Protein 6F9I (pdb70)

InterPro domains:
  IPR002151 Kinesin light chain [PTHR45783] (1-595)
  IPR011990 Tetratricopeptide-like helical domain superfamily [G3DSA:1.25.40.10] (179-482)
  IPR011990 Tetratricopeptide-like helical domain superfamily [SSF48452] (198-313)
  IPR011990 Tetratricopeptide-like helical domain superfamily [SSF48452] (277-468)
  IPR015792 Kinesin light chain repeat [PS01160] (265-306)
  IPR019734 Tetratricopeptide repeat [PS50005] (282-315)
  IPR019734 Tetratricopeptide repeat [SM00028] (240-273)
  IPR019734 Tetratricopeptide repeat [SM00028] (282-315)
  IPR019734 Tetratricopeptide repeat [SM00028] (324-357)
  IPR019734 Tetratricopeptide repeat [SM00028] (366-399)

Foldseek 3Di:
DLCVVLVVVLVVCVVVVNLVVNLVSLVVSLVVVCVPPNCQDLVNLVSLLSNLVSVVVVVVLVVSLVSLVSSLVNCCVRVNALDLVNLVSLLVSLVSCVVVVVLVVSQVSLVSSLVSVCVVPHQLALVNLVSLQSNLVSCVVVVVLVSNLVSLVSSLVSDCVVHPVLDPVNLVSLQSNLVSCVVVVVLVVSLVSLVSSQQSVLCVVDPHDDDVSDTQLVVQLVVLVVPDPSNLVSLQVNLVSCVVVVSNSSNVSSPVVSVVD/DDDDPPVPD/DVVLVVLLVVLVVCLVVVVNVVNVVSLVVSLVVVCVPPRLADLSNLVSLLSVLVVVVVVVVLVVSLVSLVSSLVNCCVVVNQLHLVNLVSLLVSLVSCVVVVVLVVSLVSLVSSLVSVCVVPHQQALVNLVSLQSNLVSVVVVVVLVSNLVSLVSSLVSDVVVHPVLDPVNLVSLLSNLVSCVVVVVLVVSLVSLVSNQVSQLCVVPHDDDPVSDTQQVVQLVVQVCDLDPSNLVSLQVNLVSVVVVVSNSSSVSSPVVSVVND/DDDDDPPVPD

Organism: Mus musculus (NCBI:txid10090)

Structure (mmCIF, N/CA/C/O backbone):
data_6F9I
#
_entry.id   6F9I
#
_cell.length_a   75.442
_cell.length_b   75.442
_cell.length_c   303.356
_cell.angle_alpha   90.00
_cell.angle_beta   90.00
_cell.angle_gamma   120.00
#
_symmetry.space_group_name_H-M   'P 31 2 1'
#
loop_
_entity.id
_entity.type
_entity.pdbx_description
1 polymer 'Kinesin light chain 2'
2 polymer Calsyntenin-1
#
loop_
_atom_site.group_PDB
_atom_site.id
_atom_site.type_symbol
_atom_site.label_atom_id
_atom_site.label_alt_id
_atom_site.label_comp_id
_atom_site.label_asym_id
_atom_site.label_entity_id
_atom_site.label_seq_id
_atom_site.pdbx_PDB_ins_code
_atom_site.Cartn_x
_atom_site.Cartn_y
_atom_site.Cartn_z
_atom_site.occupancy
_atom_site.B_iso_or_equiv
_atom_site.auth_seq_id
_atom_site.auth_comp_id
_atom_site.auth_asym_id
_atom_site.auth_atom_id
_atom_site.pdbx_PDB_model_num
ATOM 1 N N . ALA A 1 8 ? 39.063 -15.033 22.478 1.00 226.99 196 ALA A N 1
ATOM 2 C CA . ALA A 1 8 ? 37.808 -15.666 22.099 1.00 226.96 196 ALA A CA 1
ATOM 3 C C . ALA A 1 8 ? 38.036 -17.108 21.657 1.00 214.62 196 ALA A C 1
ATOM 4 O O . ALA A 1 8 ? 37.330 -18.020 22.087 1.00 198.29 196 ALA A O 1
ATOM 10 N N . ARG A 1 9 ? 39.014 -17.298 20.776 1.00 177.03 197 ARG A N 1
ATOM 11 C CA . ARG A 1 9 ? 39.323 -18.620 20.243 1.00 205.93 197 ARG A CA 1
ATOM 12 C C . ARG A 1 9 ? 39.751 -19.646 21.282 1.00 233.65 197 ARG A C 1
ATOM 13 O O . ARG A 1 9 ? 39.186 -20.736 21.374 1.00 244.68 197 ARG A O 1
ATOM 34 N N . LEU A 1 10 ? 40.758 -19.278 22.058 1.00 228.62 198 LEU A N 1
ATOM 35 C CA . LEU A 1 10 ? 41.349 -20.162 23.046 1.00 222.26 198 LEU A CA 1
ATOM 36 C C . LEU A 1 10 ? 40.387 -20.449 24.177 1.00 211.70 198 LEU A C 1
ATOM 37 O O . LEU A 1 10 ? 40.314 -21.577 24.685 1.00 209.98 198 LEU A O 1
ATOM 53 N N . ARG A 1 11 ? 39.644 -19.408 24.534 1.00 241.62 199 ARG A N 1
ATOM 54 C CA . ARG A 1 11 ? 38.775 -19.402 25.697 1.00 233.34 199 ARG A CA 1
ATOM 55 C C . ARG A 1 11 ? 37.953 -20.684 25.847 1.00 212.56 199 ARG A C 1
ATOM 56 O O . ARG A 1 11 ? 37.834 -21.196 26.955 1.00 219.70 199 ARG A O 1
ATOM 77 N N . THR A 1 12 ? 37.401 -21.210 24.754 1.00 199.50 200 THR A N 1
ATOM 78 C CA . THR A 1 12 ? 36.558 -22.408 24.843 1.00 183.44 200 THR A CA 1
ATOM 79 C C . THR A 1 12 ? 37.303 -23.749 24.695 1.00 175.40 200 THR A C 1
ATOM 80 O O . THR A 1 12 ? 37.025 -24.716 25.425 1.00 185.49 200 THR A O 1
ATOM 91 N N . LEU A 1 13 ? 38.254 -23.805 23.765 1.00 172.21 201 LEU A N 1
ATOM 92 C CA . LEU A 1 13 ? 39.036 -25.022 23.537 1.00 188.93 201 LEU A CA 1
ATOM 93 C C . LEU A 1 13 ? 39.771 -25.405 24.804 1.00 173.70 201 LEU A C 1
ATOM 94 O O . LEU A 1 13 ? 39.769 -26.574 25.226 1.00 172.49 201 LEU A O 1
ATOM 110 N N . HIS A 1 14 ? 40.396 -24.397 25.403 1.00 189.18 202 HIS A N 1
ATOM 111 C CA . HIS A 1 14 ? 41.100 -24.568 26.658 1.00 197.44 202 HIS A CA 1
ATOM 112 C C . HIS A 1 14 ? 40.209 -25.284 27.661 1.00 199.05 202 HIS A C 1
ATOM 113 O O . HIS A 1 14 ? 40.652 -26.198 28.346 1.00 205.27 202 HIS A O 1
ATOM 127 N N . ASN A 1 15 ? 38.942 -24.892 27.715 1.00 174.85 203 ASN A N 1
ATOM 128 C CA . ASN A 1 15 ? 37.995 -25.551 28.602 1.00 169.19 203 ASN A CA 1
ATOM 129 C C . ASN A 1 15 ? 37.691 -26.977 28.159 1.00 167.43 203 ASN A C 1
ATOM 130 O O . ASN A 1 15 ? 37.633 -27.892 28.985 1.00 164.65 203 ASN A O 1
ATOM 141 N N . LEU A 1 16 ? 37.501 -27.162 26.854 1.00 181.88 204 LEU A N 1
ATOM 142 C CA . LEU A 1 16 ? 37.198 -28.487 26.308 1.00 175.72 204 LEU A CA 1
ATOM 143 C C . LEU A 1 16 ? 38.257 -29.564 26.528 1.00 171.64 204 LEU A C 1
ATOM 144 O O . LEU A 1 16 ? 37.918 -30.682 26.938 1.00 196.39 204 LEU A O 1
ATOM 160 N N . VAL A 1 17 ? 39.525 -29.242 26.274 1.00 163.02 205 VAL A N 1
ATOM 161 C CA . VAL A 1 17 ? 40.588 -30.227 26.483 1.00 160.36 205 VAL A CA 1
ATOM 162 C C . VAL A 1 17 ? 40.474 -30.782 27.900 1.00 164.46 205 VAL A C 1
ATOM 163 O O . VAL A 1 17 ? 40.494 -31.996 28.117 1.00 174.15 205 VAL A O 1
ATOM 176 N N . ILE A 1 18 ? 40.354 -29.869 28.858 1.00 155.98 206 ILE A N 1
ATOM 177 C CA . ILE A 1 18 ? 40.213 -30.217 30.265 1.00 155.54 206 ILE A CA 1
ATOM 178 C C . ILE A 1 18 ? 38.922 -31.009 30.526 1.00 156.75 206 ILE A C 1
ATOM 179 O O . ILE A 1 18 ? 38.955 -32.067 31.170 1.00 156.07 206 ILE A O 1
ATOM 195 N N . GLN A 1 19 ? 37.800 -30.506 30.011 1.00 177.48 207 GLN A N 1
ATOM 196 C CA . GLN A 1 19 ? 36.515 -31.194 30.135 1.00 177.83 207 GLN A CA 1
ATOM 197 C C . GLN A 1 19 ? 36.580 -32.640 29.691 1.00 186.17 207 GLN A C 1
ATOM 198 O O . GLN A 1 19 ? 35.962 -33.517 30.294 1.00 185.08 207 GLN A O 1
ATOM 212 N N . TYR A 1 20 ? 37.344 -32.876 28.634 1.00 208.45 208 TYR A N 1
ATOM 213 C CA . TYR A 1 20 ? 37.428 -34.201 28.041 1.00 210.15 208 TYR A CA 1
ATOM 214 C C . TYR A 1 20 ? 38.480 -35.073 28.726 1.00 221.94 208 TYR A C 1
ATOM 215 O O . TYR A 1 20 ? 38.258 -36.264 28.941 1.00 227.58 208 TYR A O 1
ATOM 233 N N . ALA A 1 21 ? 39.609 -34.477 29.090 1.00 157.71 209 ALA A N 1
ATOM 234 C CA . ALA A 1 21 ? 40.660 -35.197 29.797 1.00 160.39 209 ALA A CA 1
ATOM 235 C C . ALA A 1 21 ? 40.145 -35.696 31.140 1.00 158.07 209 ALA A C 1
ATOM 236 O O . ALA A 1 21 ? 40.443 -36.822 31.548 1.00 157.68 209 ALA A O 1
ATOM 243 N N . SER A 1 22 ? 39.379 -34.852 31.828 1.00 157.59 210 SER A N 1
ATOM 244 C CA . SER A 1 22 ? 38.770 -35.244 33.096 1.00 157.46 210 SER A CA 1
ATOM 245 C C . SER A 1 22 ? 37.857 -36.450 32.919 1.00 158.43 210 SER A C 1
ATOM 246 O O . SER A 1 22 ? 37.887 -37.393 33.708 1.00 158.64 210 SER A O 1
ATOM 254 N N . GLN A 1 23 ? 37.041 -36.401 31.874 1.00 268.76 211 GLN A N 1
ATOM 255 C CA . GLN A 1 23 ? 36.091 -37.462 31.565 1.00 277.28 211 GLN A CA 1
ATOM 256 C C . GLN A 1 23 ? 36.754 -38.819 31.370 1.00 308.73 211 GLN A C 1
ATOM 257 O O . GLN A 1 23 ? 36.126 -39.862 31.566 1.00 313.81 211 GLN A O 1
ATOM 271 N N . GLY A 1 24 ? 38.025 -38.791 30.987 1.00 161.99 212 GLY A N 1
ATOM 272 C CA . GLY A 1 24 ? 38.760 -39.997 30.655 1.00 176.74 212 GLY A CA 1
ATOM 273 C C . GLY A 1 24 ? 38.960 -40.087 29.153 1.00 182.06 212 GLY A C 1
ATOM 274 O O . GLY A 1 24 ? 39.595 -41.008 28.639 1.00 188.65 212 GLY A O 1
ATOM 278 N N . ARG A 1 25 ? 38.399 -39.115 28.445 1.00 232.53 213 ARG A N 1
ATOM 279 C CA . ARG A 1 25 ? 38.485 -39.042 26.999 1.00 224.82 213 ARG A CA 1
ATOM 280 C C . ARG A 1 25 ? 39.836 -38.427 26.603 1.00 237.75 213 ARG A C 1
ATOM 281 O O . ARG A 1 25 ? 39.897 -37.336 26.037 1.00 246.28 213 ARG A O 1
ATOM 302 N N . TYR A 1 26 ? 40.914 -39.144 26.921 1.00 244.32 214 TYR A N 1
ATOM 303 C CA . TYR A 1 26 ? 42.280 -38.670 26.699 1.00 236.76 214 TYR A CA 1
ATOM 304 C C . TYR A 1 26 ? 42.570 -38.525 25.203 1.00 234.95 214 TYR A C 1
ATOM 305 O O . TYR A 1 26 ? 43.046 -37.480 24.728 1.00 230.57 214 TYR A O 1
ATOM 323 N N . GLU A 1 27 ? 42.256 -39.587 24.466 1.00 219.66 215 GLU A N 1
ATOM 324 C CA . GLU A 1 27 ? 42.438 -39.621 23.020 1.00 212.24 215 GLU A CA 1
ATOM 325 C C . GLU A 1 27 ? 41.644 -38.527 22.330 1.00 174.15 215 GLU A C 1
ATOM 326 O O . GLU A 1 27 ? 42.058 -38.012 21.300 1.00 163.95 215 GLU A O 1
ATOM 338 N N . VAL A 1 28 ? 40.443 -38.274 22.831 1.00 173.45 216 VAL A N 1
ATOM 339 C CA . VAL A 1 28 ? 39.601 -37.199 22.323 1.00 168.91 216 VAL A CA 1
ATOM 340 C C . VAL A 1 28 ? 40.192 -35.824 22.632 1.00 169.53 216 VAL A C 1
ATOM 341 O O . VAL A 1 28 ? 40.088 -34.898 21.827 1.00 174.63 216 VAL A O 1
ATOM 354 N N . ALA A 1 29 ? 40.757 -35.684 23.827 1.00 160.84 217 ALA A N 1
ATOM 355 C CA . ALA A 1 29 ? 41.304 -34.408 24.270 1.00 159.79 217 ALA A CA 1
ATOM 356 C C . ALA A 1 29 ? 42.589 -34.022 23.543 1.00 159.90 217 ALA A C 1
ATOM 357 O O . ALA A 1 29 ? 42.746 -32.866 23.142 1.00 159.53 217 ALA A O 1
ATOM 364 N N . VAL A 1 30 ? 43.500 -34.976 23.363 1.00 173.75 218 VAL A N 1
ATOM 365 C CA . VAL A 1 30 ? 44.835 -34.628 22.865 1.00 171.09 218 VAL A CA 1
ATOM 366 C C . VAL A 1 30 ? 44.844 -33.933 21.479 1.00 161.17 218 VAL A C 1
ATOM 367 O O . VAL A 1 30 ? 45.634 -33.007 21.274 1.00 160.87 218 VAL A O 1
ATOM 380 N N . PRO A 1 31 ? 43.967 -34.340 20.538 1.00 177.39 219 PRO A N 1
ATOM 381 C CA . PRO A 1 31 ? 43.978 -33.673 19.233 1.00 178.42 219 PRO A CA 1
ATOM 382 C C . PRO A 1 31 ? 43.405 -32.264 19.297 1.00 175.07 219 PRO A C 1
ATOM 383 O O . PRO A 1 31 ? 43.884 -31.386 18.585 1.00 177.73 219 PRO A O 1
ATOM 394 N N . LEU A 1 32 ? 42.380 -32.064 20.122 1.00 160.92 220 LEU A N 1
ATOM 395 C CA . LEU A 1 32 ? 41.808 -30.736 20.321 1.00 161.22 220 LEU A CA 1
ATOM 396 C C . LEU A 1 32 ? 42.904 -29.771 20.754 1.00 159.59 220 LEU A C 1
ATOM 397 O O . LEU A 1 32 ? 43.097 -28.702 20.158 1.00 159.59 220 LEU A O 1
ATOM 413 N N . CYS A 1 33 ? 43.639 -30.178 21.783 1.00 159.14 221 CYS A N 1
ATOM 414 C CA . CYS A 1 33 ? 44.789 -29.423 22.253 1.00 158.65 221 CYS A CA 1
ATOM 415 C C . CYS A 1 33 ? 45.800 -29.231 21.133 1.00 159.31 221 CYS A C 1
ATOM 416 O O . CYS A 1 33 ? 46.267 -28.116 20.881 1.00 159.17 221 CYS A O 1
ATOM 424 N N . LYS A 1 34 ? 46.135 -30.334 20.470 1.00 160.17 222 LYS A N 1
ATOM 425 C CA . LYS A 1 34 ? 47.151 -30.327 19.425 1.00 161.01 222 LYS A CA 1
ATOM 426 C C . LYS A 1 34 ? 46.822 -29.330 18.310 1.00 161.27 222 LYS A C 1
ATOM 427 O O . LYS A 1 34 ? 47.690 -28.578 17.883 1.00 161.46 222 LYS A O 1
ATOM 446 N N . GLN A 1 35 ? 45.578 -29.320 17.839 1.00 211.22 223 GLN A N 1
ATOM 447 C CA . GLN A 1 35 ? 45.175 -28.386 16.787 1.00 217.27 223 GLN A CA 1
ATOM 448 C C . GLN A 1 35 ? 45.115 -26.965 17.334 1.00 194.79 223 GLN A C 1
ATOM 449 O O . GLN A 1 35 ? 45.544 -26.015 16.663 1.00 198.65 223 GLN A O 1
ATOM 463 N N . ALA A 1 36 ? 44.586 -26.817 18.547 1.00 162.05 224 ALA A N 1
ATOM 464 C CA . ALA A 1 36 ? 44.529 -25.503 19.180 1.00 161.44 224 ALA A CA 1
ATOM 465 C C . ALA A 1 36 ? 45.930 -24.890 19.260 1.00 161.41 224 ALA A C 1
ATOM 466 O O . ALA A 1 36 ? 46.111 -23.683 19.049 1.00 161.44 224 ALA A O 1
ATOM 473 N N . LEU A 1 37 ? 46.919 -25.732 19.547 1.00 178.17 225 LEU A N 1
ATOM 474 C CA . LEU A 1 37 ? 48.310 -25.299 19.555 1.00 177.24 225 LEU A CA 1
ATOM 475 C C . LEU A 1 37 ? 48.708 -24.711 18.197 1.00 179.60 225 LEU A C 1
ATOM 476 O O . LEU A 1 37 ? 49.214 -23.589 18.122 1.00 176.78 225 LEU A O 1
ATOM 492 N N . GLU A 1 38 ? 48.459 -25.462 17.127 1.00 224.46 226 GLU A N 1
ATOM 493 C CA . GLU A 1 38 ? 48.833 -25.025 15.784 1.00 229.22 226 GLU A CA 1
ATOM 494 C C . GLU A 1 38 ? 48.046 -23.788 15.369 1.00 232.84 226 GLU A C 1
ATOM 495 O O . GLU A 1 38 ? 48.541 -22.974 14.586 1.00 233.13 226 GLU A O 1
ATOM 507 N N . ASP A 1 39 ? 46.836 -23.631 15.902 1.00 181.96 227 ASP A N 1
ATOM 508 C CA . ASP A 1 39 ? 46.052 -22.439 15.597 1.00 185.20 227 ASP A CA 1
ATOM 509 C C . ASP A 1 39 ? 46.598 -21.251 16.388 1.00 183.74 227 ASP A C 1
ATOM 510 O O . ASP A 1 39 ? 46.534 -20.115 15.915 1.00 184.25 227 ASP A O 1
ATOM 519 N N . LEU A 1 40 ? 47.148 -21.502 17.576 1.00 206.25 228 LEU A N 1
ATOM 520 C CA . LEU A 1 40 ? 47.812 -20.426 18.307 1.00 202.66 228 LEU A CA 1
ATOM 521 C C . LEU A 1 40 ? 49.152 -20.034 17.705 1.00 201.68 228 LEU A C 1
ATOM 522 O O . LEU A 1 40 ? 49.494 -18.851 17.648 1.00 203.31 228 LEU A O 1
ATOM 538 N N . GLU A 1 41 ? 49.914 -21.022 17.257 1.00 206.83 229 GLU A N 1
ATOM 539 C CA . GLU A 1 41 ? 51.246 -20.752 16.744 1.00 204.19 229 GLU A CA 1
ATOM 540 C C . GLU A 1 41 ? 51.185 -19.997 15.429 1.00 199.11 229 GLU A C 1
ATOM 541 O O . GLU A 1 41 ? 52.144 -19.330 15.045 1.00 181.68 229 GLU A O 1
ATOM 553 N N . LYS A 1 42 ? 50.056 -20.106 14.740 1.00 188.95 230 LYS A N 1
ATOM 554 C CA . LYS A 1 42 ? 49.862 -19.374 13.500 1.00 182.45 230 LYS A CA 1
ATOM 555 C C . LYS A 1 42 ? 49.910 -17.878 13.775 1.00 179.18 230 LYS A C 1
ATOM 556 O O . LYS A 1 42 ? 50.575 -17.122 13.066 1.00 180.26 230 LYS A O 1
ATOM 575 N N . THR A 1 43 ? 49.199 -17.465 14.819 1.00 173.35 231 THR A N 1
ATOM 576 C CA . THR A 1 43 ? 49.091 -16.056 15.172 1.00 173.47 231 THR A CA 1
ATOM 577 C C . THR A 1 43 ? 50.263 -15.575 16.028 1.00 173.42 231 THR A C 1
ATOM 578 O O . THR A 1 43 ? 50.932 -14.604 15.670 1.00 174.14 231 THR A O 1
ATOM 589 N N . SER A 1 44 ? 50.508 -16.246 17.154 1.00 188.93 232 SER A N 1
ATOM 590 C CA . SER A 1 44 ? 51.490 -15.761 18.125 1.00 192.27 232 SER A CA 1
ATOM 591 C C . SER A 1 44 ? 52.823 -16.509 18.088 1.00 196.93 232 SER A C 1
ATOM 592 O O . SER A 1 44 ? 53.838 -15.989 18.555 1.00 197.31 232 SER A O 1
ATOM 600 N N . GLY A 1 45 ? 52.825 -17.724 17.551 1.00 217.16 233 GLY A N 1
ATOM 601 C CA . GLY A 1 45 ? 54.037 -18.524 17.510 1.00 221.82 233 GLY A CA 1
ATOM 602 C C . GLY A 1 45 ? 54.228 -19.201 18.853 1.00 224.67 233 GLY A C 1
ATOM 603 O O . GLY A 1 45 ? 53.292 -19.268 19.647 1.00 224.38 233 GLY A O 1
ATOM 607 N N . HIS A 1 46 ? 55.433 -19.698 19.116 1.00 200.22 234 HIS A N 1
ATOM 608 C CA . HIS A 1 46 ? 55.725 -20.327 20.403 1.00 200.63 234 HIS A CA 1
ATOM 609 C C . HIS A 1 46 ? 55.641 -19.347 21.573 1.00 195.78 234 HIS A C 1
ATOM 610 O O . HIS A 1 46 ? 55.090 -19.690 22.617 1.00 195.51 234 HIS A O 1
ATOM 624 N N . ASP A 1 47 ? 56.168 -18.136 21.414 1.00 189.36 235 ASP A N 1
ATOM 625 C CA . ASP A 1 47 ? 56.191 -17.187 22.527 1.00 183.93 235 ASP A CA 1
ATOM 626 C C . ASP A 1 47 ? 54.796 -16.645 22.870 1.00 180.56 235 ASP A C 1
ATOM 627 O O . ASP A 1 47 ? 54.288 -15.745 22.201 1.00 173.47 235 ASP A O 1
ATOM 636 N N . HIS A 1 48 ? 54.214 -17.175 23.946 1.00 159.57 236 HIS A N 1
ATOM 637 C CA . HIS A 1 48 ? 52.935 -16.701 24.481 1.00 159.02 236 HIS A CA 1
ATOM 638 C C . HIS A 1 48 ? 52.540 -17.436 25.764 1.00 158.07 236 HIS A C 1
ATOM 639 O O . HIS A 1 48 ? 52.790 -18.634 25.898 1.00 157.74 236 HIS A O 1
ATOM 653 N N . PRO A 1 49 ? 51.919 -16.722 26.719 1.00 170.36 237 PRO A N 1
ATOM 654 C CA . PRO A 1 49 ? 51.498 -17.383 27.960 1.00 169.52 237 PRO A CA 1
ATOM 655 C C . PRO A 1 49 ? 50.446 -18.476 27.776 1.00 169.05 237 PRO A C 1
ATOM 656 O O . PRO A 1 49 ? 50.501 -19.488 28.479 1.00 168.49 237 PRO A O 1
ATOM 667 N N . ASP A 1 50 ? 49.519 -18.306 26.837 1.00 178.83 238 ASP A N 1
ATOM 668 C CA . ASP A 1 50 ? 48.527 -19.351 26.621 1.00 178.52 238 ASP A CA 1
ATOM 669 C C . ASP A 1 50 ? 49.139 -20.563 25.968 1.00 178.61 238 ASP A C 1
ATOM 670 O O . ASP A 1 50 ? 48.751 -21.677 26.280 1.00 178.26 238 ASP A O 1
ATOM 679 N N . VAL A 1 51 ? 50.104 -20.364 25.085 1.00 160.83 239 VAL A N 1
ATOM 680 C CA . VAL A 1 51 ? 50.789 -21.496 24.489 1.00 161.13 239 VAL A CA 1
ATOM 681 C C . VAL A 1 51 ? 51.428 -22.317 25.608 1.00 160.67 239 VAL A C 1
ATOM 682 O O . VAL A 1 51 ? 51.377 -23.552 25.603 1.00 160.64 239 VAL A O 1
ATOM 695 N N . ALA A 1 52 ? 52.002 -21.611 26.578 1.00 156.67 240 ALA A N 1
ATOM 696 C CA . ALA A 1 52 ? 52.611 -22.245 27.734 1.00 156.24 240 ALA A CA 1
ATOM 697 C C . ALA A 1 52 ? 51.548 -23.024 28.500 1.00 155.54 240 ALA A C 1
ATOM 698 O O . ALA A 1 52 ? 51.740 -24.200 28.830 1.00 155.42 240 ALA A O 1
ATOM 705 N N . THR A 1 53 ? 50.423 -22.362 28.764 1.00 156.90 241 THR A N 1
ATOM 706 C CA . THR A 1 53 ? 49.288 -22.985 29.449 1.00 156.37 241 THR A CA 1
ATOM 707 C C . THR A 1 53 ? 48.827 -24.281 28.750 1.00 156.56 241 THR A C 1
ATOM 708 O O . THR A 1 53 ? 48.711 -25.340 29.375 1.00 156.30 241 THR A O 1
ATOM 719 N N . MET A 1 54 ? 48.567 -24.179 27.449 1.00 155.45 242 MET A N 1
ATOM 720 C CA . MET A 1 54 ? 48.139 -25.307 26.622 1.00 155.83 242 MET A CA 1
ATOM 721 C C . MET A 1 54 ? 49.173 -26.430 26.657 1.00 156.09 242 MET A C 1
ATOM 722 O O . MET A 1 54 ? 48.826 -27.614 26.761 1.00 156.18 242 MET A O 1
ATOM 736 N N . LEU A 1 55 ? 50.446 -26.055 26.591 1.00 156.34 243 LEU A N 1
ATOM 737 C CA . LEU A 1 55 ? 51.518 -27.037 26.670 1.00 156.75 243 LEU A CA 1
ATOM 738 C C . LEU A 1 55 ? 51.504 -27.758 28.005 1.00 156.18 243 LEU A C 1
ATOM 739 O O . LEU A 1 55 ? 51.631 -28.984 28.063 1.00 156.50 243 LEU A O 1
ATOM 755 N N . ASN A 1 56 ? 51.322 -26.992 29.075 1.00 158.12 244 ASN A N 1
ATOM 756 C CA . ASN A 1 56 ? 51.237 -27.567 30.410 1.00 157.55 244 ASN A CA 1
ATOM 757 C C . ASN A 1 56 ? 50.089 -28.571 30.451 1.00 157.48 244 ASN A C 1
ATOM 758 O O . ASN A 1 56 ? 50.248 -29.710 30.930 1.00 157.57 244 ASN A O 1
ATOM 769 N N . ILE A 1 57 ? 48.948 -28.162 29.896 1.00 160.89 245 ILE A N 1
ATOM 770 C CA . ILE A 1 57 ? 47.802 -29.058 29.796 1.00 160.99 245 ILE A CA 1
ATOM 771 C C . ILE A 1 57 ? 48.196 -30.343 29.067 1.00 161.75 245 ILE A C 1
ATOM 772 O O . ILE A 1 57 ? 47.907 -31.433 29.555 1.00 161.85 245 ILE A O 1
ATOM 788 N N . LEU A 1 58 ? 48.856 -30.224 27.919 1.00 156.29 246 LEU A N 1
ATOM 789 C CA . LEU A 1 58 ? 49.320 -31.409 27.188 1.00 157.22 246 LEU A CA 1
ATOM 790 C C . LEU A 1 58 ? 50.205 -32.332 28.047 1.00 157.36 246 LEU A C 1
ATOM 791 O O . LEU A 1 58 ? 49.959 -33.551 28.163 1.00 157.83 246 LEU A O 1
ATOM 807 N N . ALA A 1 59 ? 51.236 -31.754 28.657 1.00 164.69 247 ALA A N 1
ATOM 808 C CA . ALA A 1 59 ? 52.157 -32.555 29.452 1.00 164.90 247 ALA A CA 1
ATOM 809 C C . ALA A 1 59 ? 51.465 -33.235 30.634 1.00 166.67 247 ALA A C 1
ATOM 810 O O . ALA A 1 59 ? 51.856 -34.346 31.019 1.00 164.99 247 ALA A O 1
ATOM 817 N N . LEU A 1 60 ? 50.427 -32.610 31.196 1.00 173.12 248 LEU A N 1
ATOM 818 C CA . LEU A 1 60 ? 49.681 -33.287 32.265 1.00 174.61 248 LEU A CA 1
ATOM 819 C C . LEU A 1 60 ? 48.971 -34.535 31.734 1.00 179.95 248 LEU A C 1
ATOM 820 O O . LEU A 1 60 ? 48.803 -35.510 32.465 1.00 183.32 248 LEU A O 1
ATOM 836 N N . VAL A 1 61 ? 48.595 -34.524 30.457 1.00 192.63 249 VAL A N 1
ATOM 837 C CA . VAL A 1 61 ? 48.045 -35.720 29.829 1.00 191.59 249 VAL A CA 1
ATOM 838 C C . VAL A 1 61 ? 49.159 -36.736 29.716 1.00 185.85 249 VAL A C 1
ATOM 839 O O . VAL A 1 61 ? 48.970 -37.919 30.017 1.00 219.48 249 VAL A O 1
ATOM 852 N N . TYR A 1 62 ? 50.320 -36.272 29.270 1.00 195.03 250 TYR A N 1
ATOM 853 C CA . TYR A 1 62 ? 51.471 -37.165 29.175 1.00 197.91 250 TYR A CA 1
ATOM 854 C C . TYR A 1 62 ? 51.935 -37.733 30.523 1.00 203.20 250 TYR A C 1
ATOM 855 O O . TYR A 1 62 ? 52.511 -38.817 30.554 1.00 203.89 250 TYR A O 1
ATOM 873 N N . ARG A 1 63 ? 51.692 -37.024 31.626 1.00 263.63 251 ARG A N 1
ATOM 874 C CA . ARG A 1 63 ? 52.004 -37.576 32.950 1.00 265.59 251 ARG A CA 1
ATOM 875 C C . ARG A 1 63 ? 51.142 -38.805 33.249 1.00 261.91 251 ARG A C 1
ATOM 876 O O . ARG A 1 63 ? 51.669 -39.878 33.548 1.00 260.08 251 ARG A O 1
ATOM 897 N N . ASP A 1 64 ? 49.822 -38.639 33.179 1.00 187.51 252 ASP A N 1
ATOM 898 C CA . ASP A 1 64 ? 48.882 -39.739 33.406 1.00 193.62 252 ASP A CA 1
ATOM 899 C C . ASP A 1 64 ? 49.183 -40.947 32.531 1.00 199.77 252 ASP A C 1
ATOM 900 O O . ASP A 1 64 ? 48.955 -42.090 32.929 1.00 204.62 252 ASP A O 1
ATOM 909 N N . GLN A 1 65 ? 49.695 -40.684 31.336 1.00 254.67 253 GLN A N 1
ATOM 910 C CA . GLN A 1 65 ? 49.995 -41.738 30.382 1.00 256.90 253 GLN A CA 1
ATOM 911 C C . GLN A 1 65 ? 51.307 -42.441 30.727 1.00 261.09 253 GLN A C 1
ATOM 912 O O . GLN A 1 65 ? 51.646 -43.461 30.128 1.00 263.74 253 GLN A O 1
ATOM 926 N N . ASN A 1 66 ? 52.040 -41.880 31.686 1.00 269.44 254 ASN A N 1
ATOM 927 C CA . ASN A 1 66 ? 53.365 -42.370 32.058 1.00 270.53 254 ASN A CA 1
ATOM 928 C C . ASN A 1 66 ? 54.314 -42.290 30.862 1.00 269.53 254 ASN A C 1
ATOM 929 O O . ASN A 1 66 ? 55.030 -43.241 30.543 1.00 268.19 254 ASN A O 1
ATOM 940 N N . LYS A 1 67 ? 54.295 -41.129 30.211 1.00 211.00 255 LYS A N 1
ATOM 941 C CA . LYS A 1 67 ? 55.276 -40.759 29.196 1.00 213.68 255 LYS A CA 1
ATOM 942 C C . LYS A 1 67 ? 56.134 -39.672 29.821 1.00 210.15 255 LYS A C 1
ATOM 943 O O . LYS A 1 67 ? 56.224 -38.554 29.312 1.00 209.91 255 LYS A O 1
ATOM 962 N N . TYR A 1 68 ? 56.776 -40.035 30.926 1.00 265.87 256 TYR A N 1
ATOM 963 C CA . TYR A 1 68 ? 57.370 -39.074 31.851 1.00 261.23 256 TYR A CA 1
ATOM 964 C C . TYR A 1 68 ? 58.431 -38.145 31.254 1.00 257.96 256 TYR A C 1
ATOM 965 O O . TYR A 1 68 ? 58.379 -36.932 31.481 1.00 254.41 256 TYR A O 1
ATOM 983 N N . LYS A 1 69 ? 59.379 -38.681 30.490 1.00 239.00 257 LYS A N 1
ATOM 984 C CA . LYS A 1 69 ? 60.446 -37.836 29.954 1.00 240.30 257 LYS A CA 1
ATOM 985 C C . LYS A 1 69 ? 59.882 -36.840 28.938 1.00 239.92 257 LYS A C 1
ATOM 986 O O . LYS A 1 69 ? 60.323 -35.685 28.870 1.00 239.44 257 LYS A O 1
ATOM 1005 N N . ASP A 1 70 ? 58.890 -37.278 28.172 1.00 215.10 258 ASP A N 1
ATOM 1006 C CA . ASP A 1 70 ? 58.222 -36.397 27.225 1.00 213.09 258 ASP A CA 1
ATOM 1007 C C . ASP A 1 70 ? 57.534 -35.256 27.962 1.00 221.73 258 ASP A C 1
ATOM 1008 O O . ASP A 1 70 ? 57.687 -34.087 27.601 1.00 224.41 258 ASP A O 1
ATOM 1017 N N . ALA A 1 71 ? 56.780 -35.606 29.000 1.00 190.88 259 ALA A N 1
ATOM 1018 C CA . ALA A 1 71 ? 56.092 -34.621 29.824 1.00 190.11 259 ALA A CA 1
ATOM 1019 C C . ALA A 1 71 ? 57.087 -33.609 30.386 1.00 188.42 259 ALA A C 1
ATOM 1020 O O . ALA A 1 71 ? 56.894 -32.389 30.270 1.00 187.15 259 ALA A O 1
ATOM 1027 N N . ALA A 1 72 ? 58.169 -34.126 30.964 1.00 277.90 260 ALA A N 1
ATOM 1028 C CA . ALA A 1 72 ? 59.203 -33.280 31.552 1.00 277.59 260 ALA A CA 1
ATOM 1029 C C . ALA A 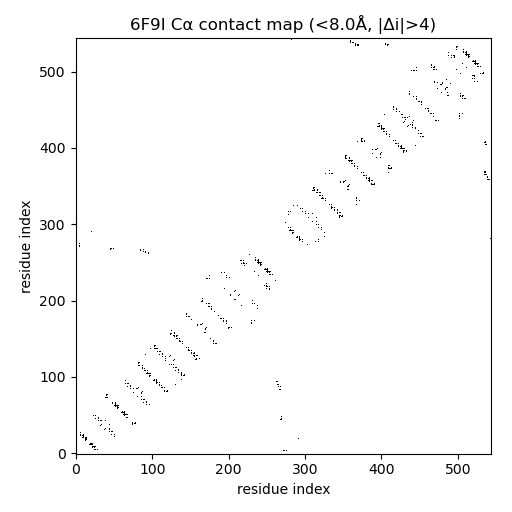1 72 ? 59.764 -32.313 30.513 1.00 282.48 260 ALA A C 1
ATOM 1030 O O . ALA A 1 72 ? 59.832 -31.099 30.746 1.00 283.71 260 ALA A O 1
ATOM 1037 N N . HIS A 1 73 ? 60.145 -32.852 29.359 1.00 215.93 261 HIS A N 1
ATOM 1038 C CA . HIS A 1 73 ? 60.690 -32.031 28.285 1.00 216.68 261 HIS A CA 1
ATOM 1039 C C . HIS A 1 73 ? 59.692 -30.950 27.876 1.00 218.61 261 HIS A C 1
ATOM 1040 O O . HIS A 1 73 ? 60.047 -29.772 27.705 1.00 165.70 261 HIS A O 1
ATOM 1054 N N . LEU A 1 74 ? 58.436 -31.359 27.735 1.00 160.85 262 LEU A N 1
ATOM 1055 C CA . LEU A 1 74 ? 57.370 -30.442 27.361 1.00 160.02 262 LEU A CA 1
ATOM 1056 C C . LEU A 1 74 ? 57.252 -29.289 28.352 1.00 160.07 262 LEU A C 1
ATOM 1057 O O . LEU A 1 74 ? 57.135 -28.122 27.956 1.00 158.69 262 LEU A O 1
ATOM 1073 N N . LEU A 1 75 ? 57.295 -29.610 29.642 1.00 183.92 263 LEU A N 1
ATOM 1074 C CA . LEU A 1 75 ? 57.232 -28.560 30.652 1.00 180.14 263 LEU A CA 1
ATOM 1075 C C . LEU A 1 75 ? 58.498 -27.709 30.690 1.00 183.04 263 LEU A C 1
ATOM 1076 O O . LEU A 1 75 ? 58.424 -26.527 31.021 1.00 182.84 263 LEU A O 1
ATOM 1092 N N . ASN A 1 76 ? 59.651 -28.283 30.344 1.00 170.66 264 ASN A N 1
ATOM 1093 C CA . ASN A 1 76 ? 60.857 -27.464 30.206 1.00 173.54 264 ASN A CA 1
ATOM 1094 C C . ASN A 1 76 ? 60.643 -26.416 29.124 1.00 175.03 264 ASN A C 1
ATOM 1095 O O . ASN A 1 76 ? 60.914 -25.225 29.336 1.00 175.40 264 ASN A O 1
ATOM 1106 N N . ASP A 1 77 ? 60.138 -26.857 27.972 1.00 210.42 265 ASP A N 1
ATOM 1107 C CA . ASP A 1 77 ? 59.802 -25.924 26.895 1.00 210.63 265 ASP A CA 1
ATOM 1108 C C . ASP A 1 77 ? 58.800 -24.874 27.386 1.00 209.16 265 ASP A C 1
ATOM 1109 O O . ASP A 1 77 ? 58.975 -23.662 27.167 1.00 210.38 265 ASP A O 1
ATOM 1118 N N . ALA A 1 78 ? 57.766 -25.340 28.081 1.00 191.78 266 ALA A N 1
ATOM 1119 C CA . ALA A 1 78 ? 56.750 -24.444 28.618 1.00 189.17 266 ALA A CA 1
ATOM 1120 C C . ALA A 1 78 ? 57.359 -23.412 29.567 1.00 187.88 266 ALA A C 1
ATOM 1121 O O . ALA A 1 78 ? 56.976 -22.244 29.547 1.00 188.05 266 ALA A O 1
ATOM 1128 N N . LEU A 1 79 ? 58.309 -23.842 30.392 1.00 173.65 267 LEU A N 1
ATOM 1129 C CA . LEU A 1 79 ? 58.979 -22.932 31.316 1.00 171.08 267 LEU A CA 1
ATOM 1130 C C . LEU A 1 79 ? 59.869 -21.948 30.573 1.00 168.37 267 LEU A C 1
ATOM 1131 O O . LEU A 1 79 ? 59.977 -20.776 30.960 1.00 169.30 267 LEU A O 1
ATOM 1147 N N . ALA A 1 80 ? 60.468 -22.412 29.482 1.00 194.03 268 ALA A N 1
ATOM 1148 C CA . ALA A 1 80 ? 61.266 -21.531 28.644 1.00 190.72 268 ALA A CA 1
ATOM 1149 C C . ALA A 1 80 ? 60.392 -20.440 28.036 1.00 186.53 268 ALA A C 1
ATOM 1150 O O . ALA A 1 80 ? 60.812 -19.285 27.949 1.00 183.57 268 ALA A O 1
ATOM 1157 N N . ILE A 1 81 ? 59.176 -20.800 27.631 1.00 183.52 269 ILE A N 1
ATOM 1158 C CA . ILE A 1 81 ? 58.228 -19.799 27.128 1.00 181.90 269 ILE A CA 1
ATOM 1159 C C . ILE A 1 81 ? 57.708 -18.886 28.250 1.00 179.09 269 ILE A C 1
ATOM 1160 O O . ILE A 1 81 ? 57.626 -17.656 28.090 1.00 177.48 269 ILE A O 1
ATOM 1176 N N . ARG A 1 82 ? 57.408 -19.488 29.397 1.00 163.43 270 ARG A N 1
ATOM 1177 C CA . ARG A 1 82 ? 56.853 -18.757 30.533 1.00 162.82 270 ARG A CA 1
ATOM 1178 C C . ARG A 1 82 ? 57.822 -17.716 31.083 1.00 163.33 270 ARG A C 1
ATOM 1179 O O . ARG A 1 82 ? 57.412 -16.617 31.469 1.00 163.37 270 ARG A O 1
ATOM 1200 N N . GLU A 1 83 ? 59.104 -18.061 31.131 1.00 186.59 271 GLU A N 1
ATOM 1201 C CA . GLU A 1 83 ? 60.103 -17.129 31.638 1.00 184.56 271 GLU A CA 1
ATOM 1202 C C . GLU A 1 83 ? 60.285 -15.907 30.745 1.00 176.26 271 GLU A C 1
ATOM 1203 O O . GLU A 1 83 ? 60.369 -14.792 31.246 1.00 176.57 271 GLU A O 1
ATOM 1215 N N . LYS A 1 84 ? 60.362 -16.103 29.431 1.00 170.88 272 LYS A N 1
ATOM 1216 C CA . LYS A 1 84 ? 60.472 -14.962 28.526 1.00 171.82 272 LYS A CA 1
ATOM 1217 C C . LYS A 1 84 ? 59.212 -14.120 28.598 1.00 171.44 272 LYS A C 1
ATOM 1218 O O . LYS A 1 84 ? 59.287 -12.901 28.772 1.00 175.83 272 LYS A O 1
ATOM 1237 N N . THR A 1 85 ? 58.054 -14.765 28.488 1.00 166.36 273 THR A N 1
ATOM 1238 C CA . THR A 1 85 ? 56.805 -14.010 28.461 1.00 166.16 273 THR A CA 1
ATOM 1239 C C . THR A 1 85 ? 56.501 -13.348 29.802 1.00 165.85 273 THR A C 1
ATOM 1240 O O . THR A 1 85 ? 56.462 -12.122 29.902 1.00 166.52 273 THR A O 1
ATOM 1251 N N . LEU A 1 86 ? 56.292 -14.161 30.830 1.00 176.19 274 LEU A N 1
ATOM 1252 C CA . LEU A 1 86 ? 55.862 -13.652 32.126 1.00 175.86 274 LEU A CA 1
ATOM 1253 C C . LEU A 1 86 ? 57.015 -13.021 32.902 1.00 176.38 274 LEU A C 1
ATOM 1254 O O . LEU A 1 86 ? 56.811 -12.108 33.702 1.00 176.64 274 LEU A O 1
ATOM 1270 N N . GLY A 1 87 ? 58.224 -13.516 32.659 1.00 159.06 275 GLY A N 1
ATOM 1271 C CA . GLY A 1 87 ? 59.404 -13.019 33.337 1.00 159.65 275 GLY A CA 1
ATOM 1272 C C . GLY A 1 87 ? 59.815 -13.973 34.433 1.00 158.93 275 GLY A C 1
ATOM 1273 O O . GLY A 1 87 ? 58.991 -14.739 34.930 1.00 157.95 275 GLY A O 1
ATOM 1277 N N . LYS A 1 88 ? 61.088 -13.931 34.813 1.00 203.30 276 LYS A N 1
ATOM 1278 C CA . LYS A 1 88 ? 61.577 -14.743 35.918 1.00 206.07 276 LYS A CA 1
ATOM 1279 C C . LYS A 1 88 ? 60.997 -14.201 37.210 1.00 202.15 276 LYS A C 1
ATOM 1280 O O . LYS A 1 88 ? 60.592 -13.041 37.274 1.00 204.29 276 LYS A O 1
ATOM 1299 N N . ASP A 1 89 ? 60.932 -15.050 38.227 1.00 190.18 277 ASP A N 1
ATOM 1300 C CA . ASP A 1 89 ? 60.372 -14.656 39.511 1.00 188.17 277 ASP A CA 1
ATOM 1301 C C . ASP A 1 89 ? 58.906 -14.281 39.332 1.00 187.80 277 ASP A C 1
ATOM 1302 O O . ASP A 1 89 ? 58.452 -13.230 39.785 1.00 188.18 277 ASP A O 1
ATOM 1311 N N . HIS A 1 90 ? 58.185 -15.157 38.640 1.00 156.27 278 HIS A N 1
ATOM 1312 C CA . HIS A 1 90 ? 56.748 -15.030 38.448 1.00 155.89 278 HIS A CA 1
ATOM 1313 C C . HIS A 1 90 ? 56.039 -16.194 39.131 1.00 154.88 278 HIS A C 1
ATOM 1314 O O . HIS A 1 90 ? 56.615 -17.274 39.251 1.00 154.50 278 HIS A O 1
ATOM 1328 N N . PRO A 1 91 ? 54.791 -15.989 39.586 1.00 166.78 279 PRO A N 1
ATOM 1329 C CA . PRO A 1 91 ? 54.113 -17.122 40.232 1.00 165.92 279 PRO A CA 1
ATOM 1330 C C . PRO A 1 91 ? 53.848 -18.294 39.284 1.00 165.55 279 PRO A C 1
ATOM 1331 O O . PRO A 1 91 ? 53.903 -19.450 39.711 1.00 165.01 279 PRO A O 1
ATOM 1342 N N . ALA A 1 92 ? 53.566 -17.996 38.020 1.00 153.74 280 ALA A N 1
ATOM 1343 C CA . ALA A 1 92 ? 53.373 -19.031 37.010 1.00 153.57 280 ALA A CA 1
ATOM 1344 C C . ALA A 1 92 ? 54.653 -19.845 36.837 1.00 153.66 280 ALA A C 1
ATOM 1345 O O . ALA A 1 92 ? 54.628 -21.080 36.774 1.00 153.35 280 ALA A O 1
ATOM 1352 N N . VAL A 1 93 ? 55.771 -19.130 36.769 1.00 154.24 281 VAL A N 1
ATOM 1353 C CA . VAL A 1 93 ? 57.090 -19.735 36.653 1.00 154.56 281 VAL A CA 1
ATOM 1354 C C . VAL A 1 93 ? 57.368 -20.643 37.849 1.00 154.02 281 VAL A C 1
ATOM 1355 O O . VAL A 1 93 ? 57.902 -21.750 37.705 1.00 154.06 281 VAL A O 1
ATOM 1368 N N . ALA A 1 94 ? 56.977 -20.171 39.027 1.00 158.85 282 ALA A N 1
ATOM 1369 C CA . ALA A 1 94 ? 57.136 -20.936 40.254 1.00 158.33 282 ALA A CA 1
ATOM 1370 C C . ALA A 1 94 ? 56.296 -22.208 40.198 1.00 157.77 282 ALA A C 1
ATOM 1371 O O . ALA A 1 94 ? 56.799 -23.302 40.456 1.00 157.68 282 ALA A O 1
ATOM 1378 N N . ALA A 1 95 ? 55.019 -22.056 39.855 1.00 173.65 283 ALA A N 1
ATOM 1379 C CA . ALA A 1 95 ? 54.113 -23.195 39.740 1.00 173.25 283 ALA A CA 1
ATOM 1380 C C . ALA A 1 95 ? 54.683 -24.230 38.775 1.00 173.58 283 ALA A C 1
ATOM 1381 O O . ALA A 1 95 ? 54.688 -25.431 39.065 1.00 173.43 283 ALA A O 1
ATOM 1388 N N . THR A 1 96 ? 55.166 -23.759 37.628 1.00 152.80 284 THR A N 1
ATOM 1389 C CA . THR A 1 96 ? 55.766 -24.650 36.642 1.00 153.32 284 THR A CA 1
ATOM 1390 C C . THR A 1 96 ? 56.994 -25.354 37.209 1.00 153.58 284 THR A C 1
ATOM 1391 O O . THR A 1 96 ? 57.143 -26.561 37.035 1.00 153.78 284 THR A O 1
ATOM 1402 N N . LEU A 1 97 ? 57.880 -24.610 37.867 1.00 153.71 285 LEU A N 1
ATOM 1403 C CA . LEU A 1 97 ? 59.059 -25.228 38.472 1.00 154.03 285 LEU A CA 1
ATOM 1404 C C . LEU A 1 97 ? 58.679 -26.257 39.524 1.00 153.46 285 LEU A C 1
ATOM 1405 O O . LEU A 1 97 ? 59.334 -27.291 39.649 1.00 153.83 285 LEU A O 1
ATOM 1421 N N . ASN A 1 98 ? 57.623 -25.971 40.278 1.00 167.55 286 ASN A N 1
ATOM 1422 C CA . ASN A 1 98 ? 57.107 -26.927 41.248 1.00 167.04 286 ASN A CA 1
ATOM 1423 C C . ASN A 1 98 ? 56.632 -28.176 40.524 1.00 167.23 286 ASN A C 1
ATOM 1424 O O . ASN A 1 98 ? 57.005 -29.288 40.885 1.00 167.43 286 ASN A O 1
ATOM 1435 N N . ASN A 1 99 ? 55.850 -27.977 39.469 1.00 161.10 287 ASN A N 1
ATOM 1436 C CA . ASN A 1 99 ? 55.289 -29.085 38.707 1.00 161.37 287 ASN A CA 1
ATOM 1437 C C . ASN A 1 99 ? 56.351 -29.967 38.068 1.00 162.25 287 ASN A C 1
ATOM 1438 O O . ASN A 1 99 ? 56.337 -31.186 38.222 1.00 162.53 287 ASN A O 1
ATOM 1449 N N . LEU A 1 100 ? 57.274 -29.340 37.350 1.00 160.03 288 LEU A N 1
ATOM 1450 C CA . LEU A 1 100 ? 58.298 -30.060 36.608 1.00 161.08 288 LEU A CA 1
ATOM 1451 C C . LEU A 1 100 ? 59.378 -30.611 37.529 1.00 161.40 288 LEU A C 1
ATOM 1452 O O . LEU A 1 100 ? 60.324 -31.257 37.078 1.00 162.42 288 LEU A O 1
ATOM 1468 N N . ALA A 1 101 ? 59.210 -30.387 38.828 1.00 154.76 289 ALA A N 1
ATOM 1469 C CA . ALA A 1 101 ? 60.094 -30.974 39.823 1.00 154.99 289 ALA A CA 1
ATOM 1470 C C . ALA A 1 101 ? 59.474 -32.241 40.396 1.00 154.82 289 ALA A C 1
ATOM 1471 O O . ALA A 1 101 ? 60.189 -33.155 40.806 1.00 155.41 289 ALA A O 1
ATOM 1478 N N . VAL A 1 102 ? 58.145 -32.296 40.421 1.00 154.12 290 VAL A N 1
ATOM 1479 C CA . VAL A 1 102 ? 57.451 -33.502 40.858 1.00 154.08 290 VAL A CA 1
ATOM 1480 C C . VAL A 1 102 ? 57.695 -34.620 39.843 1.00 155.19 290 VAL A C 1
ATOM 1481 O O . VAL A 1 102 ? 57.907 -35.780 40.215 1.00 155.74 290 VAL A O 1
ATOM 1494 N N . LEU A 1 103 ? 57.699 -34.257 38.563 1.00 209.05 291 LEU A N 1
ATOM 1495 C CA . LEU A 1 103 ? 57.979 -35.213 37.499 1.00 210.26 291 LEU A CA 1
ATOM 1496 C C . LEU A 1 103 ? 59.420 -35.681 37.559 1.00 211.34 291 LEU A C 1
ATOM 1497 O O . LEU A 1 103 ? 59.715 -36.848 37.307 1.00 212.41 291 LEU A O 1
ATOM 1513 N N . TYR A 1 104 ? 60.315 -34.762 37.897 1.00 193.90 292 TYR A N 1
ATOM 1514 C CA . TYR A 1 104 ? 61.732 -35.078 37.976 1.00 195.01 292 TYR A CA 1
ATOM 1515 C C . TYR A 1 104 ? 62.001 -35.960 39.190 1.00 195.06 292 TYR A C 1
ATOM 1516 O O . TYR A 1 104 ? 62.799 -36.895 39.126 1.00 196.30 292 TYR A O 1
ATOM 1534 N N . GLY A 1 105 ? 61.327 -35.663 40.297 1.00 202.17 293 GLY A N 1
ATOM 1535 C CA . GLY A 1 105 ? 61.444 -36.472 41.495 1.00 202.12 293 GLY A CA 1
ATOM 1536 C C . GLY A 1 105 ? 60.906 -37.873 41.282 1.00 202.79 293 GLY A C 1
ATOM 1537 O O . GLY A 1 105 ? 61.565 -38.859 41.617 1.00 203.77 293 GLY A O 1
ATOM 1541 N N . LYS A 1 106 ? 59.700 -37.958 40.729 1.00 183.67 294 LYS A N 1
ATOM 1542 C CA . LYS A 1 106 ? 59.082 -39.246 40.435 1.00 184.39 294 LYS A CA 1
ATOM 1543 C C . LYS A 1 106 ? 59.958 -40.109 39.532 1.00 186.13 294 LYS A C 1
ATOM 1544 O O . LYS A 1 106 ? 60.015 -41.328 39.692 1.00 187.13 294 LYS A O 1
ATOM 1563 N N . ARG A 1 107 ? 60.653 -39.465 38.597 1.00 261.10 295 ARG A N 1
ATOM 1564 C CA . ARG A 1 107 ? 61.524 -40.167 37.659 1.00 264.30 295 ARG A CA 1
ATOM 1565 C C . ARG A 1 107 ? 62.745 -40.746 38.375 1.00 269.35 295 ARG A C 1
ATOM 1566 O O . ARG A 1 107 ? 63.430 -41.621 37.842 1.00 272.23 295 ARG A O 1
ATOM 1587 N N . GLY A 1 108 ? 63.010 -40.251 39.582 1.00 179.95 296 GLY A N 1
ATOM 1588 C CA . GLY A 1 108 ? 64.145 -40.697 40.371 1.00 181.26 296 GLY A CA 1
ATOM 1589 C C . GLY A 1 108 ? 65.285 -39.697 40.332 1.00 181.99 296 GLY A C 1
ATOM 1590 O O . GLY A 1 108 ? 66.328 -39.901 40.954 1.00 182.98 296 GLY A O 1
ATOM 1594 N N . LYS A 1 109 ? 65.076 -38.609 39.598 1.00 236.49 297 LYS A N 1
ATOM 1595 C CA . LYS A 1 109 ? 66.062 -37.543 39.481 1.00 235.46 297 LYS A CA 1
ATOM 1596 C C . LYS A 1 109 ? 65.909 -36.580 40.666 1.00 233.51 297 LYS A C 1
ATOM 1597 O O . LYS A 1 109 ? 65.650 -35.387 40.497 1.00 233.91 297 LYS A O 1
ATOM 1616 N N . TYR A 1 110 ? 66.067 -37.124 41.869 1.00 183.09 298 TYR A N 1
ATOM 1617 C CA . TYR A 1 110 ? 65.859 -36.375 43.106 1.00 179.36 298 TYR A CA 1
ATOM 1618 C C . TYR A 1 110 ? 66.796 -35.185 43.254 1.00 181.42 298 TYR A C 1
ATOM 1619 O O . TYR A 1 110 ? 66.388 -34.127 43.733 1.00 179.37 298 TYR A O 1
ATOM 1637 N N . LYS A 1 111 ? 68.050 -35.360 42.857 1.00 189.67 299 LYS A N 1
ATOM 1638 C CA . LYS A 1 111 ? 69.017 -34.274 42.935 1.00 193.53 299 LYS A CA 1
ATOM 1639 C C . LYS A 1 111 ? 68.760 -33.223 41.859 1.00 195.32 299 LYS A C 1
ATOM 1640 O O . LYS A 1 111 ? 69.094 -32.058 42.042 1.00 192.56 299 LYS A O 1
ATOM 1659 N N . GLU A 1 112 ? 68.204 -33.642 40.727 1.00 247.65 300 GLU A N 1
ATOM 1660 C CA . GLU A 1 112 ? 67.823 -32.708 39.668 1.00 253.54 300 GLU A CA 1
ATOM 1661 C C . GLU A 1 112 ? 66.584 -31.873 40.011 1.00 251.23 300 GLU A C 1
ATOM 1662 O O . GLU A 1 112 ? 66.418 -30.770 39.492 1.00 253.88 300 GLU A O 1
ATOM 1674 N N . ALA A 1 113 ? 65.683 -32.426 40.817 1.00 189.95 301 ALA A N 1
ATOM 1675 C CA . ALA A 1 113 ? 64.471 -31.708 41.219 1.00 182.98 301 ALA A CA 1
ATOM 1676 C C . ALA A 1 113 ? 64.738 -30.660 42.309 1.00 176.72 301 ALA A C 1
ATOM 1677 O O . ALA A 1 113 ? 63.956 -29.713 42.497 1.00 169.51 301 ALA A O 1
ATOM 1684 N N . GLU A 1 114 ? 65.869 -30.805 42.989 1.00 181.14 302 GLU A N 1
ATOM 1685 C CA . GLU A 1 114 ? 66.161 -29.992 44.162 1.00 180.42 302 GLU A CA 1
ATOM 1686 C C . GLU A 1 114 ? 66.426 -28.520 43.830 1.00 180.45 302 GLU A C 1
ATOM 1687 O O . GLU A 1 114 ? 65.931 -27.639 44.528 1.00 179.61 302 GLU A O 1
ATOM 1699 N N . PRO A 1 115 ? 67.191 -28.240 42.760 1.00 168.64 303 PRO A N 1
ATOM 1700 C CA . PRO A 1 115 ? 67.440 -26.842 42.396 1.00 168.80 303 PRO A CA 1
ATOM 1701 C C . PRO A 1 115 ? 66.172 -26.178 41.890 1.00 167.89 303 PRO A C 1
ATOM 1702 O O . PRO A 1 115 ? 65.918 -25.020 42.216 1.00 167.49 303 PRO A O 1
ATOM 1713 N N . LEU A 1 116 ? 65.406 -26.907 41.081 1.00 178.15 304 LEU A N 1
ATOM 1714 C CA . LEU A 1 116 ? 64.117 -26.422 40.600 1.00 177.33 304 LEU A CA 1
ATOM 1715 C C . LEU A 1 116 ? 63.271 -26.002 41.785 1.00 176.21 304 LEU A C 1
ATOM 1716 O O . LEU A 1 116 ? 62.777 -24.868 41.847 1.00 175.84 304 LEU A O 1
ATOM 1732 N N . CYS A 1 117 ? 63.120 -26.919 42.735 1.00 169.63 305 CYS A N 1
ATOM 1733 C CA . CYS A 1 117 ? 62.319 -26.635 43.916 1.00 168.65 305 CYS A CA 1
ATOM 1734 C C . CYS A 1 117 ? 62.889 -25.466 44.722 1.00 168.69 305 CYS A C 1
ATOM 1735 O O . CYS A 1 117 ? 62.144 -24.586 45.163 1.00 168.23 305 CYS A O 1
ATOM 1743 N N . LYS A 1 118 ? 64.207 -25.463 44.910 1.00 181.92 306 LYS A N 1
ATOM 1744 C CA . LYS A 1 118 ? 64.873 -24.401 45.656 1.00 182.16 306 LYS A CA 1
ATOM 1745 C C . LYS A 1 118 ? 64.628 -23.032 45.012 1.00 183.57 306 LYS A C 1
ATOM 1746 O O . LYS A 1 118 ? 64.382 -22.051 45.713 1.00 182.92 306 LYS A O 1
ATOM 1765 N N . ARG A 1 119 ? 64.696 -22.964 43.684 1.00 182.22 307 ARG A N 1
ATOM 1766 C CA . ARG A 1 119 ? 64.417 -21.716 42.972 1.00 184.68 307 ARG A CA 1
ATOM 1767 C C . ARG A 1 119 ? 62.944 -21.332 43.130 1.00 187.52 307 ARG A C 1
ATOM 1768 O O . ARG A 1 119 ? 62.608 -20.173 43.422 1.00 187.55 307 ARG A O 1
ATOM 1789 N N . ALA A 1 120 ? 62.069 -22.317 42.946 1.00 176.93 308 ALA A N 1
ATOM 1790 C CA . ALA A 1 120 ? 60.632 -22.099 43.064 1.00 180.19 308 ALA A CA 1
ATOM 1791 C C . ALA A 1 120 ? 60.256 -21.521 44.430 1.00 183.04 308 ALA A C 1
ATOM 1792 O O . ALA A 1 120 ? 59.489 -20.556 44.513 1.00 184.04 308 ALA A O 1
ATOM 1799 N N . LEU A 1 121 ? 60.794 -22.108 45.496 1.00 165.03 309 LEU A N 1
ATOM 1800 C CA . LEU A 1 121 ? 60.521 -21.625 46.848 1.00 165.94 309 LEU A CA 1
ATOM 1801 C C . LEU A 1 121 ? 61.003 -20.182 47.016 1.00 167.84 309 LEU A C 1
ATOM 1802 O O . LEU A 1 121 ? 60.378 -19.378 47.723 1.00 169.83 309 LEU A O 1
ATOM 1818 N N . GLU A 1 122 ? 62.075 -19.841 46.307 1.00 182.94 310 GLU A N 1
ATOM 1819 C CA . GLU A 1 122 ? 62.669 -18.513 46.412 1.00 183.53 310 GLU A CA 1
ATOM 1820 C C . GLU A 1 122 ? 61.828 -17.502 45.647 1.00 181.73 310 GLU A C 1
ATOM 1821 O O . GLU A 1 122 ? 61.731 -16.335 46.037 1.00 185.81 310 GLU A O 1
ATOM 1833 N N . ILE A 1 123 ? 61.208 -17.958 44.563 1.00 204.92 311 ILE A N 1
ATOM 1834 C CA . ILE A 1 123 ? 60.265 -17.121 43.827 1.00 198.50 311 ILE A CA 1
ATOM 1835 C C . ILE A 1 123 ? 58.998 -16.892 44.656 1.00 195.40 311 ILE A C 1
ATOM 1836 O O . ILE A 1 123 ? 58.510 -15.756 44.785 1.00 196.02 311 ILE A O 1
ATOM 1852 N N . ARG A 1 124 ? 58.487 -17.974 45.239 1.00 159.33 312 ARG A N 1
ATOM 1853 C CA . ARG A 1 124 ? 57.300 -17.897 46.085 1.00 158.79 312 ARG A CA 1
ATOM 1854 C C . ARG A 1 124 ? 57.520 -16.915 47.228 1.00 159.19 312 ARG A C 1
ATOM 1855 O O . ARG A 1 124 ? 56.680 -16.047 47.480 1.00 159.92 312 ARG A O 1
ATOM 1876 N N . GLU A 1 125 ? 58.648 -17.056 47.919 1.00 185.46 313 GLU A N 1
ATOM 1877 C CA . GLU A 1 125 ? 58.981 -16.145 49.011 1.00 186.56 313 GLU A CA 1
ATOM 1878 C C . GLU A 1 125 ? 59.027 -14.683 48.562 1.00 185.25 313 GLU A C 1
ATOM 1879 O O . GLU A 1 125 ? 58.571 -13.795 49.281 1.00 200.93 313 GLU A O 1
ATOM 1891 N N . LYS A 1 126 ? 59.574 -14.432 47.376 1.00 158.68 314 LYS A N 1
ATOM 1892 C CA . LYS A 1 126 ? 59.659 -13.070 46.860 1.00 159.75 314 LYS A CA 1
ATOM 1893 C C . LYS A 1 126 ? 58.267 -12.517 46.600 1.00 159.78 314 LYS A C 1
ATOM 1894 O O . LYS A 1 126 ? 57.959 -11.388 46.989 1.00 187.34 314 LYS A O 1
ATOM 1913 N N . VAL A 1 127 ? 57.423 -13.315 45.953 1.00 182.50 315 VAL A N 1
ATOM 1914 C CA . VAL A 1 127 ? 56.097 -12.834 45.575 1.00 187.08 315 VAL A CA 1
ATOM 1915 C C . VAL A 1 127 ? 55.148 -12.670 46.761 1.00 195.34 315 VAL A C 1
ATOM 1916 O O . VAL A 1 127 ? 54.450 -11.661 46.862 1.00 199.24 315 VAL A O 1
ATOM 1929 N N . LEU A 1 128 ? 55.132 -13.646 47.661 1.00 181.14 316 LEU A N 1
ATOM 1930 C CA . LEU A 1 128 ? 54.156 -13.651 48.746 1.00 181.97 316 LEU A CA 1
ATOM 1931 C C . LEU A 1 128 ? 54.740 -13.173 50.071 1.00 180.38 316 LEU A C 1
ATOM 1932 O O . LEU A 1 128 ? 54.310 -12.152 50.613 1.00 186.39 316 LEU A O 1
ATOM 1948 N N . GLY A 1 129 ? 55.725 -13.904 50.584 1.00 184.14 317 GLY A N 1
ATOM 1949 C CA . GLY A 1 129 ? 56.318 -13.584 51.870 1.00 186.15 317 GLY A CA 1
ATOM 1950 C C . GLY A 1 129 ? 56.942 -14.795 52.533 1.00 173.92 317 GLY A C 1
ATOM 1951 O O . GLY A 1 129 ? 56.611 -15.934 52.209 1.00 176.11 317 GLY A O 1
ATOM 1955 N N . LYS A 1 130 ? 57.850 -14.537 53.470 1.00 202.76 318 LYS A N 1
ATOM 1956 C CA . LYS A 1 130 ? 58.595 -15.588 54.158 1.00 191.28 318 LYS A CA 1
ATOM 1957 C C . LYS A 1 130 ? 57.689 -16.567 54.908 1.00 190.10 318 LYS A C 1
ATOM 1958 O O . LYS A 1 130 ? 57.955 -17.771 54.935 1.00 190.15 318 LYS A O 1
ATOM 1977 N N . PHE A 1 131 ? 56.627 -16.043 55.515 1.00 175.79 319 PHE A N 1
ATOM 1978 C CA . PHE A 1 131 ? 55.706 -16.855 56.309 1.00 175.40 319 PHE A CA 1
ATOM 1979 C C . PHE A 1 131 ? 54.326 -16.919 55.659 1.00 175.92 319 PHE A C 1
ATOM 1980 O O . PHE A 1 131 ? 53.316 -16.557 56.266 1.00 174.63 319 PHE A O 1
ATOM 1997 N N . HIS A 1 132 ? 54.312 -17.383 54.411 1.00 177.99 320 HIS A N 1
ATOM 1998 C CA . HIS A 1 132 ? 53.085 -17.592 53.653 1.00 180.39 320 HIS A CA 1
ATOM 1999 C C . HIS A 1 132 ? 52.777 -19.088 53.537 1.00 184.12 320 HIS A C 1
ATOM 2000 O O . HIS A 1 132 ? 53.691 -19.897 53.421 1.00 186.19 320 HIS A O 1
ATOM 2014 N N . PRO A 1 133 ? 51.487 -19.465 53.555 1.00 160.58 321 PRO A N 1
ATOM 2015 C CA . PRO A 1 133 ? 51.131 -20.893 53.497 1.00 159.89 321 PRO A CA 1
ATOM 2016 C C . PRO A 1 133 ? 51.609 -21.648 52.243 1.00 159.55 321 PRO A C 1
ATOM 2017 O O . PRO A 1 133 ? 51.987 -22.821 52.344 1.00 159.10 321 PRO A O 1
ATOM 2028 N N . ASP A 1 134 ? 51.616 -20.993 51.087 1.00 183.99 322 ASP A N 1
ATOM 2029 C CA . ASP A 1 134 ? 52.092 -21.640 49.867 1.00 184.59 322 ASP A CA 1
ATOM 2030 C C . ASP A 1 134 ? 53.584 -21.939 50.005 1.00 184.36 322 ASP A C 1
ATOM 2031 O O . ASP A 1 134 ? 54.064 -22.989 49.568 1.00 185.62 322 ASP A O 1
ATOM 2040 N N . VAL A 1 135 ? 54.312 -21.015 50.622 1.00 150.43 323 VAL A N 1
ATOM 2041 C CA . VAL A 1 135 ? 55.728 -21.214 50.899 1.00 150.52 323 VAL A CA 1
ATOM 2042 C C . VAL A 1 135 ? 55.906 -22.445 51.780 1.00 150.03 323 VAL A C 1
ATOM 2043 O O . VAL A 1 135 ? 56.854 -23.212 51.613 1.00 150.01 323 VAL A O 1
ATOM 2056 N N . ALA A 1 136 ? 54.980 -22.632 52.713 1.00 149.74 324 ALA A N 1
ATOM 2057 C CA . ALA A 1 136 ? 55.010 -23.790 53.594 1.00 149.33 324 ALA A CA 1
ATOM 2058 C C . ALA A 1 136 ? 54.761 -25.058 52.791 1.00 149.07 324 ALA A C 1
ATOM 2059 O O . ALA A 1 136 ? 55.454 -26.065 52.974 1.00 148.98 324 ALA A O 1
ATOM 2066 N N . LYS A 1 137 ? 53.772 -25.002 51.899 1.00 149.06 325 LYS A N 1
ATOM 2067 C CA . LYS A 1 137 ? 53.476 -26.130 51.016 1.00 148.95 325 LYS A CA 1
ATOM 2068 C C . LYS A 1 137 ? 54.710 -26.473 50.185 1.00 149.20 325 LYS A C 1
ATOM 2069 O O . LYS A 1 137 ? 55.059 -27.650 50.011 1.00 149.23 325 LYS A O 1
ATOM 2088 N N . GLN A 1 138 ? 55.409 -25.439 49.732 1.00 151.49 326 GLN A N 1
ATOM 2089 C CA . GLN A 1 138 ? 56.609 -25.642 48.937 1.00 151.89 326 GLN A CA 1
ATOM 2090 C C . GLN A 1 138 ? 57.712 -26.264 49.788 1.00 151.99 326 GLN A C 1
ATOM 2091 O O . GLN A 1 138 ? 58.395 -27.189 49.348 1.00 152.27 326 GLN A O 1
ATOM 2105 N N . LEU A 1 139 ? 57.889 -25.760 51.006 1.00 149.89 327 LEU A N 1
ATOM 2106 C CA . LEU A 1 139 ? 58.880 -26.327 51.915 1.00 149.99 327 LEU A CA 1
ATOM 2107 C C . LEU A 1 139 ? 58.579 -27.798 52.186 1.00 149.77 327 LEU A C 1
ATOM 2108 O O . LEU A 1 139 ? 59.486 -28.638 52.217 1.00 150.11 327 LEU A O 1
ATOM 2124 N N . SER A 1 140 ? 57.296 -28.106 52.350 1.00 149.34 328 SER A N 1
ATOM 2125 C CA . SER A 1 140 ? 56.865 -29.484 52.541 1.00 149.22 328 SER A CA 1
ATOM 2126 C C . SER A 1 140 ? 57.264 -30.328 51.341 1.00 149.66 328 SER A C 1
ATOM 2127 O O . SER A 1 140 ? 57.829 -31.413 51.499 1.00 149.98 328 SER A O 1
ATOM 2135 N N . ASN A 1 141 ? 56.966 -29.830 50.145 1.00 177.19 329 ASN A N 1
ATOM 2136 C CA . ASN A 1 141 ? 57.399 -30.502 48.924 1.00 177.73 329 ASN A CA 1
ATOM 2137 C C . ASN A 1 141 ? 58.916 -30.721 48.899 1.00 178.36 329 ASN A C 1
ATOM 2138 O O . ASN A 1 141 ? 59.384 -31.808 48.564 1.00 178.91 329 ASN A O 1
ATOM 2149 N N . LEU A 1 142 ? 59.674 -29.687 49.256 1.00 155.27 330 LEU A N 1
ATOM 2150 C CA . LEU A 1 142 ? 61.137 -29.759 49.262 1.00 155.98 330 LEU A CA 1
ATOM 2151 C C . LEU A 1 142 ? 61.668 -30.728 50.308 1.00 156.12 330 LEU A C 1
ATOM 2152 O O . LEU A 1 142 ? 62.716 -31.350 50.116 1.00 156.91 330 LEU A O 1
ATOM 2168 N N . ALA A 1 143 ? 60.951 -30.853 51.416 1.00 151.20 331 ALA A N 1
ATOM 2169 C CA . ALA A 1 143 ? 61.384 -31.746 52.476 1.00 151.32 331 ALA A CA 1
ATOM 2170 C C . ALA A 1 143 ? 61.364 -33.207 52.039 1.00 151.82 331 ALA A C 1
ATOM 2171 O O . ALA A 1 143 ? 62.131 -34.017 52.552 1.00 152.35 331 ALA A O 1
ATOM 2178 N N . LEU A 1 144 ? 60.505 -33.541 51.083 1.00 173.21 332 LEU A N 1
ATOM 2179 C CA . LEU A 1 144 ? 60.420 -34.914 50.593 1.00 173.13 332 LEU A CA 1
ATOM 2180 C C . LEU A 1 144 ? 61.521 -35.218 49.581 1.00 171.70 332 LEU A C 1
ATOM 2181 O O . LEU A 1 144 ? 62.032 -36.337 49.521 1.00 173.40 332 LEU A O 1
ATOM 2197 N N . LEU A 1 145 ? 61.872 -34.222 48.777 1.00 177.85 333 LEU A N 1
ATOM 2198 C CA . LEU A 1 145 ? 62.978 -34.353 47.838 1.00 173.99 333 LEU A CA 1
ATOM 2199 C C . LEU A 1 145 ? 64.294 -34.548 48.575 1.00 174.69 333 LEU A C 1
ATOM 2200 O O . LEU A 1 145 ? 65.252 -35.092 48.024 1.00 175.88 333 LEU A O 1
ATOM 2216 N N . CYS A 1 146 ? 64.324 -34.101 49.828 1.00 162.26 334 CYS A N 1
ATOM 2217 C CA . CYS A 1 146 ? 65.513 -34.200 50.663 1.00 162.85 334 CYS A CA 1
ATOM 2218 C C . CYS A 1 146 ? 65.449 -35.445 51.537 1.00 163.03 334 CYS A C 1
ATOM 2219 O O . CYS A 1 146 ? 66.466 -35.906 52.055 1.00 163.83 334 CYS A O 1
ATOM 2227 N N . GLN A 1 147 ? 64.247 -35.993 51.686 1.00 157.74 335 GLN A N 1
ATOM 2228 C CA . GLN A 1 147 ? 64.049 -37.218 52.446 1.00 162.33 335 GLN A CA 1
ATOM 2229 C C . GLN A 1 147 ? 64.606 -38.398 51.661 1.00 163.47 335 GLN A C 1
ATOM 2230 O O . GLN A 1 147 ? 65.359 -39.212 52.195 1.00 165.47 335 GLN A O 1
ATOM 2244 N N . ASN A 1 148 ? 64.222 -38.484 50.391 1.00 218.33 336 ASN A N 1
ATOM 2245 C CA . ASN A 1 148 ? 64.730 -39.514 49.491 1.00 219.08 336 ASN A CA 1
ATOM 2246 C C . ASN A 1 148 ? 66.239 -39.444 49.291 1.00 217.52 336 ASN A C 1
ATOM 2247 O O . ASN A 1 148 ? 66.892 -40.468 49.098 1.00 218.63 336 ASN A O 1
ATOM 2258 N N . GLN A 1 149 ? 66.789 -38.235 49.329 1.00 184.69 337 GLN A N 1
ATOM 2259 C CA . GLN A 1 149 ? 68.228 -38.055 49.177 1.00 185.43 337 GLN A CA 1
ATOM 2260 C C . GLN A 1 149 ? 68.991 -38.558 50.404 1.00 188.15 337 GLN A C 1
ATOM 2261 O O . GLN A 1 149 ? 70.158 -38.942 50.305 1.00 190.27 337 GLN A O 1
ATOM 2275 N N . GLY A 1 150 ? 68.325 -38.561 51.554 1.00 185.67 338 GLY A N 1
ATOM 2276 C CA . GLY A 1 150 ? 68.954 -38.951 52.803 1.00 187.20 338 GLY A CA 1
ATOM 2277 C C . GLY A 1 150 ? 69.703 -37.793 53.429 1.00 187.73 338 GLY A C 1
ATOM 2278 O O . GLY A 1 150 ? 70.748 -37.974 54.051 1.00 189.33 338 GLY A O 1
ATOM 2282 N N . LYS A 1 151 ? 69.151 -36.596 53.263 1.00 190.28 339 LYS A N 1
ATOM 2283 C CA . LYS A 1 151 ? 69.681 -35.401 53.901 1.00 188.29 339 LYS A CA 1
ATOM 2284 C C . LYS A 1 151 ? 68.891 -35.158 55.178 1.00 188.11 339 LYS A C 1
ATOM 2285 O O . LYS A 1 151 ? 68.223 -34.136 55.321 1.00 187.33 339 LYS A O 1
ATOM 2304 N N . ALA A 1 152 ? 68.983 -36.117 56.096 1.00 164.15 340 ALA A N 1
ATOM 2305 C CA . ALA A 1 152 ? 68.156 -36.166 57.301 1.00 163.23 340 ALA A CA 1
ATOM 2306 C C . ALA A 1 152 ? 67.916 -34.810 57.968 1.00 165.15 340 ALA A C 1
ATOM 2307 O O . ALA A 1 152 ? 66.773 -34.447 58.242 1.00 162.04 340 ALA A O 1
ATOM 2314 N N . GLU A 1 153 ? 68.991 -34.069 58.224 1.00 214.24 341 GLU A N 1
ATOM 2315 C CA . GLU A 1 153 ? 68.897 -32.772 58.896 1.00 219.28 341 GLU A CA 1
ATOM 2316 C C . GLU A 1 153 ? 68.070 -31.778 58.078 1.00 217.68 341 GLU A C 1
ATOM 2317 O O . GLU A 1 153 ? 67.256 -31.027 58.627 1.00 214.73 341 GLU A O 1
ATOM 2329 N N . GLU A 1 154 ? 68.289 -31.776 56.765 1.00 199.39 342 GLU A N 1
ATOM 2330 C CA . GLU A 1 154 ? 67.557 -30.889 55.869 1.00 199.42 342 GLU A CA 1
ATOM 2331 C C . GLU A 1 154 ? 66.062 -31.136 56.000 1.00 196.04 342 GLU A C 1
ATOM 2332 O O . GLU A 1 154 ? 65.270 -30.194 56.048 1.00 195.39 342 GLU A O 1
ATOM 2344 N N . VAL A 1 155 ? 65.690 -32.413 56.065 1.00 161.68 343 VAL A N 1
ATOM 2345 C CA . VAL A 1 155 ? 64.291 -32.804 56.212 1.00 159.29 343 VAL A CA 1
ATOM 2346 C C . VAL A 1 155 ? 63.705 -32.143 57.454 1.00 157.92 343 VAL A C 1
ATOM 2347 O O . VAL A 1 155 ? 62.621 -31.538 57.410 1.00 156.88 343 VAL A O 1
ATOM 2360 N N . GLU A 1 156 ? 64.458 -32.226 58.550 1.00 197.84 344 GLU A N 1
ATOM 2361 C CA . GLU A 1 156 ? 64.015 -31.693 59.830 1.00 197.43 344 GLU A CA 1
ATOM 2362 C C . GLU A 1 156 ? 63.861 -30.194 59.721 1.00 193.91 344 GLU A C 1
ATOM 2363 O O . GLU A 1 156 ? 62.834 -29.641 60.108 1.00 193.31 344 GLU A O 1
ATOM 2375 N N . TYR A 1 157 ? 64.880 -29.542 59.177 1.00 172.49 345 TYR A N 1
ATOM 2376 C CA . TYR A 1 157 ? 64.858 -28.095 59.075 1.00 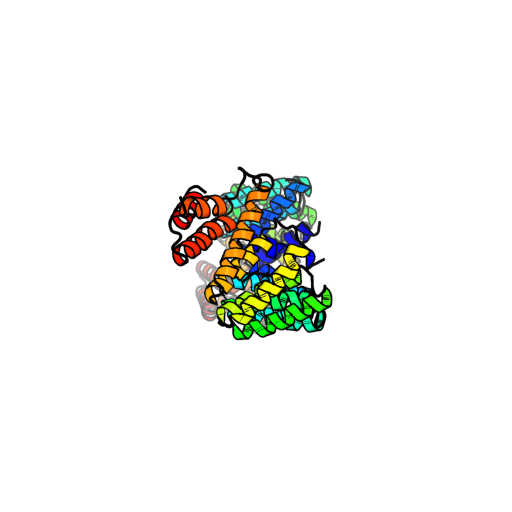169.81 345 TYR A CA 1
ATOM 2377 C C . TYR A 1 157 ? 63.666 -27.625 58.243 1.00 167.80 345 TYR A C 1
ATOM 2378 O O . TYR A 1 157 ? 62.927 -26.733 58.661 1.00 167.58 345 TYR A O 1
ATOM 2396 N N . TYR A 1 158 ? 63.477 -28.230 57.072 1.00 176.39 346 TYR A N 1
ATOM 2397 C CA . TYR A 1 158 ? 62.394 -27.831 56.173 1.00 175.14 346 TYR A CA 1
ATOM 2398 C C . TYR A 1 158 ? 61.001 -28.103 56.752 1.00 174.23 346 TYR A C 1
ATOM 2399 O O . TYR A 1 158 ? 60.121 -27.235 56.677 1.00 172.75 346 TYR A O 1
ATOM 2417 N N . TYR A 1 159 ? 60.785 -29.275 57.347 1.00 164.34 347 TYR A N 1
ATOM 2418 C CA . TYR A 1 159 ? 59.477 -29.534 57.946 1.00 164.77 347 TYR A CA 1
ATOM 2419 C C . TYR A 1 159 ? 59.281 -28.642 59.182 1.00 164.44 347 TYR A C 1
ATOM 2420 O O . TYR A 1 159 ? 58.166 -28.168 59.459 1.00 162.52 347 TYR A O 1
ATOM 2438 N N . ARG A 1 160 ? 60.377 -28.364 59.885 1.00 189.90 348 ARG A N 1
ATOM 2439 C CA . ARG A 1 160 ? 60.332 -27.517 61.075 1.00 192.50 348 ARG A CA 1
ATOM 2440 C C . ARG A 1 160 ? 59.941 -26.101 60.673 1.00 198.90 348 ARG A C 1
ATOM 2441 O O . ARG A 1 160 ? 59.137 -25.457 61.348 1.00 199.78 348 ARG A O 1
ATOM 2462 N N . ARG A 1 161 ? 60.519 -25.617 59.576 1.00 170.92 349 ARG A N 1
ATOM 2463 C CA . ARG A 1 161 ? 60.151 -24.311 59.040 1.00 175.91 349 ARG A CA 1
ATOM 2464 C C . ARG A 1 161 ? 58.719 -24.316 58.520 1.00 175.79 349 ARG A C 1
ATOM 2465 O O . ARG A 1 161 ? 58.002 -23.325 58.663 1.00 176.62 349 ARG A O 1
ATOM 2486 N N . ALA A 1 162 ? 58.313 -25.421 57.898 1.00 177.36 350 ALA A N 1
ATOM 2487 C CA . ALA A 1 162 ? 56.940 -25.553 57.419 1.00 175.14 350 ALA A CA 1
ATOM 2488 C C . ALA A 1 162 ? 55.948 -25.372 58.565 1.00 171.15 350 ALA A C 1
ATOM 2489 O O . ALA A 1 162 ? 54.965 -24.630 58.435 1.00 172.12 350 ALA A O 1
ATOM 2496 N N . LEU A 1 163 ? 56.196 -26.046 59.686 1.00 149.54 351 LEU A N 1
ATOM 2497 C CA . LEU A 1 163 ? 55.305 -25.916 60.838 1.00 149.49 351 LEU A CA 1
ATOM 2498 C C . LEU A 1 163 ? 55.207 -24.501 61.418 1.00 149.91 351 LEU A C 1
ATOM 2499 O O . LEU A 1 163 ? 54.152 -24.107 61.918 1.00 150.06 351 LEU A O 1
ATOM 2515 N N . GLU A 1 164 ? 56.282 -23.727 61.324 1.00 181.88 352 GLU A N 1
ATOM 2516 C CA . GLU A 1 164 ? 56.286 -22.376 61.878 1.00 181.85 352 GLU A CA 1
ATOM 2517 C C . GLU A 1 164 ? 55.497 -21.429 60.992 1.00 180.09 352 GLU A C 1
ATOM 2518 O O . GLU A 1 164 ? 55.116 -20.338 61.416 1.00 180.70 352 GLU A O 1
ATOM 2530 N N . ILE A 1 165 ? 55.246 -21.865 59.762 1.00 178.71 353 ILE A N 1
ATOM 2531 C CA . ILE A 1 165 ? 54.422 -21.113 58.828 1.00 177.24 353 ILE A CA 1
ATOM 2532 C C . ILE A 1 165 ? 53.005 -21.677 58.787 1.00 172.92 353 ILE A C 1
ATOM 2533 O O . ILE A 1 165 ? 52.067 -20.950 58.475 1.00 173.33 353 ILE A O 1
ATOM 2549 N N . TYR A 1 166 ? 52.839 -22.962 59.100 1.00 170.23 354 TYR A N 1
ATOM 2550 C CA . TYR A 1 166 ? 51.490 -23.526 59.155 1.00 170.12 354 TYR A CA 1
ATOM 2551 C C . TYR A 1 166 ? 50.727 -23.163 60.430 1.00 170.48 354 TYR A C 1
ATOM 2552 O O . TYR A 1 166 ? 49.988 -22.180 60.442 1.00 171.07 354 TYR A O 1
ATOM 2570 N N . ALA A 1 167 ? 50.926 -23.942 61.495 1.00 149.49 355 ALA A N 1
ATOM 2571 C CA . ALA A 1 167 ? 50.092 -23.874 62.705 1.00 149.83 355 ALA A CA 1
ATOM 2572 C C . ALA A 1 167 ? 49.815 -22.458 63.210 1.00 150.63 355 ALA A C 1
ATOM 2573 O O . ALA A 1 167 ? 48.742 -22.187 63.755 1.00 151.16 355 ALA A O 1
ATOM 2580 N N . THR A 1 168 ? 50.777 -21.560 63.023 1.00 169.65 356 THR A N 1
ATOM 2581 C CA . THR A 1 168 ? 50.621 -20.174 63.449 1.00 170.58 356 THR A CA 1
ATOM 2582 C C . THR A 1 168 ? 49.626 -19.433 62.552 1.00 171.14 356 THR A C 1
ATOM 2583 O O . THR A 1 168 ? 48.703 -18.780 63.045 1.00 182.76 356 THR A O 1
ATOM 2594 N N . ARG A 1 169 ? 49.814 -19.546 61.239 1.00 168.77 357 ARG A N 1
ATOM 2595 C CA . ARG A 1 169 ? 48.912 -18.936 60.263 1.00 169.94 357 ARG A CA 1
ATOM 2596 C C . ARG A 1 169 ? 47.569 -19.663 60.234 1.00 169.19 357 ARG A C 1
ATOM 2597 O O . ARG A 1 169 ? 46.515 -19.055 60.034 1.00 177.33 357 ARG A O 1
ATOM 2618 N N . LEU A 1 170 ? 47.629 -20.976 60.426 1.00 190.39 358 LEU A N 1
ATOM 2619 C CA . LEU A 1 170 ? 46.460 -21.844 60.352 1.00 194.92 358 LEU A CA 1
ATOM 2620 C C . LEU A 1 170 ? 45.755 -22.051 61.681 1.00 198.14 358 LEU A C 1
ATOM 2621 O O . LEU A 1 170 ? 46.174 -21.534 62.718 1.00 199.72 358 LEU A O 1
ATOM 2637 N N . GLY A 1 171 ? 44.681 -22.830 61.630 1.00 180.03 359 GLY A N 1
ATOM 2638 C CA . GLY A 1 171 ? 43.976 -23.251 62.821 1.00 179.78 359 GLY A CA 1
ATOM 2639 C C . GLY A 1 171 ? 44.806 -24.329 63.483 1.00 177.30 359 GLY A C 1
ATOM 2640 O O . GLY A 1 171 ? 45.565 -25.025 62.808 1.00 177.96 359 GLY A O 1
ATOM 2644 N N . PRO A 1 172 ? 44.691 -24.466 64.809 1.00 185.14 360 PRO A N 1
ATOM 2645 C CA . PRO A 1 172 ? 45.488 -25.512 65.450 1.00 183.23 360 PRO A CA 1
ATOM 2646 C C . PRO A 1 172 ? 45.014 -26.879 65.000 1.00 183.35 360 PRO A C 1
ATOM 2647 O O . PRO A 1 172 ? 45.800 -27.803 64.794 1.00 182.60 360 PRO A O 1
ATOM 2658 N N . ASP A 1 173 ? 43.699 -26.987 64.868 1.00 199.51 361 ASP A N 1
ATOM 2659 C CA . ASP A 1 173 ? 43.039 -28.220 64.473 1.00 201.06 361 ASP A CA 1
ATOM 2660 C C . ASP A 1 173 ? 43.116 -28.564 62.981 1.00 200.66 361 ASP A C 1
ATOM 2661 O O . ASP A 1 173 ? 42.260 -29.288 62.471 1.00 199.03 361 ASP A O 1
ATOM 2670 N N . ASP A 1 174 ? 44.126 -28.056 62.282 1.00 176.91 362 ASP A N 1
ATOM 2671 C CA . ASP A 1 174 ? 44.229 -28.272 60.839 1.00 177.38 362 ASP A CA 1
ATOM 2672 C C . ASP A 1 174 ? 44.823 -29.640 60.477 1.00 179.10 362 ASP A C 1
ATOM 2673 O O . ASP A 1 174 ? 45.717 -30.132 61.170 1.00 180.43 362 ASP A O 1
ATOM 2682 N N . PRO A 1 175 ? 44.327 -30.260 59.385 1.00 185.40 363 PRO A N 1
ATOM 2683 C CA . PRO A 1 175 ? 44.902 -31.529 58.914 1.00 183.85 363 PRO A CA 1
ATOM 2684 C C . PRO A 1 175 ? 46.276 -31.359 58.261 1.00 179.45 363 PRO A C 1
ATOM 2685 O O . PRO A 1 175 ? 47.095 -32.280 58.299 1.00 179.35 363 PRO A O 1
ATOM 2696 N N . ASN A 1 176 ? 46.513 -30.194 57.664 1.00 158.46 364 ASN A N 1
ATOM 2697 C CA . ASN A 1 176 ? 47.803 -29.886 57.058 1.00 158.15 364 ASN A CA 1
ATOM 2698 C C . ASN A 1 176 ? 48.889 -29.858 58.126 1.00 157.94 364 ASN A C 1
ATOM 2699 O O . ASN A 1 176 ? 49.982 -30.428 57.972 1.00 157.77 364 ASN A O 1
ATOM 2710 N N . VAL A 1 177 ? 48.544 -29.216 59.235 1.00 148.47 365 VAL A N 1
ATOM 2711 C CA . VAL A 1 177 ? 49.422 -29.101 60.384 1.00 148.36 365 VAL A CA 1
ATOM 2712 C C . VAL A 1 177 ? 49.721 -30.483 60.959 1.00 148.22 365 VAL A C 1
ATOM 2713 O O . VAL A 1 177 ? 50.864 -30.790 61.297 1.00 148.07 365 VAL A O 1
ATOM 2726 N N . ALA A 1 178 ? 48.694 -31.321 61.042 1.00 148.40 366 ALA A N 1
ATOM 2727 C CA . ALA A 1 178 ? 48.856 -32.678 61.549 1.00 148.43 366 ALA A CA 1
ATOM 2728 C C . ALA A 1 178 ? 49.723 -33.496 60.599 1.00 148.36 366 ALA A C 1
ATOM 2729 O O . ALA A 1 178 ? 50.581 -34.269 61.031 1.00 148.37 366 ALA A O 1
ATOM 2736 N N . LYS A 1 179 ? 49.503 -33.298 59.303 1.00 170.55 367 LYS A N 1
ATOM 2737 C CA . LYS A 1 179 ? 50.282 -33.967 58.270 1.00 170.62 367 LYS A CA 1
ATOM 2738 C C . LYS A 1 179 ? 51.760 -33.652 58.479 1.00 170.49 367 LYS A C 1
ATOM 2739 O O . LYS A 1 179 ? 52.612 -34.557 58.556 1.00 170.68 367 LYS A O 1
ATOM 2758 N N . THR A 1 180 ? 52.053 -32.364 58.619 1.00 148.12 368 THR A N 1
ATOM 2759 C CA . THR A 1 180 ? 53.427 -31.940 58.835 1.00 148.09 368 THR A CA 1
ATOM 2760 C C . THR A 1 180 ? 53.974 -32.506 60.143 1.00 148.11 368 THR A C 1
ATOM 2761 O O . THR A 1 180 ? 55.077 -33.051 60.170 1.00 148.28 368 THR A O 1
ATOM 2772 N N . LYS A 1 181 ? 53.212 -32.383 61.227 1.00 161.39 369 LYS A N 1
ATOM 2773 C CA . LYS A 1 181 ? 53.669 -32.897 62.517 1.00 160.69 369 LYS A CA 1
ATOM 2774 C C . LYS A 1 181 ? 53.847 -34.409 62.506 1.00 160.92 369 LYS A C 1
ATOM 2775 O O . LYS A 1 181 ? 54.653 -34.941 63.267 1.00 161.06 369 LYS A O 1
ATOM 2794 N N . ASN A 1 182 ? 53.132 -35.104 61.627 1.00 187.30 370 ASN A N 1
ATOM 2795 C CA . ASN A 1 182 ? 53.336 -36.541 61.509 1.00 187.71 370 ASN A CA 1
ATOM 2796 C C . ASN A 1 182 ? 54.592 -36.852 60.702 1.00 188.00 370 ASN A C 1
ATOM 2797 O O . ASN A 1 182 ? 55.333 -37.774 61.048 1.00 188.41 370 ASN A O 1
ATOM 2808 N N . ASN A 1 183 ? 54.845 -36.090 59.641 1.00 158.16 371 ASN A N 1
ATOM 2809 C CA . ASN A 1 183 ? 56.086 -36.280 58.883 1.00 158.54 371 ASN A CA 1
ATOM 2810 C C . ASN A 1 183 ? 57.343 -35.929 59.691 1.00 158.60 371 ASN A C 1
ATOM 2811 O O . ASN A 1 183 ? 58.307 -36.713 59.765 1.00 160.94 371 ASN A O 1
ATOM 2822 N N . LEU A 1 184 ? 57.320 -34.758 60.314 1.00 149.04 372 LEU A N 1
ATOM 2823 C CA . LEU A 1 184 ? 58.457 -34.280 61.083 1.00 149.13 372 LEU A CA 1
ATOM 2824 C C . LEU A 1 184 ? 58.796 -35.239 62.211 1.00 149.36 372 LEU A C 1
ATOM 2825 O O . LEU A 1 184 ? 59.962 -35.412 62.558 1.00 149.74 372 LEU A O 1
ATOM 2841 N N . ALA A 1 185 ? 57.771 -35.867 62.776 1.00 175.51 373 ALA A N 1
ATOM 2842 C CA . ALA A 1 185 ? 57.967 -36.788 63.888 1.00 177.06 373 ALA A CA 1
ATOM 2843 C C . ALA A 1 185 ? 58.537 -38.121 63.421 1.00 176.47 373 ALA A C 1
ATOM 2844 O O . ALA A 1 185 ? 59.120 -38.864 64.211 1.00 176.88 373 ALA A O 1
ATOM 2851 N N . SER A 1 186 ? 58.375 -38.421 62.138 1.00 186.86 374 SER A N 1
ATOM 2852 C CA . SER A 1 186 ? 58.973 -39.619 61.568 1.00 187.73 374 SER A CA 1
ATOM 2853 C C . SER A 1 186 ? 60.437 -39.318 61.283 1.00 188.18 374 SER A C 1
ATOM 2854 O O . SER A 1 186 ? 61.340 -40.141 61.544 1.00 188.99 374 SER A O 1
ATOM 2862 N N . CYS A 1 187 ? 60.670 -38.107 60.787 1.00 160.20 375 CYS A N 1
ATOM 2863 C CA . CYS A 1 187 ? 62.033 -37.651 60.558 1.00 160.65 375 CYS A CA 1
ATOM 2864 C C . CYS A 1 187 ? 62.836 -37.629 61.862 1.00 160.79 375 CYS A C 1
ATOM 2865 O O . CYS A 1 187 ? 64.058 -37.766 61.844 1.00 161.51 375 CYS A O 1
ATOM 2873 N N . TYR A 1 188 ? 62.147 -37.480 62.991 1.00 154.91 376 TYR A N 1
ATOM 2874 C CA . TYR A 1 188 ? 62.802 -37.513 64.298 1.00 155.03 376 TYR A CA 1
ATOM 2875 C C . TYR A 1 188 ? 63.051 -38.949 64.728 1.00 155.74 376 TYR A C 1
ATOM 2876 O O . TYR A 1 188 ? 64.043 -39.248 65.393 1.00 156.30 376 TYR A O 1
ATOM 2894 N N . LEU A 1 189 ? 62.145 -39.836 64.333 1.00 171.55 377 LEU A N 1
ATOM 2895 C CA . LEU A 1 189 ? 62.279 -41.248 64.641 1.00 172.37 377 LEU A CA 1
ATOM 2896 C C . LEU A 1 189 ? 63.523 -41.788 63.957 1.00 173.49 377 LEU A C 1
ATOM 2897 O O . LEU A 1 189 ? 64.296 -42.543 64.555 1.00 174.32 377 LEU A O 1
ATOM 2913 N N . LYS A 1 190 ? 63.715 -41.399 62.701 1.00 178.60 378 LYS A N 1
ATOM 2914 C CA . LYS A 1 190 ? 64.931 -41.784 61.990 1.00 182.24 378 LYS A CA 1
ATOM 2915 C C . LYS A 1 190 ? 66.204 -41.266 62.664 1.00 183.03 378 LYS A C 1
ATOM 2916 O O . LYS A 1 190 ? 67.174 -42.006 62.815 1.00 184.22 378 LYS A O 1
ATOM 2935 N N . GLN A 1 191 ? 66.187 -40.006 63.089 1.00 172.74 379 GLN A N 1
ATOM 2936 C CA . GLN A 1 191 ? 67.382 -39.357 63.631 1.00 173.85 379 GLN A CA 1
ATOM 2937 C C . GLN A 1 191 ? 67.845 -39.936 64.960 1.00 173.81 379 GLN A C 1
ATOM 2938 O O . GLN A 1 191 ? 69.031 -39.874 65.294 1.00 174.55 379 GLN A O 1
ATOM 2952 N N . GLY A 1 192 ? 66.908 -40.501 65.710 1.00 157.20 380 GLY A N 1
ATOM 2953 C CA . GLY A 1 192 ? 67.174 -40.941 67.066 1.00 157.38 380 GLY A CA 1
ATOM 2954 C C . GLY A 1 192 ? 66.729 -39.899 68.078 1.00 156.32 380 GLY A C 1
ATOM 2955 O O . GLY A 1 192 ? 67.103 -39.965 69.248 1.00 156.42 380 GLY A O 1
ATOM 2959 N N . LYS A 1 193 ? 65.925 -38.940 67.624 1.00 179.39 381 LYS A N 1
ATOM 2960 C CA . LYS A 1 193 ? 65.320 -37.948 68.508 1.00 178.61 381 LYS A CA 1
ATOM 2961 C C . LYS A 1 193 ? 63.994 -38.499 69.008 1.00 172.80 381 LYS A C 1
ATOM 2962 O O . LYS A 1 193 ? 62.931 -37.928 68.763 1.00 171.47 381 LYS A O 1
ATOM 2981 N N . TYR A 1 194 ? 64.070 -39.618 69.718 1.00 163.69 382 TYR A N 1
ATOM 2982 C CA . TYR A 1 194 ? 62.888 -40.390 70.066 1.00 163.49 382 TYR A CA 1
ATOM 2983 C C . TYR A 1 194 ? 61.882 -39.619 70.918 1.00 162.66 382 TYR A C 1
ATOM 2984 O O . TYR A 1 194 ? 60.694 -39.577 70.584 1.00 162.24 382 TYR A O 1
ATOM 3002 N N . GLN A 1 195 ? 62.337 -39.001 72.004 1.00 173.77 383 GLN A N 1
ATOM 3003 C CA . GLN A 1 195 ? 61.413 -38.284 72.877 1.00 173.18 383 GLN A CA 1
ATOM 3004 C C . GLN A 1 195 ? 60.788 -37.081 72.187 1.00 172.60 383 GLN A C 1
ATOM 3005 O O . GLN A 1 195 ? 59.666 -36.688 72.508 1.00 172.22 383 GLN A O 1
ATOM 3019 N N . ASP A 1 196 ? 61.519 -36.489 71.251 1.00 161.99 384 ASP A N 1
ATOM 3020 C CA . ASP A 1 196 ? 60.997 -35.361 70.495 1.00 161.55 384 ASP A CA 1
ATOM 3021 C C . ASP A 1 196 ? 59.809 -35.827 69.650 1.00 161.31 384 ASP A C 1
ATOM 3022 O O . ASP A 1 196 ? 58.745 -35.193 69.634 1.00 160.93 384 ASP A O 1
ATOM 3031 N N . ALA A 1 197 ? 59.987 -36.958 68.975 1.00 149.76 385 ALA A N 1
ATOM 3032 C CA . ALA A 1 197 ? 58.930 -37.530 68.148 1.00 149.68 385 ALA A CA 1
ATOM 3033 C C . ALA A 1 197 ? 57.763 -37.976 69.020 1.00 149.56 385 ALA A C 1
ATOM 3034 O O . ALA A 1 197 ? 56.592 -37.794 68.664 1.00 149.31 385 ALA A O 1
ATOM 3041 N N . GLU A 1 198 ? 58.094 -38.531 70.181 1.00 173.52 386 GLU A N 1
ATOM 3042 C CA . GLU A 1 198 ? 57.086 -38.974 71.136 1.00 173.53 386 GLU A CA 1
ATOM 3043 C C . GLU A 1 198 ? 56.231 -37.780 71.578 1.00 173.06 386 GLU A C 1
ATOM 3044 O O . GLU A 1 198 ? 54.988 -37.835 71.565 1.00 173.01 386 GLU A O 1
ATOM 3056 N N . THR A 1 199 ? 56.904 -36.684 71.919 1.00 156.27 387 THR A N 1
ATOM 3057 C CA . THR A 1 199 ? 56.224 -35.471 72.352 1.00 156.02 387 THR A CA 1
ATOM 3058 C C . THR A 1 199 ? 55.358 -34.929 71.210 1.00 155.80 387 THR A C 1
ATOM 3059 O O . THR A 1 199 ? 54.211 -34.509 71.424 1.00 155.79 387 THR A O 1
ATOM 3070 N N . LEU A 1 200 ? 55.891 -34.980 69.991 1.00 148.62 388 LEU A N 1
ATOM 3071 C CA . LEU A 1 200 ? 55.140 -34.551 68.809 1.00 148.44 388 LEU A CA 1
ATOM 3072 C C . LEU A 1 200 ? 53.841 -35.354 68.612 1.00 148.54 388 LEU A C 1
ATOM 3073 O O . LEU A 1 200 ? 52.755 -34.785 68.386 1.00 148.49 388 LEU A O 1
ATOM 3089 N N . TYR A 1 201 ? 53.945 -36.674 68.726 1.00 157.13 389 TYR A N 1
ATOM 3090 C CA . TYR A 1 201 ? 52.771 -37.526 68.575 1.00 157.38 389 TYR A CA 1
ATOM 3091 C C . TYR A 1 201 ? 51.750 -37.236 69.678 1.00 157.46 389 TYR A C 1
ATOM 3092 O O . TYR A 1 201 ? 50.531 -37.173 69.421 1.00 157.86 389 TYR A O 1
ATOM 3110 N N . LYS A 1 202 ? 52.246 -37.034 70.899 1.00 151.97 390 LYS A N 1
ATOM 3111 C CA . LYS A 1 202 ? 51.367 -36.644 72.000 1.00 154.65 390 LYS A CA 1
ATOM 3112 C C . LYS A 1 202 ? 50.620 -35.349 71.673 1.00 161.44 390 LYS A C 1
ATOM 3113 O O . LYS A 1 202 ? 49.405 -35.257 71.896 1.00 160.89 390 LYS A O 1
ATOM 3132 N N . GLU A 1 203 ? 51.339 -34.358 71.145 1.00 157.13 391 GLU A N 1
ATOM 3133 C CA . GLU A 1 203 ? 50.693 -33.119 70.707 1.00 162.66 391 GLU A CA 1
ATOM 3134 C C . GLU A 1 203 ? 49.561 -33.400 69.728 1.00 158.14 391 GLU A C 1
ATOM 3135 O O . GLU A 1 203 ? 48.445 -32.902 69.907 1.00 158.88 391 GLU A O 1
ATOM 3147 N N . ILE A 1 204 ? 49.852 -34.194 68.697 1.00 177.14 392 ILE A N 1
ATOM 3148 C CA . ILE A 1 204 ? 48.824 -34.550 67.712 1.00 172.99 392 ILE A CA 1
ATOM 3149 C C . ILE A 1 204 ? 47.568 -35.124 68.392 1.00 168.10 392 ILE A C 1
ATOM 3150 O O . ILE A 1 204 ? 46.432 -34.620 68.205 1.00 172.34 392 ILE A O 1
ATOM 3166 N N . LEU A 1 205 ? 47.777 -36.155 69.208 1.00 159.22 393 LEU A N 1
ATOM 3167 C CA . LEU A 1 205 ? 46.663 -36.773 69.918 1.00 159.47 393 LEU A CA 1
ATOM 3168 C C . LEU A 1 205 ? 45.891 -35.733 70.720 1.00 151.83 393 LEU A C 1
ATOM 3169 O O . LEU A 1 205 ? 44.658 -35.734 70.734 1.00 173.34 393 LEU A O 1
ATOM 3185 N N . THR A 1 206 ? 46.621 -34.853 71.396 1.00 174.98 394 THR A N 1
ATOM 3186 C CA . THR A 1 206 ? 45.988 -33.811 72.196 1.00 175.63 394 THR A CA 1
ATOM 3187 C C . THR A 1 206 ? 45.175 -32.840 71.328 1.00 179.79 394 THR A C 1
ATOM 3188 O O . THR A 1 206 ? 44.105 -32.398 71.744 1.00 183.48 394 THR A O 1
ATOM 3199 N N . ARG A 1 207 ? 45.671 -32.504 70.136 1.00 189.79 395 ARG A N 1
ATOM 3200 C CA . ARG A 1 207 ? 44.901 -31.643 69.237 1.00 189.50 395 ARG A CA 1
ATOM 3201 C C . ARG A 1 207 ? 43.581 -32.310 68.903 1.00 190.68 395 ARG A C 1
ATOM 3202 O O . ARG A 1 207 ? 42.540 -31.649 68.850 1.00 188.53 395 ARG A O 1
ATOM 3223 N N . ALA A 1 208 ? 43.628 -33.625 68.692 1.00 197.08 396 ALA A N 1
ATOM 3224 C CA . ALA A 1 208 ? 42.408 -34.370 68.347 1.00 202.07 396 ALA A CA 1
ATOM 3225 C C . ALA A 1 208 ? 41.421 -34.570 69.509 1.00 204.87 396 ALA A C 1
ATOM 3226 O O . ALA A 1 208 ? 40.196 -34.399 69.362 1.00 206.66 396 ALA A O 1
ATOM 3233 N N . HIS A 1 209 ? 41.941 -34.957 70.663 1.00 170.39 397 HIS A N 1
ATOM 3234 C CA . HIS A 1 209 ? 41.078 -35.234 71.798 1.00 173.14 397 HIS A CA 1
ATOM 3235 C C . HIS A 1 209 ? 40.197 -34.019 72.101 1.00 180.11 397 HIS A C 1
ATOM 3236 O O . HIS A 1 209 ? 39.028 -34.156 72.465 1.00 197.46 397 HIS A O 1
ATOM 3250 N N . GLU A 1 210 ? 40.781 -32.833 71.955 1.00 206.11 398 GLU A N 1
ATOM 3251 C CA . GLU A 1 210 ? 40.097 -31.569 72.231 1.00 216.27 398 GLU A CA 1
ATOM 3252 C C . GLU A 1 210 ? 38.943 -31.220 71.273 1.00 224.22 398 GLU A C 1
ATOM 3253 O O . GLU A 1 210 ? 37.936 -30.667 71.708 1.00 222.35 398 GLU A O 1
ATOM 3265 N N . LYS A 1 211 ? 39.090 -31.477 69.976 1.00 220.10 399 LYS A N 1
ATOM 3266 C CA . LYS A 1 211 ? 37.959 -31.292 69.064 1.00 222.69 399 LYS A CA 1
ATOM 3267 C C . LYS A 1 211 ? 36.903 -32.333 69.367 1.00 224.08 399 LYS A C 1
ATOM 3268 O O . LYS A 1 211 ? 35.703 -32.055 69.255 1.00 216.76 399 LYS A O 1
ATOM 3287 N N . GLU A 1 212 ? 37.338 -33.531 69.754 1.00 229.05 400 GLU A N 1
ATOM 3288 C CA . GLU A 1 212 ? 36.355 -34.546 70.114 1.00 224.68 400 GLU A CA 1
ATOM 3289 C C . GLU A 1 212 ? 35.562 -34.147 71.360 1.00 210.55 400 GLU A C 1
ATOM 3290 O O . GLU A 1 212 ? 34.332 -34.152 71.346 1.00 223.15 400 GLU A O 1
ATOM 3302 N N . PHE A 1 213 ? 36.276 -33.799 72.428 1.00 204.60 401 PHE A N 1
ATOM 3303 C CA . PHE A 1 213 ? 35.659 -33.422 73.698 1.00 241.28 401 PHE A CA 1
ATOM 3304 C C . PHE A 1 213 ? 36.380 -32.197 74.230 1.00 203.12 401 PHE A C 1
ATOM 3305 O O . PHE A 1 213 ? 37.521 -31.971 73.858 1.00 254.29 401 PHE A O 1
ATOM 3322 N N . GLY A 1 214 ? 35.747 -31.422 75.107 1.00 221.53 402 GLY A N 1
ATOM 3323 C CA . GLY A 1 214 ? 36.382 -30.225 75.638 1.00 227.66 402 GLY A CA 1
ATOM 3324 C C . GLY A 1 214 ? 37.752 -30.526 76.227 1.00 234.78 402 GLY A C 1
ATOM 3325 O O . GLY A 1 214 ? 38.123 -31.685 76.412 1.00 238.24 402 GLY A O 1
ATOM 3329 N N . SER A 1 215 ? 38.503 -29.480 76.543 1.00 247.54 403 SER A N 1
ATOM 3330 C CA . SER A 1 215 ? 39.878 -29.640 77.004 1.00 233.60 403 SER A CA 1
ATOM 3331 C C . SER A 1 215 ? 40.005 -30.503 78.254 1.00 252.86 403 SER A C 1
ATOM 3332 O O . SER A 1 215 ? 39.091 -30.573 79.074 1.00 254.63 403 SER A O 1
ATOM 3340 N N . VAL A 1 216 ? 41.154 -31.163 78.369 1.00 183.27 404 VAL A N 1
ATOM 3341 C CA . VAL A 1 216 ? 41.405 -32.136 79.425 1.00 180.79 404 VAL A CA 1
ATOM 3342 C C . VAL A 1 216 ? 41.129 -31.619 80.836 1.00 174.90 404 VAL A C 1
ATOM 3343 O O . VAL A 1 216 ? 41.540 -30.526 81.226 1.00 178.83 404 VAL A O 1
ATOM 3356 N N . ASN A 1 217 ? 40.420 -32.455 81.584 1.00 209.94 405 ASN A N 1
ATOM 3357 C CA . ASN A 1 217 ? 40.084 -32.235 82.982 1.00 219.44 405 ASN A CA 1
ATOM 3358 C C . ASN A 1 217 ? 40.509 -33.493 83.721 1.00 199.76 405 ASN A C 1
ATOM 3359 O O . ASN A 1 217 ? 41.101 -34.383 83.114 1.00 196.22 405 ASN A O 1
ATOM 3370 N N . GLY A 1 218 ? 40.244 -33.570 85.020 1.00 225.99 406 GLY A N 1
ATOM 3371 C CA . GLY A 1 218 ? 40.652 -34.733 85.790 1.00 235.35 406 GLY A CA 1
ATOM 3372 C C . GLY A 1 218 ? 40.299 -36.097 85.208 1.00 245.48 406 GLY A C 1
ATOM 3373 O O . GLY A 1 218 ? 41.164 -36.969 85.137 1.00 239.67 406 GLY A O 1
ATOM 3377 N N . GLU A 1 219 ? 39.048 -36.289 84.794 1.00 267.36 407 GLU A N 1
ATOM 3378 C CA . GLU A 1 219 ? 38.604 -37.572 84.228 1.00 264.54 407 GLU A CA 1
ATOM 3379 C C . GLU A 1 219 ? 38.624 -37.600 82.690 1.00 265.01 407 GLU A C 1
ATOM 3380 O O . GLU A 1 219 ? 38.680 -38.667 82.078 1.00 251.00 407 GLU A O 1
ATOM 3392 N N . ASN A 1 220 ? 38.570 -36.419 82.082 1.00 208.80 408 ASN A N 1
ATOM 3393 C CA . ASN A 1 220 ? 38.515 -36.262 80.626 1.00 207.67 408 ASN A CA 1
ATOM 3394 C C . ASN A 1 220 ? 39.850 -36.554 79.923 1.00 197.13 408 ASN A C 1
ATOM 3395 O O . ASN A 1 220 ? 39.952 -36.434 78.703 1.00 198.98 408 ASN A O 1
ATOM 3406 N N . LYS A 1 221 ? 40.865 -36.920 80.704 1.00 218.68 409 LYS A N 1
ATOM 3407 C CA . LYS A 1 221 ? 42.225 -37.162 80.205 1.00 213.42 409 LYS A CA 1
ATOM 3408 C C . LYS A 1 221 ? 42.347 -37.894 78.852 1.00 192.03 409 LYS A C 1
ATOM 3409 O O . LYS A 1 221 ? 41.497 -38.716 78.507 1.00 206.16 409 LYS A O 1
ATOM 3428 N N . PRO A 1 222 ? 43.434 -37.612 78.098 1.00 153.89 410 PRO A N 1
ATOM 3429 C CA . PRO A 1 222 ? 43.658 -38.210 76.775 1.00 153.43 410 PRO A CA 1
ATOM 3430 C C . PRO A 1 222 ? 43.891 -39.713 76.785 1.00 153.58 410 PRO A C 1
ATOM 3431 O O . PRO A 1 222 ? 43.979 -40.344 77.836 1.00 153.98 410 PRO A O 1
ATOM 3442 N N . ILE A 1 223 ? 44.000 -40.261 75.582 1.00 157.26 411 ILE A N 1
ATOM 3443 C CA . ILE A 1 223 ? 44.189 -41.692 75.375 1.00 176.87 411 ILE A CA 1
ATOM 3444 C C . ILE A 1 223 ? 45.571 -42.156 75.833 1.00 157.19 411 ILE A C 1
ATOM 3445 O O . ILE A 1 223 ? 45.693 -43.204 76.467 1.00 188.11 411 ILE A O 1
ATOM 3461 N N . TRP A 1 224 ? 46.610 -41.394 75.504 1.00 165.11 412 TRP A N 1
ATOM 3462 C CA . TRP A 1 224 ? 47.964 -41.775 75.892 1.00 163.52 412 TRP A CA 1
ATOM 3463 C C . TRP A 1 224 ? 48.132 -41.692 77.399 1.00 167.75 412 TRP A C 1
ATOM 3464 O O . TRP A 1 224 ? 48.675 -42.610 78.010 1.00 170.80 412 TRP A O 1
ATOM 3485 N N . MET A 1 225 ? 47.686 -40.590 77.995 1.00 167.23 413 MET A N 1
ATOM 3486 C CA . MET A 1 225 ? 47.765 -40.434 79.445 1.00 166.03 413 MET A CA 1
ATOM 3487 C C . MET A 1 225 ? 47.077 -41.563 80.189 1.00 169.70 413 MET A C 1
ATOM 3488 O O . MET A 1 225 ? 47.451 -41.884 81.312 1.00 171.84 413 MET A O 1
ATOM 3502 N N . HIS A 1 226 ? 46.075 -42.167 79.562 1.00 181.53 414 HIS A N 1
ATOM 3503 C CA . HIS A 1 226 ? 45.335 -43.246 80.196 1.00 186.47 414 HIS A CA 1
ATOM 3504 C C . HIS A 1 226 ? 46.215 -44.485 80.238 1.00 185.71 414 HIS A C 1
ATOM 3505 O O . HIS A 1 226 ? 46.327 -45.174 81.261 1.00 200.26 414 HIS A O 1
ATOM 3519 N N . ALA A 1 227 ? 46.891 -44.718 79.123 1.00 162.37 415 ALA A N 1
ATOM 3520 C CA . ALA A 1 227 ? 47.679 -45.918 78.937 1.00 189.74 415 ALA A CA 1
ATOM 3521 C C . ALA A 1 227 ? 49.011 -45.844 79.682 1.00 162.36 415 ALA A C 1
ATOM 3522 O O . ALA A 1 227 ? 49.410 -46.803 80.347 1.00 176.03 415 ALA A O 1
ATOM 3529 N N . GLU A 1 228 ? 49.697 -44.710 79.572 1.00 176.54 416 GLU A N 1
ATOM 3530 C CA . GLU A 1 228 ? 50.955 -44.510 80.287 1.00 178.10 416 GLU A CA 1
ATOM 3531 C C . GLU A 1 228 ? 50.743 -44.587 81.797 1.00 179.68 416 GLU A C 1
ATOM 3532 O O . GLU A 1 228 ? 51.678 -44.885 82.540 1.00 179.96 416 GLU A O 1
ATOM 3544 N N . GLU A 1 229 ? 49.516 -44.329 82.247 1.00 192.60 417 GLU A N 1
ATOM 3545 C CA . GLU A 1 229 ? 49.176 -44.473 83.662 1.00 193.99 417 GLU A CA 1
ATOM 3546 C C . GLU A 1 229 ? 48.781 -45.913 83.973 1.00 196.52 417 GLU A C 1
ATOM 3547 O O . GLU A 1 229 ? 49.127 -46.436 85.035 1.00 196.75 417 GLU A O 1
ATOM 3559 N N . ARG A 1 230 ? 48.064 -46.557 83.053 1.00 187.34 418 ARG A N 1
ATOM 3560 C CA . ARG A 1 230 ? 47.733 -47.972 83.222 1.00 193.60 418 ARG A CA 1
ATOM 3561 C C . ARG A 1 230 ? 48.999 -48.819 83.320 1.00 194.42 418 ARG A C 1
ATOM 3562 O O . ARG A 1 230 ? 49.010 -49.867 83.966 1.00 208.37 418 ARG A O 1
ATOM 3583 N N . GLU A 1 231 ? 50.059 -48.355 82.668 1.00 206.00 419 GLU A N 1
ATOM 3584 C CA . GLU A 1 231 ? 51.338 -49.050 82.673 1.00 214.82 419 GLU A CA 1
ATOM 3585 C C . GLU A 1 231 ? 51.882 -49.258 84.083 1.00 218.58 419 GLU A C 1
ATOM 3586 O O . GLU A 1 231 ? 52.370 -50.338 84.416 1.00 220.73 419 GLU A O 1
ATOM 3598 N N . GLU A 1 232 ? 51.782 -48.223 84.911 1.00 207.00 420 GLU A N 1
ATOM 3599 C CA . GLU A 1 232 ? 52.352 -48.262 86.254 1.00 207.78 420 GLU A CA 1
ATOM 3600 C C . GLU A 1 232 ? 51.586 -49.231 87.149 1.00 199.99 420 GLU A C 1
ATOM 3601 O O . GLU A 1 232 ? 52.185 -50.086 87.804 1.00 200.50 420 GLU A O 1
ATOM 3613 N N . SER A 1 233 ? 50.263 -49.084 87.174 1.00 199.41 421 SER A N 1
ATOM 3614 C CA . SER A 1 233 ? 49.398 -49.944 87.978 1.00 193.16 421 SER A CA 1
ATOM 3615 C C . SER A 1 233 ? 48.697 -50.984 87.109 1.00 208.93 421 SER A C 1
ATOM 3616 O O . SER A 1 233 ? 49.336 -51.690 86.330 1.00 192.13 421 SER A O 1
ATOM 3624 N N . ASP A 1 256 ? 39.186 -41.581 64.997 1.00 270.17 444 ASP A N 1
ATOM 3625 C CA . ASP A 1 256 ? 38.421 -41.799 63.775 1.00 267.57 444 ASP A CA 1
ATOM 3626 C C . ASP A 1 256 ? 39.202 -41.301 62.558 1.00 272.43 444 ASP A C 1
ATOM 3627 O O . ASP A 1 256 ? 38.975 -41.756 61.437 1.00 274.94 444 ASP A O 1
ATOM 3635 N N . SER A 1 257 ? 40.130 -40.375 62.790 1.00 259.00 445 SER A N 1
ATOM 3636 C CA . SER A 1 257 ? 40.934 -39.794 61.717 1.00 260.32 445 SER A CA 1
ATOM 3637 C C . SER A 1 257 ? 42.025 -40.763 61.269 1.00 268.36 445 SER A C 1
ATOM 3638 O O . SER A 1 257 ? 42.598 -41.474 62.093 1.00 268.18 445 SER A O 1
ATOM 3646 N N . PRO A 1 258 ? 42.318 -40.797 59.957 1.00 273.53 446 PRO A N 1
ATOM 3647 C CA . PRO A 1 258 ? 43.399 -41.676 59.498 1.00 276.70 446 PRO A CA 1
ATOM 3648 C C . PRO A 1 258 ? 44.768 -41.145 59.901 1.00 274.18 446 PRO A C 1
ATOM 3649 O O . PRO A 1 258 ? 45.640 -41.906 60.345 1.00 275.36 446 PRO A O 1
ATOM 3660 N N . THR A 1 259 ? 44.931 -39.832 59.779 1.00 208.70 447 THR A N 1
ATOM 3661 C CA . THR A 1 259 ? 46.179 -39.173 60.128 1.00 202.72 447 THR A CA 1
ATOM 3662 C C . THR A 1 259 ? 46.431 -39.316 61.626 1.00 197.86 447 THR A C 1
ATOM 3663 O O . THR A 1 259 ? 47.574 -39.250 62.077 1.00 196.80 447 THR A O 1
ATOM 3674 N N . VAL A 1 260 ? 45.359 -39.514 62.391 1.00 241.89 448 VAL A N 1
ATOM 3675 C CA . VAL A 1 260 ? 45.464 -39.683 63.839 1.00 236.26 448 VAL A CA 1
ATOM 3676 C C . VAL A 1 260 ? 45.436 -41.165 64.247 1.00 228.14 448 VAL A C 1
ATOM 3677 O O . VAL A 1 260 ? 45.775 -41.511 65.378 1.00 231.50 448 VAL A O 1
ATOM 3690 N N . ASN A 1 261 ? 45.059 -42.041 63.321 1.00 193.51 449 ASN A N 1
ATOM 3691 C CA . ASN A 1 261 ? 45.166 -43.477 63.560 1.00 183.46 449 ASN A CA 1
ATOM 3692 C C . ASN A 1 261 ? 46.614 -43.897 63.369 1.00 177.41 449 ASN A C 1
ATOM 3693 O O . ASN A 1 261 ? 47.186 -44.666 64.167 1.00 192.04 449 ASN A O 1
ATOM 3704 N N . THR A 1 262 ? 47.207 -43.351 62.311 1.00 191.45 450 THR A N 1
ATOM 3705 C CA . THR A 1 262 ? 48.625 -43.529 62.048 1.00 194.11 450 THR A CA 1
ATOM 3706 C C . THR A 1 262 ? 49.420 -43.102 63.270 1.00 200.71 450 THR A C 1
ATOM 3707 O O . THR A 1 262 ? 50.436 -43.703 63.604 1.00 202.90 450 THR A O 1
ATOM 3718 N N . THR A 1 263 ? 48.946 -42.049 63.926 1.00 182.20 451 THR A N 1
ATOM 3719 C CA . THR A 1 263 ? 49.584 -41.539 65.132 1.00 181.32 451 THR A CA 1
ATOM 3720 C C . THR A 1 263 ? 49.470 -42.524 66.286 1.00 179.48 451 THR A C 1
ATOM 3721 O O . THR A 1 263 ? 50.441 -42.746 67.009 1.00 184.26 451 THR A O 1
ATOM 3732 N N . LEU A 1 264 ? 48.289 -43.111 66.461 1.00 171.21 452 LEU A N 1
ATOM 3733 C CA . LEU A 1 264 ? 48.099 -44.097 67.515 1.00 163.93 452 LEU A CA 1
ATOM 3734 C C . LEU A 1 264 ? 49.079 -45.232 67.305 1.00 166.49 452 LEU A C 1
ATOM 3735 O O . LEU A 1 264 ? 49.773 -45.656 68.238 1.00 162.95 452 LEU A O 1
ATOM 3751 N N . ARG A 1 265 ? 49.177 -45.687 66.063 1.00 185.48 453 ARG A N 1
ATOM 3752 C CA . ARG A 1 265 ? 50.088 -46.779 65.747 1.00 177.11 453 ARG A CA 1
ATOM 3753 C C . ARG A 1 265 ? 51.553 -46.358 65.921 1.00 180.61 453 ARG A C 1
ATOM 3754 O O . ARG A 1 265 ? 52.363 -47.085 66.516 1.00 182.51 453 ARG A O 1
ATOM 3775 N N . SER A 1 266 ? 51.879 -45.163 65.438 1.00 161.35 454 SER A N 1
ATOM 3776 C CA . SER A 1 266 ? 53.255 -44.676 65.459 1.00 161.04 454 SER A CA 1
ATOM 3777 C C . SER A 1 266 ? 53.757 -44.477 66.885 1.00 164.03 454 SER A C 1
ATOM 3778 O O . SER A 1 266 ? 54.895 -44.827 67.200 1.00 165.48 454 SER A O 1
ATOM 3786 N N . LEU A 1 267 ? 52.913 -43.916 67.744 1.00 192.52 455 LEU A N 1
ATOM 3787 C CA . LEU A 1 267 ? 53.266 -43.749 69.152 1.00 193.26 455 LEU A CA 1
ATOM 3788 C C . LEU A 1 267 ? 53.234 -45.113 69.844 1.00 190.57 455 LEU A C 1
ATOM 3789 O O . LEU A 1 267 ? 54.030 -45.386 70.756 1.00 194.46 455 LEU A O 1
ATOM 3805 N N . GLY A 1 268 ? 52.337 -45.979 69.374 1.00 156.92 456 GLY A N 1
ATOM 3806 C CA . GLY A 1 268 ? 52.277 -47.345 69.859 1.00 196.17 456 GLY A CA 1
ATOM 3807 C C . GLY A 1 268 ? 53.601 -48.050 69.652 1.00 155.68 456 GLY A C 1
ATOM 3808 O O . GLY A 1 268 ? 54.030 -48.826 70.505 1.00 169.92 456 GLY A O 1
ATOM 3812 N N . ALA A 1 269 ? 54.256 -47.780 68.526 1.00 156.84 457 ALA A N 1
ATOM 3813 C CA . ALA A 1 269 ? 55.608 -48.294 68.307 1.00 163.65 457 ALA A CA 1
ATOM 3814 C C . ALA A 1 269 ? 56.643 -47.661 69.252 1.00 157.04 457 ALA A C 1
ATOM 3815 O O . ALA A 1 269 ? 57.557 -48.340 69.733 1.00 157.80 457 ALA A O 1
ATOM 3822 N N . LEU A 1 270 ? 56.506 -46.366 69.524 1.00 162.78 458 LEU A N 1
ATOM 3823 C CA . LEU A 1 270 ? 57.457 -45.692 70.405 1.00 166.18 458 LEU A CA 1
ATOM 3824 C C . LEU A 1 270 ? 57.363 -46.258 71.813 1.00 168.26 458 LEU A C 1
ATOM 3825 O O . LEU A 1 270 ? 58.377 -46.402 72.503 1.00 170.62 458 LEU A O 1
ATOM 3841 N N . TYR A 1 271 ? 56.153 -46.601 72.239 1.00 167.82 459 TYR A N 1
ATOM 3842 C CA . TYR A 1 271 ? 56.014 -47.266 73.524 1.00 167.15 459 TYR A CA 1
ATOM 3843 C C . TYR A 1 271 ? 56.557 -48.691 73.455 1.00 167.80 459 TYR A C 1
ATOM 3844 O O . TYR A 1 271 ? 57.006 -49.228 74.467 1.00 172.21 459 TYR A O 1
ATOM 3862 N N . ARG A 1 272 ? 56.531 -49.301 72.271 1.00 156.33 460 ARG A N 1
ATOM 3863 C CA . ARG A 1 272 ? 57.173 -50.600 72.095 1.00 157.72 460 ARG A CA 1
ATOM 3864 C C . ARG A 1 272 ? 58.674 -50.419 72.267 1.00 157.91 460 ARG A C 1
ATOM 3865 O O . ARG A 1 272 ? 59.359 -51.288 72.811 1.00 158.94 460 ARG A O 1
ATOM 3886 N N . ARG A 1 273 ? 59.178 -49.278 71.809 1.00 181.61 461 ARG A N 1
ATOM 3887 C CA . ARG A 1 273 ? 60.581 -48.946 72.018 1.00 187.75 461 ARG A CA 1
ATOM 3888 C C . ARG A 1 273 ? 60.868 -48.591 73.476 1.00 185.27 461 ARG A C 1
ATOM 3889 O O . ARG A 1 273 ? 61.940 -48.908 73.993 1.00 186.17 461 ARG A O 1
ATOM 3910 N N . GLN A 1 274 ? 59.914 -47.949 74.144 1.00 171.93 462 GLN A N 1
ATOM 3911 C CA . GLN A 1 274 ? 60.100 -47.559 75.542 1.00 169.62 462 GLN A CA 1
ATOM 3912 C C . GLN A 1 274 ? 59.872 -48.695 76.542 1.00 168.49 462 GLN A C 1
ATOM 3913 O O . GLN A 1 274 ? 60.129 -48.533 77.735 1.00 169.98 462 GLN A O 1
ATOM 3927 N N . GLY A 1 275 ? 59.400 -49.840 76.063 1.00 157.25 463 GLY A N 1
ATOM 3928 C CA . GLY A 1 275 ? 59.117 -50.960 76.942 1.00 158.20 463 GLY A CA 1
ATOM 3929 C C . GLY A 1 275 ? 57.790 -50.794 77.659 1.00 157.72 463 GLY A C 1
ATOM 3930 O O . GLY A 1 275 ? 57.392 -51.651 78.448 1.00 158.46 463 GLY A O 1
ATOM 3934 N N . LYS A 1 276 ? 57.086 -49.707 77.357 1.00 172.28 464 LYS A N 1
ATOM 3935 C CA . LYS A 1 276 ? 55.779 -49.458 77.948 1.00 177.18 464 LYS A CA 1
ATOM 3936 C C . LYS A 1 276 ? 54.767 -50.224 77.150 1.00 179.43 464 LYS A C 1
ATOM 3937 O O . LYS A 1 276 ? 54.118 -49.664 76.262 1.00 180.66 464 LYS A O 1
ATOM 3956 N N . LEU A 1 277 ? 54.656 -51.515 77.416 1.00 167.59 465 LEU A N 1
ATOM 3957 C CA . LEU A 1 277 ? 53.840 -52.335 76.560 1.00 166.83 465 LEU A CA 1
ATOM 3958 C C . LEU A 1 277 ? 52.356 -51.972 76.699 1.00 172.54 465 LEU A C 1
ATOM 3959 O O . LEU A 1 277 ? 51.728 -51.654 75.686 1.00 188.35 465 LEU A O 1
ATOM 3975 N N . GLU A 1 278 ? 51.818 -51.927 77.928 1.00 212.88 466 GLU A N 1
ATOM 3976 C CA . GLU A 1 278 ? 50.383 -51.641 78.153 1.00 232.52 466 GLU A CA 1
ATOM 3977 C C . GLU A 1 278 ? 49.954 -50.430 77.350 1.00 218.38 466 GLU A C 1
ATOM 3978 O O . GLU A 1 278 ? 48.816 -50.369 76.855 1.00 223.87 466 GLU A O 1
ATOM 3990 N N . ALA A 1 279 ? 50.855 -49.465 77.219 1.00 183.25 467 ALA A N 1
ATOM 3991 C CA . ALA A 1 279 ? 50.559 -48.283 76.439 1.00 184.97 467 ALA A CA 1
ATOM 3992 C C . ALA A 1 279 ? 50.405 -48.646 74.965 1.00 181.99 467 ALA A C 1
ATOM 3993 O O . ALA A 1 279 ? 49.438 -48.239 74.312 1.00 177.53 467 ALA A O 1
ATOM 4000 N N . ALA A 1 280 ? 51.332 -49.454 74.459 1.00 199.54 468 ALA A N 1
ATOM 4001 C CA . ALA A 1 280 ? 51.273 -49.893 73.073 1.00 203.13 468 ALA A CA 1
ATOM 4002 C C . ALA A 1 280 ? 50.050 -50.782 72.851 1.00 203.42 468 ALA A C 1
ATOM 4003 O O . ALA A 1 280 ? 49.377 -50.669 71.822 1.00 203.18 468 ALA A O 1
ATOM 4010 N N . HIS A 1 281 ? 49.710 -51.595 73.851 1.00 220.00 469 HIS A N 1
ATOM 4011 C CA . HIS A 1 281 ? 48.563 -52.468 73.745 1.00 222.63 469 HIS A CA 1
ATOM 4012 C C . HIS A 1 281 ? 47.307 -51.608 73.591 1.00 219.59 469 HIS A C 1
ATOM 4013 O O . HIS A 1 281 ? 46.559 -51.757 72.617 1.00 226.82 469 HIS A O 1
ATOM 4027 N N . THR A 1 282 ? 47.087 -50.686 74.533 1.00 180.13 470 THR A N 1
ATOM 4028 C CA . THR A 1 282 ? 45.871 -49.851 74.506 1.00 179.62 470 THR A CA 1
ATOM 4029 C C . THR A 1 282 ? 45.800 -48.923 73.292 1.00 182.26 470 THR A C 1
ATOM 4030 O O . THR A 1 282 ? 44.719 -48.732 72.717 1.00 181.85 470 THR A O 1
ATOM 4041 N N . LEU A 1 283 ? 46.939 -48.369 72.884 1.00 200.81 471 LEU A N 1
ATOM 4042 C CA . LEU A 1 283 ? 46.975 -47.532 71.687 1.00 203.17 471 LEU A CA 1
ATOM 4043 C C . LEU A 1 283 ? 46.585 -48.348 70.460 1.00 206.15 471 LEU A C 1
ATOM 4044 O O . LEU A 1 283 ? 45.734 -47.933 69.656 1.00 208.59 471 LEU A O 1
ATOM 4060 N N . GLU A 1 284 ? 47.198 -49.520 70.332 1.00 202.94 472 GLU A N 1
ATOM 4061 C CA . GLU A 1 284 ? 46.888 -50.416 69.229 1.00 202.27 472 GLU A CA 1
ATOM 4062 C C . GLU A 1 284 ? 45.407 -50.791 69.235 1.00 205.66 472 GLU A C 1
ATOM 4063 O O . GLU A 1 284 ? 44.753 -50.784 68.187 1.00 208.49 472 GLU A O 1
ATOM 4075 N N . ASP A 1 285 ? 44.872 -51.076 70.419 1.00 218.27 473 ASP A N 1
ATOM 4076 C CA . ASP A 1 285 ? 43.460 -51.416 70.540 1.00 219.57 473 ASP A CA 1
ATOM 4077 C C . ASP A 1 285 ? 42.556 -50.264 70.077 1.00 228.33 473 ASP A C 1
ATOM 4078 O O . ASP A 1 285 ? 41.636 -50.468 69.270 1.00 231.04 473 ASP A O 1
ATOM 4087 N N . CYS A 1 286 ? 42.817 -49.059 70.579 1.00 221.03 474 CYS A N 1
ATOM 4088 C CA . CYS A 1 286 ? 42.049 -47.891 70.156 1.00 227.02 474 CYS A CA 1
ATOM 4089 C C . CYS A 1 286 ? 42.126 -47.693 68.643 1.00 229.74 474 CYS A C 1
ATOM 4090 O O . CYS A 1 286 ? 41.119 -47.381 68.006 1.00 227.29 474 CYS A O 1
ATOM 4098 N N . ALA A 1 287 ? 43.317 -47.858 68.071 1.00 221.73 475 ALA A N 1
ATOM 4099 C CA . ALA A 1 287 ? 43.465 -47.781 66.618 1.00 229.91 475 ALA A CA 1
ATOM 4100 C C . ALA A 1 287 ? 42.647 -48.864 65.915 1.00 240.13 475 ALA A C 1
ATOM 4101 O O . ALA A 1 287 ? 42.049 -48.611 64.870 1.00 238.70 475 ALA A O 1
ATOM 4108 N N . SER A 1 288 ? 42.635 -50.070 66.479 1.00 204.39 476 SER A N 1
ATOM 4109 C CA . SER A 1 288 ? 41.840 -51.162 65.921 1.00 217.75 476 SER A CA 1
ATOM 4110 C C . SER A 1 288 ? 40.351 -50.839 65.944 1.00 222.69 476 SER A C 1
ATOM 4111 O O . SER A 1 288 ? 39.627 -51.154 64.998 1.00 221.81 476 SER A O 1
ATOM 4119 N N . ARG A 1 289 ? 39.897 -50.207 67.023 1.00 274.76 477 ARG A N 1
ATOM 4120 C CA . ARG A 1 289 ? 38.481 -49.860 67.152 1.00 267.89 477 ARG A CA 1
ATOM 4121 C C . ARG A 1 289 ? 38.019 -48.803 66.143 1.00 260.30 477 ARG A C 1
ATOM 4122 O O . ARG A 1 289 ? 36.821 -48.670 65.886 1.00 259.38 477 ARG A O 1
ATOM 4143 N N . SER A 1 290 ? 38.961 -48.071 65.557 1.00 206.24 478 SER A N 1
ATOM 4144 C CA . SER A 1 290 ? 38.622 -47.007 64.618 1.00 198.88 478 SER A CA 1
ATOM 4145 C C . SER A 1 290 ? 38.387 -47.570 63.221 1.00 199.65 478 SER A C 1
ATOM 4146 O O . SER A 1 290 ? 37.799 -46.908 62.364 1.00 201.54 478 SER A O 1
ATOM 4154 N N . LEU B 2 6 ? 54.932 -36.468 46.838 1.00 193.39 205 LEU X N 1
ATOM 4155 C CA . LEU B 2 6 ? 55.041 -35.031 46.628 1.00 192.74 205 LEU X CA 1
ATOM 4156 C C . LEU B 2 6 ? 53.700 -34.478 46.162 1.00 189.26 205 LEU X C 1
ATOM 4157 O O . LEU B 2 6 ? 52.884 -35.218 45.615 1.00 187.56 205 LEU X O 1
ATOM 4172 N N . GLU B 2 7 ? 53.471 -33.186 46.383 1.00 228.40 206 GLU X N 1
ATOM 4173 C CA . GLU B 2 7 ? 52.200 -32.563 46.014 1.00 225.41 206 GLU X CA 1
ATOM 4174 C C . GLU B 2 7 ? 52.309 -31.675 44.771 1.00 224.96 206 GLU X C 1
ATOM 4175 O O . GLU B 2 7 ? 53.248 -30.892 44.621 1.00 226.88 206 GLU X O 1
ATOM 4187 N N . TRP B 2 8 ? 51.320 -31.813 43.893 1.00 235.70 207 TRP X N 1
ATOM 4188 C CA . TRP B 2 8 ? 51.253 -31.086 42.630 1.00 235.01 207 TRP X CA 1
ATOM 4189 C C . TRP B 2 8 ? 50.676 -29.685 42.813 1.00 234.12 207 TRP X C 1
ATOM 4190 O O . TRP B 2 8 ? 49.863 -29.460 43.709 1.00 233.01 207 TRP X O 1
ATOM 4211 N N . ASP B 2 9 ? 51.096 -28.749 41.964 1.00 184.04 208 ASP X N 1
ATOM 4212 C CA . ASP B 2 9 ? 50.574 -27.385 42.004 1.00 183.59 208 ASP X CA 1
ATOM 4213 C C . ASP B 2 9 ? 49.905 -27.026 40.686 1.00 182.01 208 ASP X C 1
ATOM 4214 O O . ASP B 2 9 ? 50.549 -26.469 39.796 1.00 183.26 208 ASP X O 1
ATOM 4223 N N . ASP B 2 10 ? 48.613 -27.318 40.564 1.00 183.88 209 ASP X N 1
ATOM 4224 C CA . ASP B 2 10 ? 47.891 -26.961 39.351 1.00 182.37 209 ASP X CA 1
ATOM 4225 C C . ASP B 2 10 ? 47.207 -25.611 39.520 1.00 182.16 209 ASP X C 1
ATOM 4226 O O . ASP B 2 10 ? 46.088 -25.501 40.020 1.00 180.64 209 ASP X O 1
ATOM 4235 N N . SER B 2 11 ? 47.931 -24.590 39.081 1.00 219.50 210 SER X N 1
ATOM 4236 C CA . SER B 2 11 ? 47.431 -23.234 38.925 1.00 221.93 210 SER X CA 1
ATOM 4237 C C . SER B 2 11 ? 47.908 -22.731 37.560 1.00 224.97 210 SER X C 1
ATOM 4238 O O . SER B 2 11 ? 47.543 -21.644 37.113 1.00 225.92 210 SER X O 1
ATOM 4246 N N . THR B 2 12 ? 48.742 -23.551 36.921 1.00 225.98 211 THR X N 1
ATOM 4247 C CA . THR B 2 12 ? 49.300 -23.303 35.596 1.00 228.74 211 THR X CA 1
ATOM 4248 C C . THR B 2 12 ? 48.270 -23.445 34.472 1.00 227.73 211 THR X C 1
ATOM 4249 O O . THR B 2 12 ? 48.450 -22.893 33.384 1.00 227.52 211 THR X O 1
ATOM 4260 N N . LEU B 2 13 ? 47.212 -24.209 34.735 1.00 189.63 212 LEU X N 1
ATOM 4261 C CA . LEU B 2 13 ? 46.116 -24.393 33.781 1.00 189.72 212 LEU X CA 1
ATOM 4262 C C . LEU B 2 13 ? 44.806 -23.844 34.343 1.00 194.25 212 LEU X C 1
ATOM 4263 O O . LEU B 2 13 ? 43.913 -23.456 33.587 1.00 192.20 212 LEU X O 1
ATOM 4279 N N . SER B 2 14 ? 44.697 -23.827 35.670 1.00 235.39 213 SER X N 1
ATOM 4280 C CA . SER B 2 14 ? 43.516 -23.307 36.354 1.00 240.79 213 SER X CA 1
ATOM 4281 C C . SER B 2 14 ? 43.812 -21.962 37.014 1.00 245.74 213 SER X C 1
ATOM 4282 O O . SER B 2 14 ? 44.112 -20.978 36.340 1.00 248.86 213 SER X O 1
ATOM 4290 N N . PRO C 1 7 ? 25.917 -18.265 20.745 1.00 186.35 195 PRO B N 1
ATOM 4291 C CA . PRO C 1 7 ? 26.767 -18.440 21.929 1.00 182.08 195 PRO B CA 1
ATOM 4292 C C . PRO C 1 7 ? 28.085 -19.155 21.595 1.00 181.35 195 PRO B C 1
ATOM 4293 O O . PRO C 1 7 ? 28.041 -20.298 21.136 1.00 174.33 195 PRO B O 1
ATOM 4304 N N . ALA C 1 8 ? 29.217 -18.486 21.824 1.00 170.81 196 ALA B N 1
ATOM 4305 C CA . ALA C 1 8 ? 30.561 -19.005 21.513 1.00 173.07 196 ALA B CA 1
ATOM 4306 C C . ALA C 1 8 ? 30.760 -20.486 21.854 1.00 167.51 196 ALA B C 1
ATOM 4307 O O . ALA C 1 8 ? 31.297 -21.268 21.043 1.00 166.12 196 ALA B O 1
ATOM 4314 N N . ARG C 1 9 ? 30.268 -20.847 23.039 1.00 225.28 197 ARG B N 1
ATOM 4315 C CA . ARG C 1 9 ? 30.445 -22.156 23.656 1.00 224.64 197 ARG B CA 1
ATOM 4316 C C . ARG C 1 9 ? 30.036 -23.186 22.637 1.00 233.47 197 ARG B C 1
ATOM 4317 O O . ARG C 1 9 ? 30.799 -24.080 22.271 1.00 233.34 197 ARG B O 1
ATOM 4338 N N . LEU C 1 10 ? 28.803 -23.034 22.181 1.00 169.67 198 LEU B N 1
ATOM 4339 C CA . LEU C 1 10 ? 28.255 -23.893 21.158 1.00 165.83 198 LEU B CA 1
ATOM 4340 C C . LEU C 1 10 ? 28.766 -23.568 19.757 1.00 165.72 198 LEU B C 1
ATOM 4341 O O . LEU C 1 10 ? 29.119 -24.468 18.998 1.00 164.24 198 LEU B O 1
ATOM 4357 N N . ARG C 1 11 ? 28.791 -22.278 19.425 1.00 223.52 199 ARG B N 1
ATOM 4358 C CA . ARG C 1 11 ? 29.132 -21.821 18.076 1.00 220.92 199 ARG B CA 1
ATOM 4359 C C . ARG C 1 11 ? 30.422 -22.418 17.533 1.00 222.30 199 ARG B C 1
ATOM 4360 O O . ARG C 1 11 ? 30.471 -22.828 16.372 1.00 223.48 199 ARG B O 1
ATOM 4381 N N . THR C 1 12 ? 31.457 -22.494 18.364 1.00 175.09 200 THR B N 1
ATOM 4382 C CA . THR C 1 12 ? 32.739 -22.997 17.869 1.00 173.37 200 THR B CA 1
ATOM 4383 C C . THR C 1 12 ? 32.768 -24.530 17.901 1.00 170.15 200 THR B C 1
ATOM 4384 O O . THR C 1 12 ? 33.331 -25.180 17.006 1.00 173.81 200 THR B O 1
ATOM 4395 N N . 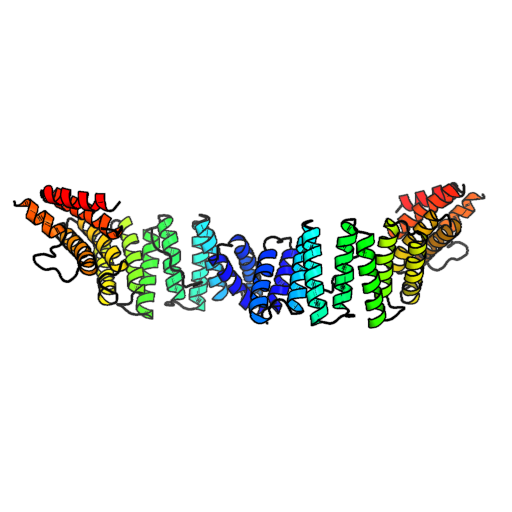LEU C 1 13 ? 32.133 -25.101 18.916 1.00 170.78 201 LEU B N 1
ATOM 4396 C CA . LEU C 1 13 ? 32.044 -26.548 19.043 1.00 159.49 201 LEU B CA 1
ATOM 4397 C C . LEU C 1 13 ? 31.384 -27.145 17.806 1.00 155.25 201 LEU B C 1
ATOM 4398 O O . LEU C 1 13 ? 31.905 -28.077 17.164 1.00 153.48 201 LEU B O 1
ATOM 4414 N N . HIS C 1 14 ? 30.244 -26.557 17.461 1.00 192.92 202 HIS B N 1
ATOM 4415 C CA . HIS C 1 14 ? 29.459 -26.965 16.305 1.00 190.85 202 HIS B CA 1
ATOM 4416 C C . HIS C 1 14 ? 30.326 -26.995 15.072 1.00 187.00 202 HIS B C 1
ATOM 4417 O O . HIS C 1 14 ? 30.225 -27.906 14.250 1.00 184.09 202 HIS B O 1
ATOM 4431 N N . ASN C 1 15 ? 31.180 -25.990 14.929 1.00 163.87 203 ASN B N 1
ATOM 4432 C CA . ASN C 1 15 ? 32.075 -25.993 13.806 1.00 164.89 203 ASN B CA 1
ATOM 4433 C C . ASN C 1 15 ? 33.079 -27.128 13.930 1.00 165.99 203 ASN B C 1
ATOM 4434 O O . ASN C 1 15 ? 33.259 -27.871 12.958 1.00 165.48 203 ASN B O 1
ATOM 4445 N N . LEU C 1 16 ? 33.627 -27.329 15.140 1.00 157.32 204 LEU B N 1
ATOM 4446 C CA . LEU C 1 16 ? 34.650 -28.367 15.360 1.00 159.90 204 LEU B CA 1
ATOM 4447 C C . LEU C 1 16 ? 34.120 -29.721 14.889 1.00 160.79 204 LEU B C 1
ATOM 4448 O O . LEU C 1 16 ? 34.866 -30.543 14.340 1.00 162.40 204 LEU B O 1
ATOM 4464 N N . VAL C 1 17 ? 32.842 -29.972 15.161 1.00 192.63 205 VAL B N 1
ATOM 4465 C CA . VAL C 1 17 ? 32.202 -31.211 14.701 1.00 191.44 205 VAL B CA 1
ATOM 4466 C C . VAL C 1 17 ? 32.400 -31.435 13.200 1.00 193.79 205 VAL B C 1
ATOM 4467 O O . VAL C 1 17 ? 32.867 -32.494 12.776 1.00 194.04 205 VAL B O 1
ATOM 4480 N N . ILE C 1 18 ? 32.055 -30.425 12.408 1.00 165.52 206 ILE B N 1
ATOM 4481 C CA . ILE C 1 18 ? 32.200 -30.480 10.961 1.00 168.39 206 ILE B CA 1
ATOM 4482 C C . ILE C 1 18 ? 33.674 -30.623 10.619 1.00 169.59 206 ILE B C 1
ATOM 4483 O O . ILE C 1 18 ? 34.082 -31.532 9.869 1.00 170.64 206 ILE B O 1
ATOM 4499 N N . GLN C 1 19 ? 34.463 -29.752 11.246 1.00 165.67 207 GLN B N 1
ATOM 4500 C CA . GLN C 1 19 ? 35.904 -29.692 11.058 1.00 167.27 207 GLN B CA 1
ATOM 4501 C C . GLN C 1 19 ? 36.528 -31.078 11.222 1.00 167.64 207 GLN B C 1
ATOM 4502 O O . GLN C 1 19 ? 37.461 -31.424 10.498 1.00 167.39 207 GLN B O 1
ATOM 4516 N N . TYR C 1 20 ? 36.029 -31.865 12.176 1.00 184.41 208 TYR B N 1
ATOM 4517 C CA . TYR C 1 20 ? 36.595 -33.201 12.413 1.00 185.71 208 TYR B CA 1
ATOM 4518 C C . TYR C 1 20 ? 35.946 -34.336 11.628 1.00 185.11 208 TYR B C 1
ATOM 4519 O O . TYR C 1 20 ? 36.645 -35.238 11.168 1.00 183.65 208 TYR B O 1
ATOM 4537 N N . ALA C 1 21 ? 34.627 -34.308 11.474 1.00 168.08 209 ALA B N 1
ATOM 4538 C CA . ALA C 1 21 ? 33.957 -35.359 10.716 1.00 168.85 209 ALA B CA 1
ATOM 4539 C C . ALA C 1 21 ? 34.469 -35.366 9.287 1.00 165.22 209 ALA B C 1
ATOM 4540 O O . ALA C 1 21 ? 34.717 -36.433 8.718 1.00 164.31 209 ALA B O 1
ATOM 4547 N N . SER C 1 22 ? 34.635 -34.180 8.708 1.00 203.58 210 SER B N 1
ATOM 4548 C CA . SER C 1 22 ? 35.195 -34.099 7.364 1.00 203.09 210 SER B CA 1
ATOM 4549 C C . SER C 1 22 ? 36.619 -34.666 7.317 1.00 203.76 210 SER B C 1
ATOM 4550 O O . SER C 1 22 ? 36.963 -35.412 6.402 1.00 203.04 210 SER B O 1
ATOM 4558 N N . GLN C 1 23 ? 37.437 -34.305 8.303 1.00 198.21 211 GLN B N 1
ATOM 4559 C CA . GLN C 1 23 ? 38.830 -34.757 8.370 1.00 199.83 211 GLN B CA 1
ATOM 4560 C C . GLN C 1 23 ? 38.994 -36.277 8.385 1.00 198.67 211 GLN B C 1
ATOM 4561 O O . GLN C 1 23 ? 40.025 -36.799 7.960 1.00 219.08 211 GLN B O 1
ATOM 4575 N N . GLY C 1 24 ? 37.981 -36.975 8.887 1.00 162.00 212 GLY B N 1
ATOM 4576 C CA . GLY C 1 24 ? 38.026 -38.420 9.023 1.00 166.59 212 GLY B CA 1
ATOM 4577 C C . GLY C 1 24 ? 38.196 -38.849 10.467 1.00 170.38 212 GLY B C 1
ATOM 4578 O O . GLY C 1 24 ? 38.167 -40.042 10.772 1.00 168.45 212 GLY B O 1
ATOM 4582 N N . ARG C 1 25 ? 38.384 -37.880 11.360 1.00 191.69 213 ARG B N 1
ATOM 4583 C CA . ARG C 1 25 ? 38.462 -38.168 12.788 1.00 200.90 213 ARG B CA 1
ATOM 4584 C C . ARG C 1 25 ? 37.057 -38.277 13.358 1.00 215.50 213 ARG B C 1
ATOM 4585 O O . ARG C 1 25 ? 36.614 -37.435 14.138 1.00 221.20 213 ARG B O 1
ATOM 4606 N N . TYR C 1 26 ? 36.358 -39.321 12.936 1.00 185.75 214 TYR B N 1
ATOM 4607 C CA . TYR C 1 26 ? 34.972 -39.549 13.318 1.00 188.90 214 TYR B CA 1
ATOM 4608 C C . TYR C 1 26 ? 34.823 -39.786 14.827 1.00 190.26 214 TYR B C 1
ATOM 4609 O O . TYR C 1 26 ? 33.931 -39.216 15.472 1.00 190.86 214 TYR B O 1
ATOM 4627 N N . GLU C 1 27 ? 35.698 -40.620 15.385 1.00 179.16 215 GLU B N 1
ATOM 4628 C CA . GLU C 1 27 ? 35.685 -40.911 16.820 1.00 169.92 215 GLU B CA 1
ATOM 4629 C C . GLU C 1 27 ? 35.819 -39.634 17.651 1.00 163.29 215 GLU B C 1
ATOM 4630 O O . GLU C 1 27 ? 35.245 -39.528 18.732 1.00 158.35 215 GLU B O 1
ATOM 4642 N N . VAL C 1 28 ? 36.648 -38.708 17.183 1.00 179.79 216 VAL B N 1
ATOM 4643 C CA . VAL C 1 28 ? 36.793 -37.400 17.818 1.00 173.36 216 VAL B CA 1
ATOM 4644 C C . VAL C 1 28 ? 35.519 -36.568 17.685 1.00 174.51 216 VAL B C 1
ATOM 4645 O O . VAL C 1 28 ? 35.143 -35.841 18.603 1.00 176.02 216 VAL B O 1
ATOM 4658 N N . ALA C 1 29 ? 34.890 -36.652 16.516 1.00 151.92 217 ALA B N 1
ATOM 4659 C CA . ALA C 1 29 ? 33.699 -35.866 16.213 1.00 151.08 217 ALA B CA 1
ATOM 4660 C C . ALA C 1 29 ? 32.463 -36.312 16.997 1.00 151.22 217 ALA B C 1
ATOM 4661 O O . ALA C 1 29 ? 31.698 -35.469 17.469 1.00 151.03 217 ALA B O 1
ATOM 4668 N N . VAL C 1 30 ? 32.263 -37.621 17.136 1.00 154.52 218 VAL B N 1
ATOM 4669 C CA . VAL C 1 30 ? 31.004 -38.132 17.697 1.00 154.53 218 VAL B CA 1
ATOM 4670 C C . VAL C 1 30 ? 30.670 -37.627 19.117 1.00 152.58 218 VAL B C 1
ATOM 4671 O O . VAL C 1 30 ? 29.507 -37.315 19.396 1.00 152.60 218 VAL B O 1
ATOM 4684 N N . PRO C 1 31 ? 31.668 -37.529 20.013 1.00 156.80 219 PRO B N 1
ATOM 4685 C CA . PRO C 1 31 ? 31.354 -37.024 21.355 1.00 157.13 219 PRO B CA 1
ATOM 4686 C C . PRO C 1 31 ? 31.088 -35.519 21.366 1.00 156.48 219 PRO B C 1
ATOM 4687 O O . PRO C 1 31 ? 30.224 -35.051 22.109 1.00 156.66 219 PRO B O 1
ATOM 4698 N N . LEU C 1 32 ? 31.840 -34.781 20.554 1.00 152.19 220 LEU B N 1
ATOM 4699 C CA . LEU C 1 32 ? 31.630 -33.349 20.393 1.00 151.89 220 LEU B CA 1
ATOM 4700 C C . LEU C 1 32 ? 30.191 -33.141 19.954 1.00 151.62 220 LEU B C 1
ATOM 4701 O O . LEU C 1 32 ? 29.461 -32.319 20.515 1.00 151.90 220 LEU B O 1
ATOM 4717 N N . CYS C 1 33 ? 29.797 -33.910 18.944 1.00 151.28 221 CYS B N 1
ATOM 4718 C CA . CYS C 1 33 ? 28.430 -33.910 18.444 1.00 151.23 221 CYS B CA 1
ATOM 4719 C C . CYS C 1 33 ? 27.433 -34.216 19.552 1.00 151.99 221 CYS B C 1
ATOM 4720 O O . CYS C 1 33 ? 26.483 -33.450 19.797 1.00 152.32 221 CYS B O 1
ATOM 4728 N N . LYS C 1 34 ? 27.670 -35.323 20.244 1.00 152.51 222 LYS B N 1
ATOM 4729 C CA . LYS C 1 34 ? 26.757 -35.740 21.287 1.00 185.66 222 LYS B CA 1
ATOM 4730 C C . LYS C 1 34 ? 26.584 -34.677 22.360 1.00 153.66 222 LYS B C 1
ATOM 4731 O O . LYS C 1 34 ? 25.465 -34.381 22.758 1.00 154.27 222 LYS B O 1
ATOM 4750 N N . GLN C 1 35 ? 27.683 -34.088 22.814 1.00 171.12 223 GLN B N 1
ATOM 4751 C CA . GLN C 1 35 ? 27.611 -33.079 23.868 1.00 210.00 223 GLN B CA 1
ATOM 4752 C C . GLN C 1 35 ? 26.956 -31.808 23.368 1.00 158.72 223 GLN B C 1
ATOM 4753 O O . GLN C 1 35 ? 26.129 -31.192 24.064 1.00 159.38 223 GLN B O 1
ATOM 4767 N N . ALA C 1 36 ? 27.328 -31.413 22.157 1.00 153.05 224 ALA B N 1
ATOM 4768 C CA . ALA C 1 36 ? 26.735 -30.233 21.569 1.00 153.23 224 ALA B CA 1
ATOM 4769 C C . ALA C 1 36 ? 25.224 -30.395 21.508 1.00 153.80 224 ALA B C 1
ATOM 4770 O O . ALA C 1 36 ? 24.493 -29.460 21.826 1.00 154.58 224 ALA B O 1
ATOM 4777 N N . LEU C 1 37 ? 24.759 -31.595 21.172 1.00 200.26 225 LEU B N 1
ATOM 4778 C CA . LEU C 1 37 ? 23.321 -31.866 21.161 1.00 203.53 225 LEU B CA 1
ATOM 4779 C C . LEU C 1 37 ? 22.661 -31.544 22.511 1.00 206.11 225 LEU B C 1
ATOM 4780 O O . LEU C 1 37 ? 21.681 -30.785 22.581 1.00 207.52 225 LEU B O 1
ATOM 4796 N N . GLU C 1 38 ? 23.221 -32.100 23.581 1.00 184.49 226 GLU B N 1
ATOM 4797 C CA . GLU C 1 38 ? 22.660 -31.920 24.913 1.00 186.04 226 GLU B CA 1
ATOM 4798 C C . GLU C 1 38 ? 22.734 -30.467 25.363 1.00 185.35 226 GLU B C 1
ATOM 4799 O O . GLU C 1 38 ? 21.862 -29.996 26.098 1.00 185.51 226 GLU B O 1
ATOM 4811 N N . ASP C 1 39 ? 23.761 -29.753 24.907 1.00 171.75 227 ASP B N 1
ATOM 4812 C CA . ASP C 1 39 ? 23.896 -28.336 25.238 1.00 174.07 227 ASP B CA 1
ATOM 4813 C C . ASP C 1 39 ? 22.982 -27.461 24.370 1.00 178.47 227 ASP B C 1
ATOM 4814 O O . ASP C 1 39 ? 22.522 -26.400 24.802 1.00 178.87 227 ASP B O 1
ATOM 4823 N N . LEU C 1 40 ? 22.707 -27.923 23.152 1.00 208.85 228 LEU B N 1
ATOM 4824 C CA . LEU C 1 40 ? 21.856 -27.201 22.204 1.00 211.84 228 LEU B CA 1
ATOM 4825 C C . LEU C 1 40 ? 20.417 -27.277 22.663 1.00 218.24 228 LEU B C 1
ATOM 4826 O O . LEU C 1 40 ? 19.689 -26.283 22.643 1.00 219.99 228 LEU B O 1
ATOM 4842 N N . GLU C 1 41 ? 20.019 -28.465 23.105 1.00 226.79 229 GLU B N 1
ATOM 4843 C CA . GLU C 1 41 ? 18.641 -28.669 23.542 1.00 230.70 229 GLU B CA 1
ATOM 4844 C C . GLU C 1 41 ? 18.315 -28.015 24.877 1.00 224.30 229 GLU B C 1
ATOM 4845 O O . GLU C 1 41 ? 17.155 -27.731 25.163 1.00 229.70 229 GLU B O 1
ATOM 4857 N N . LYS C 1 42 ? 19.329 -27.782 25.699 1.00 185.36 230 LYS B N 1
ATOM 4858 C CA . LYS C 1 42 ? 19.107 -27.116 26.973 1.00 218.45 230 LYS B CA 1
ATOM 4859 C C . LYS C 1 42 ? 18.556 -25.712 26.760 1.00 191.55 230 LYS B C 1
ATOM 4860 O O . LYS C 1 42 ? 17.590 -25.305 27.409 1.00 194.34 230 LYS B O 1
ATOM 4879 N N . THR C 1 43 ? 19.169 -24.982 25.837 1.00 190.09 231 THR B N 1
ATOM 4880 C CA . THR C 1 43 ? 18.805 -23.593 25.595 1.00 204.65 231 THR B CA 1
ATOM 4881 C C . THR C 1 43 ? 17.615 -23.446 24.644 1.00 210.69 231 THR B C 1
ATOM 4882 O O . THR C 1 43 ? 16.614 -22.817 24.995 1.00 225.61 231 THR B O 1
ATOM 4893 N N . SER C 1 44 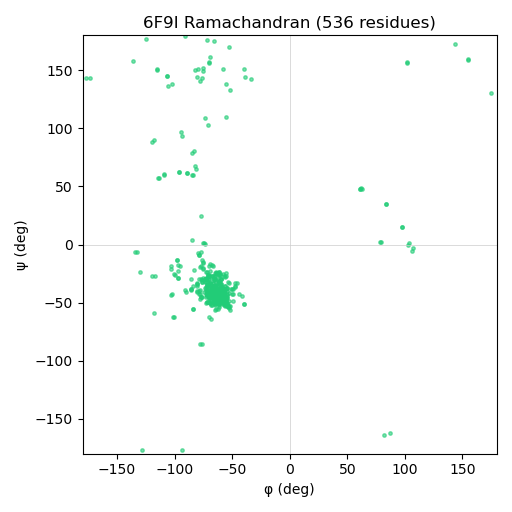? 17.725 -24.028 23.452 1.00 234.47 232 SER B N 1
ATOM 4894 C CA . SER C 1 44 ? 16.742 -23.817 22.386 1.00 221.00 232 SER B CA 1
ATOM 4895 C C . SER C 1 44 ? 15.773 -24.985 22.188 1.00 229.87 232 SER B C 1
ATOM 4896 O O . SER C 1 44 ? 14.712 -24.822 21.581 1.00 239.21 232 SER B O 1
ATOM 4904 N N . GLY C 1 45 ? 16.140 -26.159 22.690 1.00 314.49 233 GLY B N 1
ATOM 4905 C CA . GLY C 1 45 ? 15.321 -27.349 22.527 1.00 237.36 233 GLY B CA 1
ATOM 4906 C C . GLY C 1 45 ? 15.553 -28.149 21.257 1.00 230.85 233 GLY B C 1
ATOM 4907 O O . GLY C 1 45 ? 16.576 -28.004 20.588 1.00 229.63 233 GLY B O 1
ATOM 4911 N N . HIS C 1 46 ? 14.583 -29.001 20.936 1.00 302.49 234 HIS B N 1
ATOM 4912 C CA . HIS C 1 46 ? 14.678 -29.914 19.803 1.00 297.17 234 HIS B CA 1
ATOM 4913 C C . HIS C 1 46 ? 14.766 -29.151 18.489 1.00 301.89 234 HIS B C 1
ATOM 4914 O O . HIS C 1 46 ? 15.590 -29.452 17.625 1.00 294.61 234 HIS B O 1
ATOM 4928 N N . ASP C 1 47 ? 13.891 -28.161 18.360 1.00 180.42 235 ASP B N 1
ATOM 4929 C CA . ASP C 1 47 ? 13.778 -27.341 17.161 1.00 177.20 235 ASP B CA 1
ATOM 4930 C C . ASP C 1 47 ? 14.909 -26.341 16.986 1.00 179.56 235 ASP B C 1
ATOM 4931 O O . ASP C 1 47 ? 14.970 -25.347 17.709 1.00 197.23 235 ASP B O 1
ATOM 4940 N N . HIS C 1 48 ? 15.785 -26.584 16.018 1.00 192.94 236 HIS B N 1
ATOM 4941 C CA . HIS C 1 48 ? 16.821 -25.612 15.691 1.00 199.69 236 HIS B CA 1
ATOM 4942 C C . HIS C 1 48 ? 17.569 -26.073 14.439 1.00 188.56 236 HIS B C 1
ATOM 4943 O O . HIS C 1 48 ? 17.765 -27.272 14.241 1.00 181.08 236 HIS B O 1
ATOM 4957 N N . PRO C 1 49 ? 17.972 -25.125 13.575 1.00 211.22 237 PRO B N 1
ATOM 4958 C CA . PRO C 1 49 ? 18.731 -25.500 12.373 1.00 205.63 237 PRO B CA 1
ATOM 4959 C C . PRO C 1 49 ? 20.078 -26.168 12.681 1.00 207.12 237 PRO B C 1
ATOM 4960 O O . PRO C 1 49 ? 20.520 -27.069 11.955 1.00 210.91 237 PRO B O 1
ATOM 4971 N N . ASP C 1 50 ? 20.708 -25.749 13.773 1.00 210.35 238 ASP B N 1
ATOM 4972 C CA . ASP C 1 50 ? 21.979 -26.325 14.190 1.00 202.36 238 ASP B CA 1
ATOM 4973 C C . ASP C 1 50 ? 21.820 -27.746 14.736 1.00 202.27 238 ASP B C 1
ATOM 4974 O O . ASP C 1 50 ? 22.693 -28.594 14.524 1.00 199.79 238 ASP B O 1
ATOM 4983 N N . VAL C 1 51 ? 20.714 -28.015 15.425 1.00 155.61 239 VAL B N 1
ATOM 4984 C CA . VAL C 1 51 ? 20.424 -29.375 15.874 1.00 155.37 239 VAL B CA 1
ATOM 4985 C C . VAL C 1 51 ? 20.325 -30.278 14.645 1.00 154.67 239 VAL B C 1
ATOM 4986 O O . VAL C 1 51 ? 20.857 -31.389 14.624 1.00 153.90 239 VAL B O 1
ATOM 4999 N N . ALA C 1 52 ? 19.656 -29.768 13.615 1.00 217.27 240 ALA B N 1
ATOM 5000 C CA . ALA C 1 52 ? 19.487 -30.492 12.362 1.00 218.98 240 ALA B CA 1
ATOM 5001 C C . ALA C 1 52 ? 20.827 -30.765 11.695 1.00 217.26 240 ALA B C 1
ATOM 5002 O O . ALA C 1 52 ? 21.120 -31.903 11.310 1.00 215.06 240 ALA B O 1
ATOM 5009 N N . THR C 1 53 ? 21.635 -29.716 11.567 1.00 191.98 241 THR B N 1
ATOM 5010 C CA . THR C 1 53 ? 22.969 -29.838 10.988 1.00 192.19 241 THR B CA 1
ATOM 5011 C C . THR C 1 53 ? 23.765 -30.925 11.724 1.00 192.67 241 THR B C 1
ATOM 5012 O O . THR C 1 53 ? 24.288 -31.879 11.118 1.00 194.72 241 THR B O 1
ATOM 5023 N N . MET C 1 54 ? 23.819 -30.787 13.044 1.00 154.59 242 MET B N 1
ATOM 5024 C CA . MET C 1 54 ? 24.498 -31.745 13.909 1.00 152.26 242 MET B CA 1
ATOM 5025 C C . MET C 1 54 ? 23.966 -33.183 13.770 1.00 151.05 242 MET B C 1
ATOM 5026 O O . MET C 1 54 ? 24.744 -34.156 13.726 1.00 168.64 242 MET B O 1
ATOM 5040 N N . LEU C 1 55 ? 22.649 -33.315 13.671 1.00 160.44 243 LEU B N 1
ATOM 5041 C CA . LEU C 1 55 ? 22.038 -34.622 13.476 1.00 157.84 243 LEU B CA 1
ATOM 5042 C C . LEU C 1 55 ? 22.476 -35.223 12.153 1.00 164.04 243 LEU B C 1
ATOM 5043 O O . LEU C 1 55 ? 22.820 -36.409 12.079 1.00 164.18 243 LEU B O 1
ATOM 5059 N N . ASN C 1 56 ? 22.487 -34.392 11.114 1.00 208.77 244 ASN B N 1
ATOM 5060 C CA . ASN C 1 56 ? 22.935 -34.837 9.803 1.00 211.54 244 ASN B CA 1
ATOM 5061 C C . ASN C 1 56 ? 24.360 -35.356 9.882 1.00 209.79 244 ASN B C 1
ATOM 5062 O O . ASN C 1 56 ? 24.673 -36.434 9.355 1.00 209.69 244 ASN B O 1
ATOM 5073 N N . ILE C 1 57 ? 25.220 -34.599 10.560 1.00 163.72 245 ILE B N 1
ATOM 5074 C CA . ILE C 1 57 ? 26.589 -35.059 10.769 1.00 162.47 245 ILE B CA 1
ATOM 5075 C C . ILE C 1 57 ? 26.609 -36.424 11.445 1.00 163.55 245 ILE B C 1
ATOM 5076 O O . ILE C 1 57 ? 27.308 -37.324 10.985 1.00 166.66 245 ILE B O 1
ATOM 5092 N N . LEU C 1 58 ? 25.852 -36.579 12.528 1.00 161.82 246 LEU B N 1
ATOM 5093 C CA . LEU C 1 58 ? 25.781 -37.876 13.206 1.00 160.09 246 LEU B CA 1
ATOM 5094 C C . LEU C 1 58 ? 25.380 -39.014 12.246 1.00 157.29 246 LEU B C 1
ATOM 5095 O O . LEU C 1 58 ? 26.063 -40.054 12.148 1.00 163.66 246 LEU B O 1
ATOM 5111 N N . ALA C 1 59 ? 24.277 -38.818 11.529 1.00 170.82 247 ALA B N 1
ATOM 5112 C CA . ALA C 1 59 ? 23.804 -39.848 10.603 1.00 169.84 247 ALA B CA 1
ATOM 5113 C C . ALA C 1 59 ? 24.819 -40.129 9.498 1.00 169.48 247 ALA B C 1
ATOM 5114 O O . ALA C 1 59 ? 24.907 -41.261 9.002 1.00 169.24 247 ALA B O 1
ATOM 5121 N N . LEU C 1 60 ? 25.599 -39.116 9.122 1.00 156.59 248 LEU B N 1
ATOM 5122 C CA . LEU C 1 60 ? 26.648 -39.328 8.131 1.00 159.60 248 LEU B CA 1
ATOM 5123 C C . LEU C 1 60 ? 27.713 -40.282 8.677 1.00 163.63 248 LEU B C 1
ATOM 5124 O O . LEU C 1 60 ? 28.329 -41.027 7.920 1.00 167.75 248 LEU B O 1
ATOM 5140 N N . VAL C 1 61 ? 27.910 -40.280 9.992 1.00 150.45 249 VAL B N 1
ATOM 5141 C CA . VAL C 1 61 ? 28.776 -41.272 10.618 1.00 151.38 249 VAL B CA 1
ATOM 5142 C C . VAL C 1 61 ? 28.095 -42.625 10.552 1.00 152.80 249 VAL B C 1
ATOM 5143 O O . VAL C 1 61 ? 28.718 -43.628 10.192 1.00 153.60 249 VAL B O 1
ATOM 5156 N N . TYR C 1 62 ? 26.809 -42.645 10.902 1.00 183.47 250 TYR B N 1
ATOM 5157 C CA . TYR C 1 62 ? 26.052 -43.899 10.858 1.00 184.77 250 TYR B CA 1
ATOM 5158 C C . TYR C 1 62 ? 25.945 -44.525 9.464 1.00 183.73 250 TYR B C 1
ATOM 5159 O O . TYR C 1 62 ? 25.793 -45.741 9.351 1.00 186.02 250 TYR B O 1
ATOM 5177 N N . ARG C 1 63 ? 26.020 -43.720 8.408 1.00 172.57 251 ARG B N 1
ATOM 5178 C CA . ARG C 1 63 ? 26.044 -44.277 7.055 1.00 172.13 251 ARG B CA 1
ATOM 5179 C C . ARG C 1 63 ? 27.300 -45.121 6.827 1.00 173.67 251 ARG B C 1
ATOM 5180 O O . ARG C 1 63 ? 27.210 -46.291 6.450 1.00 175.85 251 ARG B O 1
ATOM 5201 N N . ASP C 1 64 ? 28.464 -44.514 7.045 1.00 154.55 252 ASP B N 1
ATOM 5202 C CA . ASP C 1 64 ? 29.746 -45.202 6.900 1.00 156.82 252 ASP B CA 1
ATOM 5203 C C . ASP C 1 64 ? 29.808 -46.493 7.701 1.00 161.56 252 ASP B C 1
ATOM 5204 O O . ASP C 1 64 ? 30.442 -47.465 7.288 1.00 170.95 252 ASP B O 1
ATOM 5213 N N . GLN C 1 65 ? 29.136 -46.493 8.845 1.00 222.40 253 GLN B N 1
ATOM 5214 C CA . GLN C 1 65 ? 29.139 -47.634 9.747 1.00 227.51 253 GLN B CA 1
ATOM 5215 C C . GLN C 1 65 ? 28.200 -48.728 9.260 1.00 229.18 253 GLN B C 1
ATOM 5216 O O . GLN C 1 65 ? 28.182 -49.831 9.807 1.00 231.77 253 GLN B O 1
ATOM 5230 N N . ASN C 1 66 ? 27.410 -48.404 8.241 1.00 183.43 254 ASN B N 1
ATOM 5231 C CA . ASN C 1 66 ? 26.389 -49.303 7.719 1.00 186.45 254 ASN B CA 1
ATOM 5232 C C . ASN C 1 66 ? 25.365 -49.624 8.799 1.00 190.89 254 ASN B C 1
ATOM 5233 O O . ASN C 1 66 ? 25.002 -50.780 9.021 1.00 192.58 254 ASN B O 1
ATOM 5244 N N . LYS C 1 67 ? 24.916 -48.564 9.463 1.00 241.02 255 LYS B N 1
ATOM 5245 C CA . LYS C 1 67 ? 23.773 -48.606 10.365 1.00 245.08 255 LYS B CA 1
ATOM 5246 C C . LYS C 1 67 ? 22.665 -47.843 9.646 1.00 240.74 255 LYS B C 1
ATOM 5247 O O . LYS C 1 67 ? 22.173 -46.818 10.119 1.00 239.96 255 LYS B O 1
ATOM 5266 N N . TYR C 1 68 ? 22.297 -48.365 8.481 1.00 213.14 256 TYR B N 1
ATOM 5267 C CA . TYR C 1 68 ? 21.491 -47.643 7.501 1.00 208.36 256 TYR B CA 1
ATOM 5268 C C . TYR C 1 68 ? 20.115 -47.180 7.984 1.00 207.92 256 TYR B C 1
ATOM 5269 O O . TYR C 1 68 ? 19.741 -46.023 7.763 1.00 205.61 256 TYR B O 1
ATOM 5287 N N . LYS C 1 69 ? 19.368 -48.057 8.649 1.00 203.62 257 LYS B N 1
ATOM 5288 C CA . LYS C 1 69 ? 18.018 -47.704 9.083 1.00 204.79 257 LYS B CA 1
ATOM 5289 C C . LYS C 1 69 ? 18.077 -46.598 10.143 1.00 202.09 257 LYS B C 1
ATOM 5290 O O . LYS C 1 69 ? 17.256 -45.671 10.141 1.00 201.09 257 LYS B O 1
ATOM 5309 N N . ASP C 1 70 ? 19.079 -46.673 11.017 1.00 226.87 258 ASP B N 1
ATOM 5310 C CA . ASP C 1 70 ? 19.292 -45.639 12.027 1.00 223.52 258 ASP B CA 1
ATOM 5311 C C . ASP C 1 70 ? 19.604 -44.301 11.364 1.00 217.82 258 ASP B C 1
ATOM 5312 O O . ASP C 1 70 ? 19.005 -43.279 11.699 1.00 216.13 258 ASP B O 1
ATOM 5321 N N . ALA C 1 71 ? 20.539 -44.320 10.417 1.00 159.50 259 ALA B N 1
ATOM 5322 C CA . ALA C 1 71 ? 20.920 -43.121 9.683 1.00 157.25 259 ALA B CA 1
ATOM 5323 C C . ALA C 1 71 ? 19.692 -42.501 9.029 1.00 157.46 259 ALA B C 1
ATOM 5324 O O . ALA C 1 71 ? 19.432 -41.295 9.163 1.00 156.59 259 ALA B O 1
ATOM 5331 N N . ALA C 1 72 ? 18.922 -43.345 8.347 1.00 168.59 260 ALA B N 1
ATOM 5332 C CA . ALA C 1 72 ? 17.712 -42.900 7.664 1.00 172.89 260 ALA B CA 1
ATOM 5333 C C . ALA C 1 72 ? 16.736 -42.237 8.632 1.00 179.43 260 ALA B C 1
ATOM 5334 O O . ALA C 1 72 ? 16.270 -41.114 8.396 1.00 178.26 260 ALA B O 1
ATOM 5341 N N . HIS C 1 73 ? 16.442 -42.927 9.731 1.00 214.18 261 HIS B N 1
ATOM 5342 C CA . HIS C 1 73 ? 15.518 -42.400 10.730 1.00 221.71 261 HIS B CA 1
ATOM 5343 C C . HIS C 1 73 ? 16.016 -41.063 11.278 1.00 218.72 261 HIS B C 1
ATOM 5344 O O . HIS C 1 73 ? 15.249 -40.097 11.426 1.00 219.16 261 HIS B O 1
ATOM 5358 N N . LEU C 1 74 ? 17.310 -41.018 11.575 1.00 166.59 262 LEU B N 1
ATOM 5359 C CA . LEU C 1 74 ? 17.934 -39.812 12.092 1.00 163.34 262 LEU B CA 1
ATOM 5360 C C . LEU C 1 74 ? 17.739 -38.646 11.139 1.00 163.32 262 LEU B C 1
ATOM 5361 O O . LEU C 1 74 ? 17.374 -37.538 11.558 1.00 163.80 262 LEU B O 1
ATOM 5377 N N . LEU C 1 75 ? 17.962 -38.897 9.853 1.00 205.66 263 LEU B N 1
ATOM 5378 C CA . LEU C 1 75 ? 17.768 -37.846 8.866 1.00 204.38 263 LEU B CA 1
ATOM 5379 C C . LEU C 1 75 ? 16.295 -37.492 8.679 1.00 204.58 263 LEU B C 1
ATOM 5380 O O . LEU C 1 75 ? 15.977 -36.338 8.379 1.00 203.57 263 LEU B O 1
ATOM 5396 N N . ASN C 1 76 ? 15.393 -38.454 8.881 1.00 192.12 264 ASN B N 1
ATOM 5397 C CA . ASN C 1 76 ? 13.968 -38.120 8.877 1.00 193.98 264 ASN B CA 1
ATOM 5398 C C . ASN C 1 76 ? 13.674 -37.114 9.982 1.00 193.20 264 ASN B C 1
ATOM 5399 O O . ASN C 1 76 ? 13.044 -36.074 9.742 1.00 192.74 264 ASN B O 1
ATOM 5410 N N . ASP C 1 77 ? 14.160 -37.410 11.185 1.00 212.99 265 ASP B N 1
ATOM 5411 C CA . ASP C 1 77 ? 14.012 -36.482 12.305 1.00 214.34 265 ASP B CA 1
ATOM 5412 C C . ASP C 1 77 ? 14.621 -35.118 11.970 1.00 210.03 265 ASP B C 1
ATOM 5413 O O . ASP C 1 77 ? 14.003 -34.062 12.194 1.00 210.14 265 ASP B O 1
ATOM 5422 N N . ALA C 1 78 ? 15.824 -35.149 11.404 1.00 189.20 266 ALA B N 1
ATOM 5423 C CA . ALA C 1 78 ? 16.512 -33.921 11.025 1.00 186.90 266 ALA B CA 1
ATOM 5424 C C . ALA C 1 78 ? 15.702 -33.097 10.029 1.00 187.11 266 ALA B C 1
ATOM 5425 O O . ALA C 1 78 ? 15.625 -31.877 10.158 1.00 188.38 266 ALA B O 1
ATOM 5432 N N . LEU C 1 79 ? 15.093 -33.748 9.042 1.00 163.18 267 LEU B N 1
ATOM 5433 C CA . LEU C 1 79 ? 14.270 -33.019 8.082 1.00 161.15 267 LEU B CA 1
ATOM 5434 C C . LEU C 1 79 ? 12.987 -32.516 8.724 1.00 163.49 267 LEU B C 1
ATOM 5435 O O . LEU C 1 79 ? 12.500 -31.437 8.380 1.00 164.45 267 LEU B O 1
ATOM 5451 N N . ALA C 1 80 ? 12.459 -33.271 9.683 1.00 176.19 268 ALA B N 1
ATOM 5452 C CA . ALA C 1 80 ? 11.286 -32.808 10.409 1.00 175.73 268 ALA B CA 1
ATOM 5453 C C . ALA C 1 80 ? 11.623 -31.521 11.147 1.00 173.92 268 ALA B C 1
ATOM 5454 O O . ALA C 1 80 ? 10.817 -30.589 11.171 1.00 173.88 268 ALA B O 1
ATOM 5461 N N . ILE C 1 81 ? 12.826 -31.452 11.711 1.00 185.53 269 ILE B N 1
ATOM 5462 C CA . ILE C 1 81 ? 13.276 -30.218 12.355 1.00 186.60 269 ILE B CA 1
ATOM 5463 C C . ILE C 1 81 ? 13.558 -29.113 11.320 1.00 187.41 269 ILE B C 1
ATOM 5464 O O . ILE C 1 81 ? 13.151 -27.947 11.494 1.00 188.84 269 ILE B O 1
ATOM 5480 N N . ARG C 1 82 ? 14.195 -29.499 10.217 1.00 175.67 270 ARG B N 1
ATOM 5481 C CA . ARG C 1 82 ? 14.593 -28.547 9.183 1.00 176.93 270 ARG B CA 1
ATOM 5482 C C . ARG C 1 82 ? 13.400 -27.872 8.527 1.00 181.75 270 ARG B C 1
ATOM 5483 O O . ARG C 1 82 ? 13.434 -26.673 8.245 1.00 182.49 270 ARG B O 1
ATOM 5504 N N . GLU C 1 83 ? 12.343 -28.639 8.289 1.00 187.59 271 GLU B N 1
ATOM 5505 C CA . GLU C 1 83 ? 11.153 -28.094 7.652 1.00 192.79 271 GLU B CA 1
ATOM 5506 C C . GLU C 1 83 ? 10.444 -27.074 8.528 1.00 194.10 271 GLU B C 1
ATOM 5507 O O . GLU C 1 83 ? 10.020 -26.034 8.035 1.00 194.65 271 GLU B O 1
ATOM 5519 N N . LYS C 1 84 ? 10.296 -27.361 9.816 1.00 181.89 272 LYS B N 1
ATOM 5520 C CA . LYS C 1 84 ? 9.676 -26.382 10.698 1.00 183.49 272 LYS B CA 1
ATOM 5521 C C . LYS C 1 84 ? 10.542 -25.136 10.792 1.00 178.95 272 LYS B C 1
ATOM 5522 O O . LYS C 1 84 ? 10.045 -24.028 10.575 1.00 180.36 272 LYS B O 1
ATOM 5541 N N . THR C 1 85 ? 11.833 -25.296 11.082 1.00 173.48 273 THR B N 1
ATOM 5542 C CA . THR C 1 85 ? 12.673 -24.106 11.244 1.00 171.90 273 THR B CA 1
ATOM 5543 C C . THR C 1 85 ? 12.915 -23.372 9.922 1.00 170.10 273 THR B C 1
ATOM 5544 O O . THR C 1 85 ? 12.505 -22.223 9.763 1.00 183.20 273 THR B O 1
ATOM 5555 N N . LEU C 1 86 ? 13.567 -24.031 8.972 1.00 179.09 274 LEU B N 1
ATOM 5556 C CA . LEU C 1 86 ? 13.972 -23.364 7.737 1.00 178.44 274 LEU B CA 1
ATOM 5557 C C . LEU C 1 86 ? 12.792 -23.143 6.793 1.00 178.95 274 LEU B C 1
ATOM 5558 O O . LEU C 1 86 ? 12.791 -22.207 5.991 1.00 179.69 274 LEU B O 1
ATOM 5574 N N . GLY C 1 87 ? 11.800 -24.023 6.879 1.00 179.80 275 GLY B N 1
ATOM 5575 C CA . GLY C 1 87 ? 10.617 -23.925 6.046 1.00 181.46 275 GLY B CA 1
ATOM 5576 C C . GLY C 1 87 ? 10.693 -24.906 4.900 1.00 181.79 275 GLY B C 1
ATOM 5577 O O . GLY C 1 87 ? 11.779 -25.333 4.511 1.00 177.36 275 GLY B O 1
ATOM 5581 N N . LYS C 1 88 ? 9.538 -25.269 4.356 1.00 191.24 276 LYS B N 1
ATOM 5582 C CA . LYS C 1 88 ? 9.501 -26.137 3.191 1.00 196.35 276 LYS B CA 1
ATOM 5583 C C . LYS C 1 88 ? 10.019 -25.347 2.007 1.00 194.01 276 LYS B C 1
ATOM 5584 O O . LYS C 1 88 ? 9.987 -24.117 2.018 1.00 196.40 276 LYS B O 1
ATOM 5603 N N . ASP C 1 89 ? 10.512 -26.054 0.998 1.00 204.12 277 ASP B N 1
ATOM 5604 C CA . ASP C 1 89 ? 11.074 -25.412 -0.181 1.00 200.19 277 ASP B CA 1
ATOM 5605 C C . ASP C 1 89 ? 12.296 -24.589 0.217 1.00 197.34 277 ASP B C 1
ATOM 5606 O O . ASP C 1 89 ? 12.436 -23.427 -0.167 1.00 200.20 277 ASP B O 1
ATOM 5615 N N . HIS C 1 90 ? 13.169 -25.216 1.000 1.00 162.83 278 HIS B N 1
ATOM 5616 C CA . HIS C 1 90 ? 14.439 -24.626 1.410 1.00 161.70 278 HIS B CA 1
ATOM 5617 C C . HIS C 1 90 ? 15.584 -25.445 0.818 1.00 159.08 278 HIS B C 1
ATOM 5618 O O . HIS C 1 90 ? 15.442 -26.652 0.632 1.00 158.03 278 HIS B O 1
ATOM 5632 N N . PRO C 1 91 ? 16.731 -24.804 0.532 1.00 159.59 279 PRO B N 1
ATOM 5633 C CA . PRO C 1 91 ? 17.828 -25.597 -0.039 1.00 157.33 279 PRO B CA 1
ATOM 5634 C C . PRO C 1 91 ? 18.350 -26.663 0.916 1.00 155.93 279 PRO B C 1
ATOM 5635 O O . PRO C 1 91 ? 18.739 -27.746 0.481 1.00 154.47 279 PRO B O 1
ATOM 5646 N N . ALA C 1 92 ? 18.347 -26.352 2.206 1.00 155.23 280 ALA B N 1
ATOM 5647 C CA . ALA C 1 92 ? 18.751 -27.309 3.223 1.00 154.22 280 ALA B CA 1
ATOM 5648 C C . ALA C 1 92 ? 17.812 -28.509 3.195 1.00 154.33 280 ALA B C 1
ATOM 5649 O O . ALA C 1 92 ? 18.244 -29.665 3.242 1.00 153.16 280 ALA B O 1
ATOM 5656 N N . VAL C 1 93 ? 16.521 -28.211 3.102 1.00 156.04 281 VAL B N 1
ATOM 5657 C CA . VAL C 1 93 ? 15.481 -29.226 3.017 1.00 156.73 281 VAL B CA 1
ATOM 5658 C C . VAL C 1 93 ? 15.688 -30.102 1.783 1.00 155.60 281 VAL B C 1
ATOM 5659 O O . VAL C 1 93 ? 15.544 -31.329 1.835 1.00 155.30 281 VAL B O 1
ATOM 5672 N N . ALA C 1 94 ? 16.051 -29.464 0.677 1.00 155.13 282 ALA B N 1
ATOM 5673 C CA . ALA C 1 94 ? 16.315 -30.181 -0.560 1.00 154.03 282 ALA B CA 1
ATOM 5674 C C . ALA C 1 94 ? 17.515 -31.101 -0.396 1.00 152.19 282 ALA B C 1
ATOM 5675 O O . ALA C 1 94 ? 17.443 -32.283 -0.721 1.00 151.76 282 ALA B O 1
ATOM 5682 N N . ALA C 1 95 ? 18.611 -30.546 0.113 1.00 151.38 283 ALA B N 1
ATOM 5683 C CA . ALA C 1 95 ? 19.833 -31.310 0.338 1.00 149.90 283 ALA B CA 1
ATOM 5684 C C . ALA C 1 95 ? 19.542 -32.524 1.207 1.00 150.07 283 ALA B C 1
ATOM 5685 O O . ALA C 1 95 ? 19.992 -33.637 0.916 1.00 149.35 283 ALA B O 1
ATOM 5692 N N . THR C 1 96 ? 18.786 -32.302 2.277 1.00 157.26 284 THR B N 1
ATOM 5693 C CA . THR C 1 96 ? 18.417 -33.392 3.167 1.00 156.53 284 THR B CA 1
ATOM 5694 C C . THR C 1 96 ? 17.592 -34.434 2.415 1.00 157.17 284 THR B C 1
ATOM 5695 O O . THR C 1 96 ? 17.856 -35.631 2.529 1.00 157.02 284 THR B O 1
ATOM 5706 N N . LEU C 1 97 ? 16.599 -33.987 1.647 1.00 153.35 285 LEU B N 1
ATOM 5707 C CA . LEU C 1 97 ? 15.783 -34.924 0.876 1.00 154.17 285 LEU B CA 1
ATOM 5708 C C . LEU C 1 97 ? 16.612 -35.713 -0.131 1.00 152.78 285 LEU B C 1
ATOM 5709 O O . LEU C 1 97 ? 16.356 -36.895 -0.357 1.00 153.29 285 LEU B O 1
ATOM 5725 N N . ASN C 1 98 ? 17.600 -35.061 -0.737 1.00 161.20 286 ASN B N 1
ATOM 5726 C CA . ASN C 1 98 ? 18.514 -35.752 -1.637 1.00 165.98 286 ASN B CA 1
ATOM 5727 C C . ASN C 1 98 ? 19.298 -36.804 -0.861 1.00 167.91 286 ASN B C 1
ATOM 5728 O O . ASN C 1 98 ? 19.374 -37.955 -1.279 1.00 168.74 286 ASN B O 1
ATOM 5739 N N . ASN C 1 99 ? 19.841 -36.410 0.288 1.00 185.14 287 ASN B N 1
ATOM 5740 C CA . ASN C 1 99 ? 20.647 -37.310 1.110 1.00 185.57 287 ASN B CA 1
ATOM 5741 C C . ASN C 1 99 ? 19.889 -38.535 1.603 1.00 184.05 287 ASN B C 1
ATOM 5742 O O . ASN C 1 99 ? 20.340 -39.668 1.434 1.00 186.11 287 ASN B O 1
ATOM 5753 N N . LEU C 1 100 ? 18.733 -38.299 2.211 1.00 169.15 288 LEU B N 1
ATOM 5754 C CA . LEU C 1 100 ? 17.949 -39.367 2.823 1.00 163.75 288 LEU B CA 1
ATOM 5755 C C . LEU C 1 100 ? 17.241 -40.217 1.774 1.00 164.44 288 LEU B C 1
ATOM 5756 O O . LEU C 1 100 ? 16.549 -41.178 2.104 1.00 166.25 288 LEU B O 1
ATOM 5772 N N . ALA C 1 101 ? 17.459 -39.885 0.506 1.00 153.66 289 ALA B N 1
ATOM 5773 C CA . ALA C 1 101 ? 16.944 -40.686 -0.593 1.00 154.39 289 ALA B CA 1
ATOM 5774 C C . ALA C 1 101 ? 18.022 -41.633 -1.095 1.00 153.58 289 ALA B C 1
ATOM 5775 O O . ALA C 1 101 ? 17.721 -42.707 -1.614 1.00 154.67 289 ALA B O 1
ATOM 5782 N N . VAL C 1 102 ? 19.278 -41.227 -0.949 1.00 151.91 290 VAL B N 1
ATOM 5783 C CA . VAL C 1 102 ? 20.392 -42.097 -1.295 1.00 151.36 290 VAL B CA 1
ATOM 5784 C C . VAL C 1 102 ? 20.428 -43.268 -0.319 1.00 152.88 290 VAL B C 1
ATOM 5785 O O . VAL C 1 102 ? 20.669 -44.413 -0.710 1.00 160.79 290 VAL B O 1
ATOM 5798 N N . LEU C 1 103 ? 20.152 -42.980 0.949 1.00 182.18 291 LEU B N 1
ATOM 5799 C CA . LEU C 1 103 ? 20.102 -44.021 1.966 1.00 188.08 291 LEU B CA 1
ATOM 5800 C C . LEU C 1 103 ? 18.928 -44.947 1.718 1.00 195.62 291 LEU B C 1
ATOM 5801 O O . LEU C 1 103 ? 19.030 -46.158 1.904 1.00 200.91 291 LEU B O 1
ATOM 5817 N N . TYR C 1 104 ? 17.815 -44.371 1.279 1.00 176.01 292 TYR B N 1
ATOM 5818 C CA . TYR C 1 104 ? 16.612 -45.149 1.025 1.00 180.72 292 TYR B CA 1
ATOM 5819 C C . TYR C 1 104 ? 16.817 -46.013 -0.211 1.00 182.69 292 TYR B C 1
ATOM 5820 O O . TYR C 1 104 ? 16.392 -47.166 -0.251 1.00 186.20 292 TYR B O 1
ATOM 5838 N N . GLY C 1 105 ? 17.479 -45.453 -1.216 1.00 207.37 293 GLY B N 1
ATOM 5839 C CA . GLY C 1 105 ? 17.793 -46.199 -2.417 1.00 207.58 293 GLY B CA 1
ATOM 5840 C C . GLY C 1 105 ? 18.740 -47.345 -2.125 1.00 208.68 293 GLY B C 1
ATOM 5841 O O . GLY C 1 105 ? 18.502 -48.478 -2.544 1.00 209.57 293 GLY B O 1
ATOM 5845 N N . LYS C 1 106 ? 19.816 -47.049 -1.401 1.00 187.96 294 LYS B N 1
ATOM 5846 C CA . LYS C 1 106 ? 20.798 -48.066 -1.041 1.00 191.18 294 LYS B CA 1
ATOM 5847 C C . LYS C 1 106 ? 20.179 -49.246 -0.293 1.00 200.13 294 LYS B C 1
ATOM 5848 O O . LYS C 1 106 ? 20.596 -50.388 -0.477 1.00 203.24 294 LYS B O 1
ATOM 5867 N N . ARG C 1 107 ? 19.184 -48.968 0.543 1.00 243.54 295 ARG B N 1
ATOM 5868 C CA . ARG C 1 107 ? 18.505 -50.013 1.307 1.00 247.96 295 ARG B CA 1
ATOM 5869 C C . ARG C 1 107 ? 17.659 -50.896 0.384 1.00 255.09 295 ARG B C 1
ATOM 5870 O O . ARG C 1 107 ? 17.305 -52.022 0.739 1.00 260.84 295 ARG B O 1
ATOM 5891 N N . GLY C 1 108 ? 17.365 -50.392 -0.811 1.00 215.01 296 GLY B N 1
ATOM 5892 C CA . GLY C 1 108 ? 16.537 -51.112 -1.762 1.00 215.99 296 GLY B CA 1
ATOM 5893 C C . GLY C 1 108 ? 15.127 -50.555 -1.834 1.00 214.86 296 GLY B C 1
ATOM 5894 O O . GLY C 1 108 ? 14.289 -51.065 -2.576 1.00 218.26 296 GLY B O 1
ATOM 5898 N N . LYS C 1 109 ? 14.865 -49.509 -1.057 1.00 245.47 297 LYS B N 1
ATOM 5899 C CA . LYS C 1 109 ? 13.565 -48.845 -1.063 1.00 241.06 297 LYS B CA 1
ATOM 5900 C C . LYS C 1 109 ? 13.522 -47.820 -2.204 1.00 234.32 297 LYS B C 1
ATOM 5901 O O . LYS C 1 109 ? 13.339 -46.621 -1.986 1.00 230.92 297 LYS B O 1
ATOM 5920 N N . TYR C 1 110 ? 13.707 -48.311 -3.426 1.00 201.83 298 TYR B N 1
ATOM 5921 C CA . TYR C 1 110 ? 13.791 -47.461 -4.612 1.00 199.56 298 TYR B CA 1
ATOM 5922 C C . TYR C 1 110 ? 12.523 -46.648 -4.877 1.00 202.74 298 TYR B C 1
ATOM 5923 O O . TYR C 1 110 ? 12.603 -45.483 -5.271 1.00 200.33 298 TYR B O 1
ATOM 5941 N N . LYS C 1 111 ? 11.358 -47.254 -4.669 1.00 198.48 299 LYS B N 1
ATOM 5942 C CA . LYS C 1 111 ? 10.100 -46.545 -4.876 1.00 201.26 299 LYS B CA 1
ATOM 5943 C C . LYS C 1 111 ? 9.843 -45.527 -3.770 1.00 202.72 299 LYS B C 1
ATOM 5944 O O . LYS C 1 111 ? 9.166 -44.529 -3.995 1.00 200.66 299 LYS B O 1
ATOM 5963 N N . GLU C 1 112 ? 10.350 -45.797 -2.571 1.00 242.70 300 GLU B N 1
ATOM 5964 C CA . GLU C 1 112 ? 10.253 -44.846 -1.465 1.00 245.48 300 GLU B CA 1
ATOM 5965 C C . GLU C 1 112 ? 11.173 -43.630 -1.635 1.00 238.19 300 GLU B C 1
ATOM 5966 O O . GLU C 1 112 ? 10.887 -42.562 -1.096 1.00 235.99 300 GLU B O 1
ATOM 5978 N N . ALA C 1 113 ? 12.306 -43.808 -2.313 1.00 171.71 301 ALA B N 1
ATOM 5979 C CA . ALA C 1 113 ? 13.248 -42.707 -2.542 1.00 166.91 301 ALA B CA 1
ATOM 5980 C C . ALA C 1 113 ? 12.813 -41.757 -3.663 1.00 163.74 301 ALA B C 1
ATOM 5981 O O . ALA C 1 113 ? 13.252 -40.596 -3.728 1.00 164.17 301 ALA B O 1
ATOM 5988 N N . GLU C 1 114 ? 11.915 -42.235 -4.517 1.00 187.34 302 GLU B N 1
ATOM 5989 C CA . GLU C 1 114 ? 11.553 -41.501 -5.722 1.00 180.95 302 GLU B CA 1
ATOM 5990 C C . GLU C 1 114 ? 10.763 -40.228 -5.426 1.00 182.01 302 GLU B C 1
ATOM 5991 O O . GLU C 1 114 ? 11.019 -39.192 -6.035 1.00 182.41 302 GLU B O 1
ATOM 6003 N N . PRO C 1 115 ? 9.809 -40.289 -4.484 1.00 164.01 303 PRO B N 1
ATOM 6004 C CA . PRO C 1 115 ? 9.055 -39.075 -4.172 1.00 164.90 303 PRO B CA 1
ATOM 6005 C C . PRO C 1 115 ? 9.953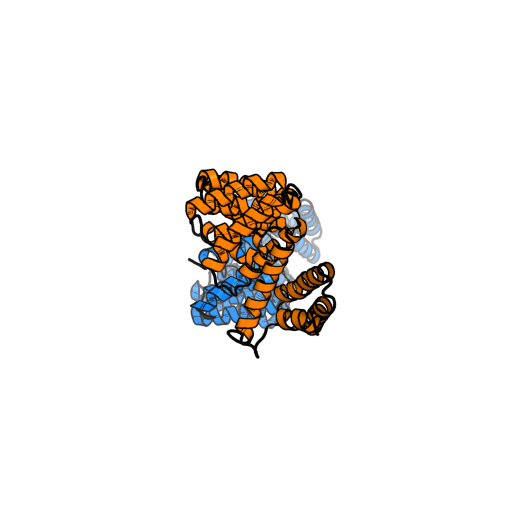 -38.049 -3.504 1.00 162.89 303 PRO B C 1
ATOM 6006 O O . PRO C 1 115 ? 9.863 -36.864 -3.814 1.00 162.51 303 PRO B O 1
ATOM 6017 N N . LEU C 1 116 ? 10.803 -38.515 -2.592 1.00 200.25 304 LEU B N 1
ATOM 6018 C CA . LEU C 1 116 ? 11.779 -37.652 -1.935 1.00 199.37 304 LEU B CA 1
ATOM 6019 C C . LEU C 1 116 ? 12.590 -36.918 -2.982 1.00 196.49 304 LEU B C 1
ATOM 6020 O O . LEU C 1 116 ? 12.690 -35.684 -2.968 1.00 197.81 304 LEU B O 1
ATOM 6036 N N . CYS C 1 117 ? 13.159 -37.688 -3.901 1.00 156.85 305 CYS B N 1
ATOM 6037 C CA . CYS C 1 117 ? 13.974 -37.103 -4.945 1.00 154.98 305 CYS B CA 1
ATOM 6038 C C . CYS C 1 117 ? 13.149 -36.134 -5.802 1.00 155.75 305 CYS B C 1
ATOM 6039 O O . CYS C 1 117 ? 13.594 -35.020 -6.088 1.00 154.87 305 CYS B O 1
ATOM 6047 N N . LYS C 1 118 ? 11.938 -36.547 -6.177 1.00 170.91 306 LYS B N 1
ATOM 6048 C CA . LYS C 1 118 ? 11.058 -35.710 -6.996 1.00 172.05 306 LYS B CA 1
ATOM 6049 C C . LYS C 1 118 ? 10.742 -34.375 -6.321 1.00 172.83 306 LYS B C 1
ATOM 6050 O O . LYS C 1 118 ? 10.756 -33.332 -6.973 1.00 172.72 306 LYS B O 1
ATOM 6069 N N . ARG C 1 119 ? 10.459 -34.405 -5.022 1.00 181.92 307 ARG B N 1
ATOM 6070 C CA . ARG C 1 119 ? 10.192 -33.179 -4.274 1.00 182.80 307 ARG B CA 1
ATOM 6071 C C . ARG C 1 119 ? 11.453 -32.325 -4.216 1.00 180.71 307 ARG B C 1
ATOM 6072 O O . ARG C 1 119 ? 11.417 -31.112 -4.463 1.00 181.12 307 ARG B O 1
ATOM 6093 N N . ALA C 1 120 ? 12.572 -32.976 -3.910 1.00 157.44 308 ALA B N 1
ATOM 6094 C CA . ALA C 1 120 ? 13.851 -32.289 -3.804 1.00 155.62 308 ALA B CA 1
ATOM 6095 C C . ALA C 1 120 ? 14.171 -31.537 -5.082 1.00 155.01 308 ALA B C 1
ATOM 6096 O O . ALA C 1 120 ? 14.566 -30.371 -5.042 1.00 155.00 308 ALA B O 1
ATOM 6103 N N . LEU C 1 121 ? 13.996 -32.209 -6.214 1.00 156.58 309 LEU B N 1
ATOM 6104 C CA . LEU C 1 121 ? 14.245 -31.591 -7.509 1.00 156.07 309 LEU B CA 1
ATOM 6105 C C . LEU C 1 121 ? 13.328 -30.388 -7.713 1.00 167.85 309 LEU B C 1
ATOM 6106 O O . LEU C 1 121 ? 13.724 -29.374 -8.303 1.00 170.27 309 LEU B O 1
ATOM 6122 N N . GLU C 1 122 ? 12.127 -30.476 -7.152 1.00 198.60 310 GLU B N 1
ATOM 6123 C CA . GLU C 1 122 ? 11.132 -29.430 -7.325 1.00 205.98 310 GLU B CA 1
ATOM 6124 C C . GLU C 1 122 ? 11.481 -28.243 -6.451 1.00 201.59 310 GLU B C 1
ATOM 6125 O O . GLU C 1 122 ? 11.212 -27.094 -6.804 1.00 205.21 310 GLU B O 1
ATOM 6137 N N . ILE C 1 123 ? 12.093 -28.524 -5.309 1.00 180.77 311 ILE B N 1
ATOM 6138 C CA . ILE C 1 123 ? 12.590 -27.460 -4.449 1.00 173.59 311 ILE B CA 1
ATOM 6139 C C . ILE C 1 123 ? 13.797 -26.777 -5.092 1.00 172.21 311 ILE B C 1
ATOM 6140 O O . ILE C 1 123 ? 13.879 -25.540 -5.149 1.00 180.71 311 ILE B O 1
ATOM 6156 N N . ARG C 1 124 ? 14.715 -27.593 -5.604 1.00 156.65 312 ARG B N 1
ATOM 6157 C CA . ARG C 1 124 ? 15.907 -27.079 -6.267 1.00 155.40 312 ARG B CA 1
ATOM 6158 C C . ARG C 1 124 ? 15.529 -26.158 -7.413 1.00 156.61 312 ARG B C 1
ATOM 6159 O O . ARG C 1 124 ? 16.056 -25.048 -7.522 1.00 157.22 312 ARG B O 1
ATOM 6180 N N . GLU C 1 125 ? 14.615 -26.618 -8.265 1.00 185.94 313 GLU B N 1
ATOM 6181 C CA . GLU C 1 125 ? 14.151 -25.796 -9.379 1.00 193.78 313 GLU B CA 1
ATOM 6182 C C . GLU C 1 125 ? 13.570 -24.463 -8.911 1.00 192.31 313 GLU B C 1
ATOM 6183 O O . GLU C 1 125 ? 13.814 -23.426 -9.527 1.00 193.22 313 GLU B O 1
ATOM 6195 N N . LYS C 1 126 ? 12.815 -24.486 -7.816 1.00 169.86 314 LYS B N 1
ATOM 6196 C CA . LYS C 1 126 ? 12.204 -23.266 -7.302 1.00 169.93 314 LYS B CA 1
ATOM 6197 C C . LYS C 1 126 ? 13.283 -22.303 -6.847 1.00 169.20 314 LYS B C 1
ATOM 6198 O O . LYS C 1 126 ? 13.249 -21.115 -7.182 1.00 171.12 314 LYS B O 1
ATOM 6217 N N . VAL C 1 127 ? 14.252 -22.817 -6.100 1.00 195.21 315 VAL B N 1
ATOM 6218 C CA . VAL C 1 127 ? 15.281 -21.951 -5.544 1.00 195.24 315 VAL B CA 1
ATOM 6219 C C . VAL C 1 127 ? 16.263 -21.424 -6.594 1.00 196.17 315 VAL B C 1
ATOM 6220 O O . VAL C 1 127 ? 16.592 -20.239 -6.589 1.00 198.28 315 VAL B O 1
ATOM 6233 N N . LEU C 1 128 ? 16.713 -22.286 -7.501 1.00 188.53 316 LEU B N 1
ATOM 6234 C CA . LEU C 1 128 ? 17.763 -21.906 -8.445 1.00 189.25 316 LEU B CA 1
ATOM 6235 C C . LEU C 1 128 ? 17.224 -21.557 -9.828 1.00 190.36 316 LEU B C 1
ATOM 6236 O O . LEU C 1 128 ? 17.367 -20.424 -10.291 1.00 193.36 316 LEU B O 1
ATOM 6252 N N . GLY C 1 129 ? 16.602 -22.531 -10.482 1.00 194.10 317 GLY B N 1
ATOM 6253 C CA . GLY C 1 129 ? 16.097 -22.336 -11.828 1.00 192.89 317 GLY B CA 1
ATOM 6254 C C . GLY C 1 129 ? 15.985 -23.641 -12.589 1.00 189.61 317 GLY B C 1
ATOM 6255 O O . GLY C 1 129 ? 16.647 -24.625 -12.262 1.00 187.49 317 GLY B O 1
ATOM 6259 N N . LYS C 1 130 ? 15.153 -23.634 -13.623 1.00 183.04 318 LYS B N 1
ATOM 6260 C CA . LYS C 1 130 ? 14.876 -24.830 -14.407 1.00 181.76 318 LYS B CA 1
ATOM 6261 C C . LYS C 1 130 ? 16.142 -25.412 -15.025 1.00 179.17 318 LYS B C 1
ATOM 6262 O O . LYS C 1 130 ? 16.294 -26.631 -15.116 1.00 177.48 318 LYS B O 1
ATOM 6281 N N . PHE C 1 131 ? 17.040 -24.533 -15.457 1.00 167.70 319 PHE B N 1
ATOM 6282 C CA . PHE C 1 131 ? 18.267 -24.950 -16.122 1.00 167.52 319 PHE B CA 1
ATOM 6283 C C . PHE C 1 131 ? 19.504 -24.605 -15.300 1.00 167.74 319 PHE B C 1
ATOM 6284 O O . PHE C 1 131 ? 20.397 -23.895 -15.761 1.00 167.01 319 PHE B O 1
ATOM 6301 N N . HIS C 1 132 ? 19.532 -25.114 -14.073 1.00 185.48 320 HIS B N 1
ATOM 6302 C CA . HIS C 1 132 ? 20.671 -24.958 -13.178 1.00 186.41 320 HIS B CA 1
ATOM 6303 C C . HIS C 1 132 ? 21.449 -26.270 -13.046 1.00 182.68 320 HIS B C 1
ATOM 6304 O O . HIS C 1 132 ? 20.851 -27.339 -13.044 1.00 181.74 320 HIS B O 1
ATOM 6318 N N . PRO C 1 133 ? 22.784 -26.197 -12.914 1.00 149.08 321 PRO B N 1
ATOM 6319 C CA . PRO C 1 133 ? 23.581 -27.431 -12.840 1.00 147.26 321 PRO B CA 1
ATOM 6320 C C . PRO C 1 133 ? 23.246 -28.372 -11.674 1.00 146.64 321 PRO B C 1
ATOM 6321 O O . PRO C 1 133 ? 23.294 -29.593 -11.842 1.00 145.52 321 PRO B O 1
ATOM 6332 N N . ASP C 1 134 ? 22.898 -27.825 -10.516 1.00 187.62 322 ASP B N 1
ATOM 6333 C CA . ASP C 1 134 ? 22.542 -28.665 -9.378 1.00 187.23 322 ASP B CA 1
ATOM 6334 C C . ASP C 1 134 ? 21.251 -29.425 -9.682 1.00 187.40 322 ASP B C 1
ATOM 6335 O O . ASP C 1 134 ? 21.113 -30.605 -9.337 1.00 186.74 322 ASP B O 1
ATOM 6344 N N . VAL C 1 135 ? 20.319 -28.751 -10.351 1.00 163.71 323 VAL B N 1
ATOM 6345 C CA . VAL C 1 135 ? 19.078 -29.381 -10.787 1.00 164.19 323 VAL B CA 1
ATOM 6346 C C . VAL C 1 135 ? 19.422 -30.558 -11.693 1.00 162.84 323 VAL B C 1
ATOM 6347 O O . VAL C 1 135 ? 18.793 -31.617 -11.635 1.00 162.82 323 VAL B O 1
ATOM 6360 N N . ALA C 1 136 ? 20.448 -30.367 -12.512 1.00 152.02 324 ALA B N 1
ATOM 6361 C CA . ALA C 1 136 ? 20.908 -31.410 -13.415 1.00 150.80 324 ALA B CA 1
ATOM 6362 C C . ALA C 1 136 ? 21.501 -32.573 -12.626 1.00 149.93 324 ALA B C 1
ATOM 6363 O O . ALA C 1 136 ? 21.220 -33.742 -12.917 1.00 149.63 324 ALA B O 1
ATOM 6370 N N . LYS C 1 137 ? 22.313 -32.251 -11.622 1.00 151.28 325 LYS B N 1
ATOM 6371 C CA . LYS C 1 137 ? 22.878 -33.276 -10.751 1.00 150.71 325 LYS B CA 1
ATOM 6372 C C . LYS C 1 137 ? 21.741 -34.070 -10.112 1.00 151.39 325 LYS B C 1
ATOM 6373 O O . LYS C 1 137 ? 21.797 -35.305 -10.023 1.00 151.18 325 LYS B O 1
ATOM 6392 N N . GLN C 1 138 ? 20.681 -33.364 -9.729 1.00 156.69 326 GLN B N 1
ATOM 6393 C CA . GLN C 1 138 ? 19.527 -34.016 -9.125 1.00 157.70 326 GLN B CA 1
ATOM 6394 C C . GLN C 1 138 ? 18.815 -34.906 -10.142 1.00 157.97 326 GLN B C 1
ATOM 6395 O O . GLN C 1 138 ? 18.433 -36.027 -9.813 1.00 158.42 326 GLN B O 1
ATOM 6409 N N . LEU C 1 139 ? 18.630 -34.416 -11.366 1.00 166.23 327 LEU B N 1
ATOM 6410 C CA . LEU C 1 139 ? 18.010 -35.231 -12.415 1.00 172.29 327 LEU B CA 1
ATOM 6411 C C . LEU C 1 139 ? 18.825 -36.495 -12.673 1.00 171.76 327 LEU B C 1
ATOM 6412 O O . LEU C 1 139 ? 18.268 -37.585 -12.852 1.00 172.88 327 LEU B O 1
ATOM 6428 N N . SER C 1 140 ? 20.146 -36.350 -12.672 1.00 151.27 328 SER B N 1
ATOM 6429 C CA . SER C 1 140 ? 21.024 -37.501 -12.816 1.00 150.94 328 SER B CA 1
ATOM 6430 C C . SER C 1 140 ? 20.787 -38.484 -11.679 1.00 150.53 328 SER B C 1
ATOM 6431 O O . SER C 1 140 ? 20.625 -39.681 -11.918 1.00 150.53 328 SER B O 1
ATOM 6439 N N . ASN C 1 141 ? 20.764 -37.980 -10.446 1.00 207.96 329 ASN B N 1
ATOM 6440 C CA . ASN C 1 141 ? 20.426 -38.818 -9.296 1.00 209.16 329 ASN B CA 1
ATOM 6441 C C . ASN C 1 141 ? 19.084 -39.522 -9.472 1.00 208.73 329 ASN B C 1
ATOM 6442 O O . ASN C 1 141 ? 18.950 -40.711 -9.192 1.00 210.01 329 ASN B O 1
ATOM 6453 N N . LEU C 1 142 ? 18.094 -38.767 -9.933 1.00 148.24 330 LEU B N 1
ATOM 6454 C CA . LEU C 1 142 ? 16.741 -39.275 -10.118 1.00 149.98 330 LEU B CA 1
ATOM 6455 C C . LEU C 1 142 ? 16.670 -40.328 -11.211 1.00 150.18 330 LEU B C 1
ATOM 6456 O O . LEU C 1 142 ? 15.866 -41.261 -11.139 1.00 151.82 330 LEU B O 1
ATOM 6472 N N . ALA C 1 143 ? 17.516 -40.177 -12.222 1.00 154.54 331 ALA B N 1
ATOM 6473 C CA . ALA C 1 143 ? 17.522 -41.110 -13.341 1.00 155.67 331 ALA B CA 1
ATOM 6474 C C . ALA C 1 143 ? 17.960 -42.515 -12.935 1.00 157.38 331 ALA B C 1
ATOM 6475 O O . ALA C 1 143 ? 17.554 -43.496 -13.557 1.00 158.26 331 ALA B O 1
ATOM 6482 N N . LEU C 1 144 ? 18.767 -42.617 -11.885 1.00 163.03 332 LEU B N 1
ATOM 6483 C CA . LEU C 1 144 ? 19.234 -43.918 -11.417 1.00 164.57 332 LEU B CA 1
ATOM 6484 C C . LEU C 1 144 ? 18.167 -44.606 -10.569 1.00 164.50 332 LEU B C 1
ATOM 6485 O O . LEU C 1 144 ? 18.032 -45.831 -10.595 1.00 167.04 332 LEU B O 1
ATOM 6501 N N . LEU C 1 145 ? 17.410 -43.812 -9.819 1.00 178.63 333 LEU B N 1
ATOM 6502 C CA . LEU C 1 145 ? 16.290 -44.332 -9.045 1.00 176.17 333 LEU B CA 1
ATOM 6503 C C . LEU C 1 145 ? 15.226 -44.944 -9.935 1.00 175.87 333 LEU B C 1
ATOM 6504 O O . LEU C 1 145 ? 14.462 -45.806 -9.506 1.00 177.87 333 LEU B O 1
ATOM 6520 N N . CYS C 1 146 ? 15.188 -44.503 -11.183 1.00 182.88 334 CYS B N 1
ATOM 6521 C CA . CYS C 1 146 ? 14.199 -44.994 -12.119 1.00 184.47 334 CYS B CA 1
ATOM 6522 C C . CYS C 1 146 ? 14.790 -46.106 -12.974 1.00 184.50 334 CYS B C 1
ATOM 6523 O O . CYS C 1 146 ? 14.061 -46.891 -13.579 1.00 186.75 334 CYS B O 1
ATOM 6531 N N . GLN C 1 147 ? 16.116 -46.186 -12.998 1.00 176.11 335 GLN B N 1
ATOM 6532 C CA . GLN C 1 147 ? 16.800 -47.233 -13.744 1.00 176.25 335 GLN B CA 1
ATOM 6533 C C . GLN C 1 147 ? 16.603 -48.566 -13.036 1.00 180.03 335 GLN B C 1
ATOM 6534 O O . GLN C 1 147 ? 16.237 -49.565 -13.655 1.00 185.36 335 GLN B O 1
ATOM 6548 N N . ASN C 1 148 ? 16.858 -48.574 -11.733 1.00 176.37 336 ASN B N 1
ATOM 6549 C CA . ASN C 1 148 ? 16.634 -49.756 -10.917 1.00 182.87 336 ASN B CA 1
ATOM 6550 C C . ASN C 1 148 ? 15.171 -50.187 -10.909 1.00 184.64 336 ASN B C 1
ATOM 6551 O O . ASN C 1 148 ? 14.870 -51.378 -10.833 1.00 200.06 336 ASN B O 1
ATOM 6562 N N . GLN C 1 149 ? 14.266 -49.218 -10.996 1.00 192.97 337 GLN B N 1
ATOM 6563 C CA . GLN C 1 149 ? 12.837 -49.513 -11.015 1.00 197.58 337 GLN B CA 1
ATOM 6564 C C . GLN C 1 149 ? 12.408 -50.168 -12.324 1.00 202.36 337 GLN B C 1
ATOM 6565 O O . GLN C 1 149 ? 11.428 -50.915 -12.363 1.00 206.72 337 GLN B O 1
ATOM 6579 N N . GLY C 1 150 ? 13.153 -49.893 -13.389 1.00 197.32 338 GLY B N 1
ATOM 6580 C CA . GLY C 1 150 ? 12.818 -50.392 -14.710 1.00 198.02 338 GLY B CA 1
ATOM 6581 C C . GLY C 1 150 ? 11.795 -49.511 -15.402 1.00 197.04 338 GLY B C 1
ATOM 6582 O O . GLY C 1 150 ? 10.940 -49.998 -16.144 1.00 198.74 338 GLY B O 1
ATOM 6586 N N . LYS C 1 151 ? 11.892 -48.206 -15.156 1.00 187.63 339 LYS B N 1
ATOM 6587 C CA . LYS C 1 151 ? 11.064 -47.214 -15.837 1.00 186.60 339 LYS B CA 1
ATOM 6588 C C . LYS C 1 151 ? 11.855 -46.646 -17.010 1.00 184.35 339 LYS B C 1
ATOM 6589 O O . LYS C 1 151 ? 12.142 -45.449 -17.057 1.00 181.16 339 LYS B O 1
ATOM 6608 N N . ALA C 1 152 ? 12.186 -47.526 -17.952 1.00 160.93 340 ALA B N 1
ATOM 6609 C CA . ALA C 1 152 ? 13.103 -47.236 -19.054 1.00 158.52 340 ALA B CA 1
ATOM 6610 C C . ALA C 1 152 ? 12.958 -45.842 -19.663 1.00 156.83 340 ALA B C 1
ATOM 6611 O O . ALA C 1 152 ? 13.946 -45.123 -19.813 1.00 154.44 340 ALA B O 1
ATOM 6618 N N . GLU C 1 153 ? 11.732 -45.471 -20.016 1.00 196.56 341 GLU B N 1
ATOM 6619 C CA . GLU C 1 153 ? 11.469 -44.183 -20.657 1.00 197.55 341 GLU B CA 1
ATOM 6620 C C . GLU C 1 153 ? 11.849 -42.997 -19.766 1.00 198.37 341 GLU B C 1
ATOM 6621 O O . GLU C 1 153 ? 12.463 -42.024 -20.225 1.00 194.85 341 GLU B O 1
ATOM 6633 N N . GLU C 1 154 ? 11.488 -43.079 -18.491 1.00 200.31 342 GLU B N 1
ATOM 6634 C CA . GLU C 1 154 ? 11.808 -42.017 -17.549 1.00 203.83 342 GLU B CA 1
ATOM 6635 C C . GLU C 1 154 ? 13.321 -41.810 -17.475 1.00 198.89 342 GLU B C 1
ATOM 6636 O O . GLU C 1 154 ? 13.787 -40.675 -17.411 1.00 199.26 342 GLU B O 1
ATOM 6648 N N . VAL C 1 155 ? 14.078 -42.906 -17.484 1.00 175.96 343 VAL B N 1
ATOM 6649 C CA . VAL C 1 155 ? 15.539 -42.829 -17.452 1.00 168.08 343 VAL B CA 1
ATOM 6650 C C . VAL C 1 155 ? 16.009 -41.950 -18.599 1.00 160.29 343 VAL B C 1
ATOM 6651 O O . VAL C 1 155 ? 16.831 -41.036 -18.421 1.00 158.27 343 VAL B O 1
ATOM 6664 N N . GLU C 1 156 ? 15.437 -42.208 -19.771 1.00 186.99 344 GLU B N 1
ATOM 6665 C CA . GLU C 1 156 ? 15.803 -41.483 -20.971 1.00 180.20 344 GLU B CA 1
ATOM 6666 C C . GLU C 1 156 ? 15.444 -40.025 -20.789 1.00 176.10 344 GLU B C 1
ATOM 6667 O O . GLU C 1 156 ? 16.270 -39.147 -21.024 1.00 174.69 344 GLU B O 1
ATOM 6679 N N . TYR C 1 157 ? 14.221 -39.769 -20.339 1.00 158.38 345 TYR B N 1
ATOM 6680 C CA . TYR C 1 157 ? 13.762 -38.394 -20.192 1.00 158.71 345 TYR B CA 1
ATOM 6681 C C . TYR C 1 157 ? 14.642 -37.602 -19.236 1.00 157.58 345 TYR B C 1
ATOM 6682 O O . TYR C 1 157 ? 15.062 -36.490 -19.545 1.00 156.87 345 TYR B O 1
ATOM 6700 N N . TYR C 1 158 ? 14.907 -38.178 -18.070 1.00 164.37 346 TYR B N 1
ATOM 6701 C CA . TYR C 1 158 ? 15.688 -37.506 -17.044 1.00 165.86 346 TYR B CA 1
ATOM 6702 C C . TYR C 1 158 ? 17.142 -37.284 -17.464 1.00 163.02 346 TYR B C 1
ATOM 6703 O O . TYR C 1 158 ? 17.676 -36.185 -17.273 1.00 162.32 346 TYR B O 1
ATOM 6721 N N . TYR C 1 159 ? 17.785 -38.291 -18.055 1.00 145.86 347 TYR B N 1
ATOM 6722 C CA . TYR C 1 159 ? 19.161 -38.079 -18.502 1.00 144.28 347 TYR B CA 1
ATOM 6723 C C . TYR C 1 159 ? 19.177 -37.104 -19.679 1.00 143.88 347 TYR B C 1
ATOM 6724 O O . TYR C 1 159 ? 20.093 -36.283 -19.812 1.00 143.06 347 TYR B O 1
ATOM 6742 N N . ARG C 1 160 ? 18.129 -37.161 -20.498 1.00 169.81 348 ARG B N 1
ATOM 6743 C CA . ARG C 1 160 ? 18.012 -36.281 -21.656 1.00 170.14 348 ARG B CA 1
ATOM 6744 C C . ARG C 1 160 ? 17.846 -34.840 -21.193 1.00 172.11 348 ARG B C 1
ATOM 6745 O O . ARG C 1 160 ? 18.442 -33.926 -21.762 1.00 170.63 348 ARG B O 1
ATOM 6766 N N . ARG C 1 161 ? 17.021 -34.637 -20.169 1.00 149.94 349 ARG B N 1
ATOM 6767 C CA . ARG C 1 161 ? 16.852 -33.312 -19.582 1.00 155.38 349 ARG B CA 1
ATOM 6768 C C . ARG C 1 161 ? 18.130 -32.865 -18.897 1.00 155.60 349 ARG B C 1
ATOM 6769 O O . ARG C 1 161 ? 18.475 -31.683 -18.930 1.00 157.41 349 ARG B O 1
ATOM 6790 N N . ALA C 1 162 ? 18.817 -33.806 -18.255 1.00 145.12 350 ALA B N 1
ATOM 6791 C CA . ALA C 1 162 ? 20.091 -33.505 -17.615 1.00 144.22 350 ALA B CA 1
ATOM 6792 C C . ALA C 1 162 ? 21.085 -32.937 -18.627 1.00 143.49 350 ALA B C 1
ATOM 6793 O O . ALA C 1 162 ? 21.687 -31.876 -18.398 1.00 143.70 350 ALA B O 1
ATOM 6800 N N . LEU C 1 163 ? 21.220 -33.615 -19.766 1.00 156.32 351 LEU B N 1
ATOM 6801 C CA . LEU C 1 163 ? 22.147 -33.153 -20.800 1.00 158.57 351 LEU B CA 1
ATOM 6802 C C . LEU C 1 163 ? 21.832 -31.758 -21.326 1.00 162.05 351 LEU B C 1
ATOM 6803 O O . LEU C 1 163 ? 22.737 -31.026 -21.722 1.00 162.96 351 LEU B O 1
ATOM 6819 N N . GLU C 1 164 ? 20.560 -31.379 -21.312 1.00 150.04 352 GLU B N 1
ATOM 6820 C CA . GLU C 1 164 ? 20.171 -30.069 -21.813 1.00 151.37 352 GLU B CA 1
ATOM 6821 C C . GLU C 1 164 ? 20.545 -28.983 -20.812 1.00 152.51 352 GLU B C 1
ATOM 6822 O O . GLU C 1 164 ? 20.552 -27.799 -21.151 1.00 155.52 352 GLU B O 1
ATOM 6834 N N . ILE C 1 165 ? 20.850 -29.389 -19.582 1.00 165.84 353 ILE B N 1
ATOM 6835 C CA . ILE C 1 165 ? 21.336 -28.464 -18.560 1.00 164.78 353 ILE B CA 1
ATOM 6836 C C . ILE C 1 165 ? 22.852 -28.557 -18.403 1.00 164.03 353 ILE B C 1
ATOM 6837 O O . ILE C 1 165 ? 23.484 -27.595 -17.984 1.00 167.45 353 ILE B O 1
ATOM 6853 N N . TYR C 1 166 ? 23.439 -29.701 -18.742 1.00 194.62 354 TYR B N 1
ATOM 6854 C CA . TYR C 1 166 ? 24.896 -29.833 -18.663 1.00 189.47 354 TYR B CA 1
ATOM 6855 C C . TYR C 1 166 ? 25.615 -29.126 -19.816 1.00 192.06 354 TYR B C 1
ATOM 6856 O O . TYR C 1 166 ? 26.022 -27.977 -19.673 1.00 193.74 354 TYR B O 1
ATOM 6874 N N . ALA C 1 167 ? 25.762 -29.815 -20.947 1.00 172.94 355 ALA B N 1
ATOM 6875 C CA . ALA C 1 167 ? 26.598 -29.355 -22.065 1.00 173.41 355 ALA B CA 1
ATOM 6876 C C . ALA C 1 167 ? 26.392 -27.895 -22.484 1.00 176.10 355 ALA B C 1
ATOM 6877 O O . ALA C 1 167 ? 27.336 -27.238 -22.931 1.00 174.64 355 ALA B O 1
ATOM 6884 N N . THR C 1 168 ? 25.166 -27.396 -22.370 1.00 171.14 356 THR B N 1
ATOM 6885 C CA . THR C 1 168 ? 24.880 -26.011 -22.739 1.00 179.13 356 THR B CA 1
ATOM 6886 C C . THR C 1 168 ? 25.456 -25.039 -21.704 1.00 184.46 356 THR B C 1
ATOM 6887 O O . THR C 1 168 ? 26.143 -24.084 -22.062 1.00 188.51 356 THR B O 1
ATOM 6898 N N . ARG C 1 169 ? 25.173 -25.281 -20.426 1.00 191.72 357 ARG B N 1
ATOM 6899 C CA . ARG C 1 169 ? 25.721 -24.464 -19.341 1.00 190.84 357 ARG B CA 1
ATOM 6900 C C . ARG C 1 169 ? 27.205 -24.735 -19.109 1.00 189.05 357 ARG B C 1
ATOM 6901 O O . ARG C 1 169 ? 27.976 -23.819 -18.821 1.00 191.63 357 ARG B O 1
ATOM 6922 N N . LEU C 1 170 ? 27.588 -26.006 -19.219 1.00 211.71 358 LEU B N 1
ATOM 6923 C CA . LEU C 1 170 ? 28.960 -26.438 -18.962 1.00 207.57 358 LEU B CA 1
ATOM 6924 C C . LEU C 1 170 ? 29.787 -26.464 -20.240 1.00 206.27 358 LEU B C 1
ATOM 6925 O O . LEU C 1 170 ? 29.312 -26.077 -21.307 1.00 206.42 358 LEU B O 1
ATOM 6941 N N . GLY C 1 171 ? 31.032 -26.914 -20.123 1.00 223.96 359 GLY B N 1
ATOM 6942 C CA . GLY C 1 171 ? 31.878 -27.103 -21.284 1.00 222.93 359 GLY B CA 1
ATOM 6943 C C . GLY C 1 171 ? 31.458 -28.351 -22.046 1.00 220.59 359 GLY B C 1
ATOM 6944 O O . GLY C 1 171 ? 30.951 -29.295 -21.444 1.00 220.00 359 GLY B O 1
ATOM 6948 N N . PRO C 1 172 ? 31.651 -28.362 -23.378 1.00 176.64 360 PRO B N 1
ATOM 6949 C CA . PRO C 1 172 ? 31.279 -29.537 -24.178 1.00 173.15 360 PRO B CA 1
ATOM 6950 C C . PRO C 1 172 ? 32.166 -30.753 -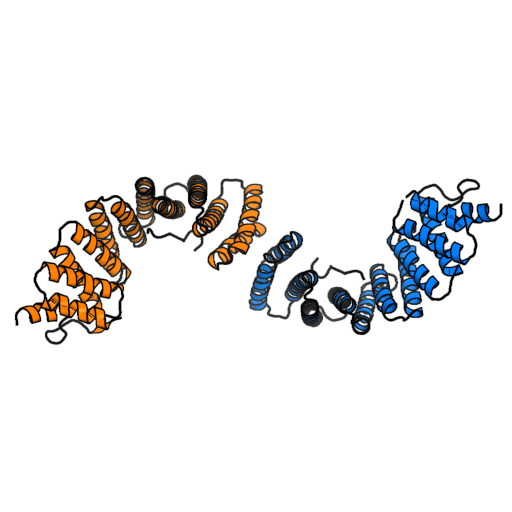23.905 1.00 169.70 360 PRO B C 1
ATOM 6951 O O . PRO C 1 172 ? 31.681 -31.886 -23.945 1.00 167.95 360 PRO B O 1
ATOM 6962 N N . ASP C 1 173 ? 33.457 -30.521 -23.682 1.00 189.15 361 ASP B N 1
ATOM 6963 C CA . ASP C 1 173 ? 34.392 -31.611 -23.408 1.00 187.64 361 ASP B CA 1
ATOM 6964 C C . ASP C 1 173 ? 34.278 -32.178 -21.991 1.00 185.29 361 ASP B C 1
ATOM 6965 O O . ASP C 1 173 ? 34.792 -33.262 -21.722 1.00 184.59 361 ASP B O 1
ATOM 6974 N N . ASP C 1 174 ? 33.575 -31.455 -21.118 1.00 166.92 362 ASP B N 1
ATOM 6975 C CA . ASP C 1 174 ? 33.401 -31.810 -19.699 1.00 167.29 362 ASP B CA 1
ATOM 6976 C C . ASP C 1 174 ? 33.213 -33.308 -19.411 1.00 170.07 362 ASP B C 1
ATOM 6977 O O . ASP C 1 174 ? 32.570 -34.011 -20.190 1.00 171.91 362 ASP B O 1
ATOM 6986 N N . PRO C 1 175 ? 33.766 -33.799 -18.283 1.00 192.75 363 PRO B N 1
ATOM 6987 C CA . PRO C 1 175 ? 33.564 -35.211 -17.921 1.00 193.37 363 PRO B CA 1
ATOM 6988 C C . PRO C 1 175 ? 32.154 -35.531 -17.428 1.00 193.27 363 PRO B C 1
ATOM 6989 O O . PRO C 1 175 ? 31.689 -36.657 -17.614 1.00 194.83 363 PRO B O 1
ATOM 7000 N N . ASN C 1 176 ? 31.488 -34.559 -16.811 1.00 175.49 364 ASN B N 1
ATOM 7001 C CA . ASN C 1 176 ? 30.119 -34.746 -16.344 1.00 173.15 364 ASN B CA 1
ATOM 7002 C C . ASN C 1 176 ? 29.219 -35.009 -17.545 1.00 168.77 364 ASN B C 1
ATOM 7003 O O . ASN C 1 176 ? 28.374 -35.920 -17.553 1.00 167.33 364 ASN B O 1
ATOM 7014 N N . VAL C 1 177 ? 29.461 -34.222 -18.583 1.00 158.09 365 VAL B N 1
ATOM 7015 C CA . VAL C 1 177 ? 28.735 -34.325 -19.836 1.00 157.00 365 VAL B CA 1
ATOM 7016 C C . VAL C 1 177 ? 28.962 -35.699 -20.474 1.00 156.52 365 VAL B C 1
ATOM 7017 O O . VAL C 1 177 ? 28.022 -36.332 -20.960 1.00 157.16 365 VAL B O 1
ATOM 7030 N N . ALA C 1 178 ? 30.206 -36.168 -20.443 1.00 139.47 366 ALA B N 1
ATOM 7031 C CA . ALA C 1 178 ? 30.544 -37.479 -20.991 1.00 139.27 366 ALA B CA 1
ATOM 7032 C C . ALA C 1 178 ? 29.892 -38.588 -20.172 1.00 139.38 366 ALA B C 1
ATOM 7033 O O . ALA C 1 178 ? 29.388 -39.571 -20.723 1.00 139.37 366 ALA B O 1
ATOM 7040 N N . LYS C 1 179 ? 29.893 -38.409 -18.856 1.00 189.80 367 LYS B N 1
ATOM 7041 C CA . LYS C 1 179 ? 29.264 -39.356 -17.947 1.00 192.79 367 LYS B CA 1
ATOM 7042 C C . LYS C 1 179 ? 27.799 -39.522 -18.331 1.00 189.85 367 LYS B C 1
ATOM 7043 O O . LYS C 1 179 ? 27.305 -40.647 -18.537 1.00 190.86 367 LYS B O 1
ATOM 7062 N N . THR C 1 180 ? 27.115 -38.388 -18.469 1.00 148.63 368 THR B N 1
ATOM 7063 C CA . THR C 1 180 ? 25.704 -38.413 -18.827 1.00 146.45 368 THR B CA 1
ATOM 7064 C C . THR C 1 180 ? 25.515 -39.042 -20.206 1.00 146.28 368 THR B C 1
ATOM 7065 O O . THR C 1 180 ? 24.668 -39.917 -20.376 1.00 146.77 368 THR B O 1
ATOM 7076 N N . LYS C 1 181 ? 26.304 -38.609 -21.187 1.00 140.84 369 LYS B N 1
ATOM 7077 C CA . LYS C 1 181 ? 26.183 -39.155 -22.540 1.00 140.64 369 LYS B CA 1
ATOM 7078 C C . LYS C 1 181 ? 26.509 -40.642 -22.589 1.00 140.93 369 LYS B C 1
ATOM 7079 O O . LYS C 1 181 ? 26.028 -41.352 -23.470 1.00 141.10 369 LYS B O 1
ATOM 7098 N N . ASN C 1 182 ? 27.301 -41.121 -21.636 1.00 175.55 370 ASN B N 1
ATOM 7099 C CA . ASN C 1 182 ? 27.563 -42.551 -21.558 1.00 168.10 370 ASN B CA 1
ATOM 7100 C C . ASN C 1 182 ? 26.411 -43.314 -20.918 1.00 169.38 370 ASN B C 1
ATOM 7101 O O . ASN C 1 182 ? 26.061 -44.403 -21.375 1.00 173.31 370 ASN B O 1
ATOM 7112 N N . ASN C 1 183 ? 25.815 -42.752 -19.872 1.00 150.57 371 ASN B N 1
ATOM 7113 C CA . ASN C 1 183 ? 24.649 -43.394 -19.267 1.00 149.62 371 ASN B CA 1
ATOM 7114 C C . ASN C 1 18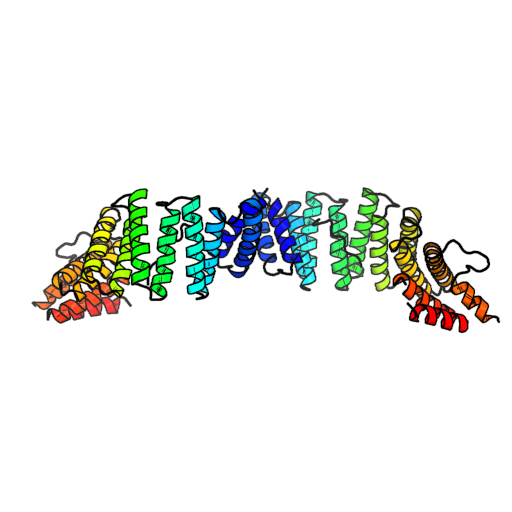3 ? 23.436 -43.415 -20.202 1.00 149.95 371 ASN B C 1
ATOM 7115 O O . ASN C 1 183 ? 22.799 -44.462 -20.409 1.00 160.12 371 ASN B O 1
ATOM 7126 N N . LEU C 1 184 ? 23.133 -42.254 -20.777 1.00 142.10 372 LEU B N 1
ATOM 7127 C CA . LEU C 1 184 ? 21.983 -42.103 -21.663 1.00 142.48 372 LEU B CA 1
ATOM 7128 C C . LEU C 1 184 ? 22.093 -43.027 -22.866 1.00 142.61 372 LEU B C 1
ATOM 7129 O O . LEU C 1 184 ? 21.087 -43.533 -23.364 1.00 143.55 372 LEU B O 1
ATOM 7145 N N . ALA C 1 185 ? 23.319 -43.249 -23.327 1.00 175.18 373 ALA B N 1
ATOM 7146 C CA . ALA C 1 185 ? 23.546 -44.097 -24.488 1.00 175.31 373 ALA B CA 1
ATOM 7147 C C . ALA C 1 185 ? 23.388 -45.571 -24.130 1.00 176.76 373 ALA B C 1
ATOM 7148 O O . ALA C 1 185 ? 23.158 -46.405 -25.003 1.00 177.42 373 ALA B O 1
ATOM 7155 N N . SER C 1 186 ? 23.501 -45.886 -22.844 1.00 147.18 374 SER B N 1
ATOM 7156 C CA . SER C 1 186 ? 23.257 -47.243 -22.375 1.00 148.96 374 SER B CA 1
ATOM 7157 C C . SER C 1 186 ? 21.754 -47.451 -22.248 1.00 150.27 374 SER B C 1
ATOM 7158 O O . SER C 1 186 ? 21.200 -48.500 -22.640 1.00 152.87 374 SER B O 1
ATOM 7166 N N . CYS C 1 187 ? 21.091 -46.417 -21.739 1.00 171.32 375 CYS B N 1
ATOM 7167 C CA . CYS C 1 187 ? 19.637 -46.427 -21.645 1.00 172.78 375 CYS B CA 1
ATOM 7168 C C . CYS C 1 187 ? 18.995 -46.566 -23.029 1.00 173.28 375 CYS B C 1
ATOM 7169 O O . CYS C 1 187 ? 17.879 -47.068 -23.150 1.00 174.37 375 CYS B O 1
ATOM 7177 N N . TYR C 1 188 ? 19.707 -46.137 -24.069 1.00 146.79 376 TYR B N 1
ATOM 7178 C CA . TYR C 1 188 ? 19.222 -46.295 -25.438 1.00 147.18 376 TYR B CA 1
ATOM 7179 C C . TYR C 1 188 ? 19.485 -47.706 -25.939 1.00 148.59 376 TYR B C 1
ATOM 7180 O O . TYR C 1 188 ? 18.695 -48.265 -26.698 1.00 149.29 376 TYR B O 1
ATOM 7198 N N . LEU C 1 189 ? 20.592 -48.286 -25.490 1.00 183.32 377 LEU B N 1
ATOM 7199 C CA . LEU C 1 189 ? 20.940 -49.644 -25.870 1.00 184.67 377 LEU B CA 1
ATOM 7200 C C . LEU C 1 189 ? 19.882 -50.588 -25.340 1.00 185.51 377 LEU B C 1
ATOM 7201 O O . LEU C 1 189 ? 19.444 -51.506 -26.042 1.00 186.55 377 LEU B O 1
ATOM 7217 N N . LYS C 1 190 ? 19.472 -50.363 -24.097 1.00 186.66 378 LYS B N 1
ATOM 7218 C CA . LYS C 1 190 ? 18.396 -51.161 -23.524 1.00 188.69 378 LYS B CA 1
ATOM 7219 C C . LYS C 1 190 ? 17.081 -51.031 -24.303 1.00 190.03 378 LYS B C 1
ATOM 7220 O O . LYS C 1 190 ? 16.406 -52.028 -24.560 1.00 194.38 378 LYS B O 1
ATOM 7239 N N . GLN C 1 191 ? 16.729 -49.806 -24.685 1.00 173.01 379 GLN B N 1
ATOM 7240 C CA . GLN C 1 191 ? 15.442 -49.538 -25.329 1.00 174.37 379 GLN B CA 1
ATOM 7241 C C . GLN C 1 191 ? 15.309 -50.143 -26.724 1.00 173.52 379 GLN B C 1
ATOM 7242 O O . GLN C 1 191 ? 14.201 -50.443 -27.176 1.00 174.45 379 GLN B O 1
ATOM 7256 N N . GLY C 1 192 ? 16.440 -50.328 -27.395 1.00 191.04 380 GLY B N 1
ATOM 7257 C CA . GLY C 1 192 ? 16.451 -50.733 -28.788 1.00 192.74 380 GLY B CA 1
ATOM 7258 C C . GLY C 1 192 ? 16.625 -49.538 -29.709 1.00 192.80 380 GLY B C 1
ATOM 7259 O O . GLY C 1 192 ? 16.398 -49.635 -30.914 1.00 193.15 380 GLY B O 1
ATOM 7263 N N . LYS C 1 193 ? 17.037 -48.408 -29.136 1.00 180.06 381 LYS B N 1
ATOM 7264 C CA . LYS C 1 193 ? 17.367 -47.214 -29.911 1.00 180.35 381 LYS B CA 1
ATOM 7265 C C . LYS C 1 193 ? 18.842 -47.283 -30.287 1.00 176.20 381 LYS B C 1
ATOM 7266 O O . LYS C 1 193 ? 19.638 -46.422 -29.910 1.00 172.78 381 LYS B O 1
ATOM 7285 N N . TYR C 1 194 ? 19.196 -48.314 -31.043 1.00 181.32 382 TYR B N 1
ATOM 7286 C CA . TYR C 1 194 ? 20.593 -48.644 -31.288 1.00 181.35 382 TYR B CA 1
ATOM 7287 C C . TYR C 1 194 ? 21.374 -47.530 -32.000 1.00 179.43 382 TYR B C 1
ATOM 7288 O O . TYR C 1 194 ? 22.453 -47.139 -31.536 1.00 178.61 382 TYR B O 1
ATOM 7306 N N . GLN C 1 195 ? 20.847 -47.008 -33.106 1.00 199.08 383 GLN B N 1
ATOM 7307 C CA . GLN C 1 195 ? 21.570 -45.967 -33.839 1.00 196.55 383 GLN B CA 1
ATOM 7308 C C . GLN C 1 195 ? 21.700 -44.685 -33.023 1.00 194.49 383 GLN B C 1
ATOM 7309 O O . GLN C 1 195 ? 22.663 -43.934 -33.188 1.00 192.57 383 GLN B O 1
ATOM 7323 N N . ASP C 1 196 ? 20.730 -44.432 -32.150 1.00 156.16 384 ASP B N 1
ATOM 7324 C CA . ASP C 1 196 ? 20.779 -43.255 -31.292 1.00 157.14 384 ASP B CA 1
ATOM 7325 C C . ASP C 1 196 ? 21.978 -43.370 -30.351 1.00 155.51 384 ASP B C 1
ATOM 7326 O O . ASP C 1 196 ? 22.774 -42.432 -30.206 1.00 153.39 384 ASP B O 1
ATOM 7335 N N . ALA C 1 197 ? 22.126 -44.544 -29.744 1.00 148.93 385 ALA B N 1
ATOM 7336 C CA . ALA C 1 197 ? 23.239 -44.797 -28.839 1.00 150.98 385 ALA B CA 1
ATOM 7337 C C . ALA C 1 197 ? 24.555 -44.768 -29.612 1.00 153.47 385 ALA B C 1
ATOM 7338 O O . ALA C 1 197 ? 25.563 -44.237 -29.130 1.00 154.42 385 ALA B O 1
ATOM 7345 N N . GLU C 1 198 ? 24.527 -45.307 -30.829 1.00 205.11 386 GLU B N 1
ATOM 7346 C CA . GLU C 1 198 ? 25.705 -45.317 -31.690 1.00 204.65 386 GLU B CA 1
ATOM 7347 C C . GLU C 1 198 ? 26.163 -43.884 -31.979 1.00 201.11 386 GLU B C 1
ATOM 7348 O O . GLU C 1 198 ? 27.346 -43.541 -31.818 1.00 201.79 386 GLU B O 1
ATOM 7360 N N . THR C 1 199 ? 25.206 -43.040 -32.351 1.00 160.50 387 THR B N 1
ATOM 7361 C CA . THR C 1 199 ? 25.488 -41.645 -32.654 1.00 156.35 387 THR B CA 1
ATOM 7362 C C . THR C 1 199 ? 26.017 -40.949 -31.400 1.00 152.79 387 THR B C 1
ATOM 7363 O O . THR C 1 199 ? 26.972 -40.158 -31.463 1.00 151.30 387 THR B O 1
ATOM 7374 N N . LEU C 1 200 ? 25.417 -41.275 -30.256 1.00 160.36 388 LEU B N 1
ATOM 7375 C CA . LEU C 1 200 ? 25.870 -40.735 -28.974 1.00 158.89 388 LEU B CA 1
ATOM 7376 C C . LEU C 1 200 ? 27.328 -41.090 -28.670 1.00 161.41 388 LEU B C 1
ATOM 7377 O O . LEU C 1 200 ? 28.132 -40.226 -28.289 1.00 161.35 388 LEU B O 1
ATOM 7393 N N . TYR C 1 201 ? 27.678 -42.356 -28.864 1.00 166.68 389 TYR B N 1
ATOM 7394 C CA . TYR C 1 201 ? 29.045 -42.793 -28.616 1.00 171.13 389 TYR B CA 1
ATOM 7395 C C . TYR C 1 201 ? 30.015 -42.101 -29.573 1.00 174.98 389 TYR B C 1
ATOM 7396 O O . TYR C 1 201 ? 31.112 -41.683 -29.168 1.00 177.76 389 TYR B O 1
ATOM 7414 N N . LYS C 1 202 ? 29.608 -41.957 -30.832 1.00 181.25 390 LYS B N 1
ATOM 7415 C CA . LYS C 1 202 ? 30.423 -41.212 -31.789 1.00 184.08 390 LYS B CA 1
ATOM 7416 C C . LYS C 1 202 ? 30.676 -39.787 -31.296 1.00 189.79 390 LYS B C 1
ATOM 7417 O O . LYS C 1 202 ? 31.819 -39.305 -31.322 1.00 188.48 390 LYS B O 1
ATOM 7436 N N . GLU C 1 203 ? 29.617 -39.124 -30.831 1.00 156.84 391 GLU B N 1
ATOM 7437 C CA . GLU C 1 203 ? 29.763 -37.791 -30.244 1.00 166.52 391 GLU B CA 1
ATOM 7438 C C . GLU C 1 203 ? 30.798 -37.789 -29.118 1.00 163.39 391 GLU B C 1
ATOM 7439 O O . GLU C 1 203 ? 31.725 -36.953 -29.101 1.00 167.69 391 GLU B O 1
ATOM 7451 N N . ILE C 1 204 ? 30.644 -38.732 -28.188 1.00 188.39 392 ILE B N 1
ATOM 7452 C CA . ILE C 1 204 ? 31.590 -38.843 -27.079 1.00 183.47 392 ILE B CA 1
ATOM 7453 C C . ILE C 1 204 ? 33.020 -38.928 -27.596 1.00 181.67 392 ILE B C 1
ATOM 7454 O O . ILE C 1 204 ? 33.873 -38.144 -27.177 1.00 185.28 392 ILE B O 1
ATOM 7470 N N . LEU C 1 205 ? 33.279 -39.867 -28.503 1.00 152.85 393 LEU B N 1
ATOM 7471 C CA . LEU C 1 205 ? 34.624 -40.016 -29.061 1.00 148.69 393 LEU B CA 1
ATOM 7472 C C . LEU C 1 205 ? 35.139 -38.719 -29.679 1.00 148.93 393 LEU B C 1
ATOM 7473 O O . LEU C 1 205 ? 36.288 -38.315 -29.455 1.00 164.12 393 LEU B O 1
ATOM 7489 N N . THR C 1 206 ? 34.278 -38.059 -30.444 1.00 175.62 394 THR B N 1
ATOM 7490 C CA . THR C 1 206 ? 34.672 -36.833 -31.117 1.00 180.04 394 THR B CA 1
ATOM 7491 C C . THR C 1 206 ? 35.048 -35.708 -30.144 1.00 185.07 394 THR B C 1
ATOM 7492 O O . THR C 1 206 ? 36.047 -35.008 -30.372 1.00 187.16 394 THR B O 1
ATOM 7503 N N . ARG C 1 207 ? 34.309 -35.568 -29.043 1.00 204.29 395 ARG B N 1
ATOM 7504 C CA . ARG C 1 207 ? 34.633 -34.512 -28.073 1.00 207.79 395 ARG B CA 1
ATOM 7505 C C . ARG C 1 207 ? 36.051 -34.630 -27.511 1.00 208.04 395 ARG B C 1
ATOM 7506 O O . ARG C 1 207 ? 36.714 -33.616 -27.293 1.00 209.02 395 ARG B O 1
ATOM 7527 N N . ALA C 1 208 ? 36.513 -35.852 -27.270 1.00 191.30 396 ALA B N 1
ATOM 7528 C CA . ALA C 1 208 ? 37.877 -36.070 -26.786 1.00 192.22 396 ALA B CA 1
ATOM 7529 C C . ALA C 1 208 ? 38.891 -35.941 -27.925 1.00 188.85 396 ALA B C 1
ATOM 7530 O O . ALA C 1 208 ? 39.941 -35.279 -27.799 1.00 195.40 396 ALA B O 1
ATOM 7537 N N . HIS C 1 209 ? 38.573 -36.589 -29.042 1.00 186.26 397 HIS B N 1
ATOM 7538 C CA . HIS C 1 209 ? 39.466 -36.571 -30.188 1.00 187.58 397 HIS B CA 1
ATOM 7539 C C . HIS C 1 209 ? 39.816 -35.161 -30.632 1.00 188.50 397 HIS B C 1
ATOM 7540 O O . HIS C 1 209 ? 40.975 -34.888 -30.943 1.00 188.64 397 HIS B O 1
ATOM 7554 N N . GLU C 1 210 ? 38.840 -34.259 -30.671 1.00 192.53 398 GLU B N 1
ATOM 7555 C CA . GLU C 1 210 ? 39.159 -32.892 -31.077 1.00 197.40 398 GLU B CA 1
ATOM 7556 C C . GLU C 1 210 ? 40.015 -32.133 -30.052 1.00 198.73 398 GLU B C 1
ATOM 7557 O O . GLU C 1 210 ? 40.888 -31.366 -30.454 1.00 201.24 398 GLU B O 1
ATOM 7569 N N . LYS C 1 211 ? 39.783 -32.315 -28.750 1.00 194.65 399 LYS B N 1
ATOM 7570 C CA . LYS C 1 211 ? 40.624 -31.624 -27.766 1.00 196.95 399 LYS B CA 1
ATOM 7571 C C . LYS C 1 211 ? 42.063 -32.137 -27.825 1.00 198.06 399 LYS B C 1
ATOM 7572 O O . LYS C 1 211 ? 43.000 -31.363 -27.615 1.00 199.22 399 LYS B O 1
ATOM 7591 N N . GLU C 1 212 ? 42.246 -33.430 -28.089 1.00 223.07 400 GLU B N 1
ATOM 7592 C CA . GLU C 1 212 ? 43.605 -33.951 -28.283 1.00 226.61 400 GLU B CA 1
ATOM 7593 C C . GLU C 1 212 ? 44.322 -33.427 -29.531 1.00 226.56 400 GLU B C 1
ATOM 7594 O O . GLU C 1 212 ? 45.524 -33.170 -29.477 1.00 232.65 400 GLU B O 1
ATOM 7606 N N . PHE C 1 213 ? 43.601 -33.257 -30.638 1.00 213.25 401 PHE B N 1
ATOM 7607 C CA . PHE C 1 213 ? 44.231 -32.915 -31.917 1.00 214.45 401 PHE B CA 1
ATOM 7608 C C . PHE C 1 213 ? 43.803 -31.569 -32.509 1.00 213.68 401 PHE B C 1
ATOM 7609 O O . PHE C 1 213 ? 44.648 -30.703 -32.738 1.00 232.20 401 PHE B O 1
ATOM 7626 N N . GLY C 1 214 ? 42.510 -31.383 -32.758 1.00 190.09 402 GLY B N 1
ATOM 7627 C CA . GLY C 1 214 ? 42.035 -30.159 -33.385 1.00 193.65 402 GLY B CA 1
ATOM 7628 C C . GLY C 1 214 ? 40.891 -30.440 -34.335 1.00 195.52 402 GLY B C 1
ATOM 7629 O O . GLY C 1 214 ? 40.590 -31.606 -34.604 1.00 194.48 402 GLY B O 1
ATOM 7633 N N . SER C 1 215 ? 40.264 -29.385 -34.855 1.00 265.89 403 SER B N 1
ATOM 7634 C CA . SER C 1 215 ? 39.102 -29.549 -35.718 1.00 266.63 403 SER B CA 1
ATOM 7635 C C . SER C 1 215 ? 39.481 -30.461 -36.880 1.00 269.89 403 SER B C 1
ATOM 7636 O O . SER C 1 215 ? 40.251 -30.088 -37.767 1.00 272.41 403 SER B O 1
ATOM 7644 N N . VAL C 1 216 ? 38.927 -31.667 -36.847 1.00 227.99 404 VAL B N 1
ATOM 7645 C CA . VAL C 1 216 ? 39.289 -32.742 -37.770 1.00 229.89 404 VAL B CA 1
ATOM 7646 C C . VAL C 1 216 ? 39.166 -32.430 -39.262 1.00 234.12 404 VAL B C 1
ATOM 7647 O O . VAL C 1 216 ? 38.211 -31.810 -39.723 1.00 232.70 404 VAL B O 1
ATOM 7660 N N . ASN C 1 217 ? 40.174 -32.891 -39.992 1.00 221.71 405 ASN B N 1
ATOM 7661 C CA . ASN C 1 217 ? 40.259 -32.786 -41.434 1.00 223.86 405 ASN B CA 1
ATOM 7662 C C . ASN C 1 217 ? 40.455 -34.208 -41.972 1.00 233.14 405 ASN B C 1
ATOM 7663 O O . ASN C 1 217 ? 40.537 -35.153 -41.188 1.00 237.47 405 ASN B O 1
ATOM 7674 N N . GLY C 1 218 ? 40.503 -34.364 -43.292 1.00 178.19 406 GLY B N 1
ATOM 7675 C CA . GLY C 1 218 ? 40.739 -35.651 -43.927 1.00 181.12 406 GLY B CA 1
ATOM 7676 C C . GLY C 1 218 ? 41.915 -36.397 -43.322 1.00 184.28 406 GLY B C 1
ATOM 7677 O O . GLY C 1 218 ? 41.901 -37.623 -43.222 1.00 179.24 406 GLY B O 1
ATOM 7681 N N . GLU C 1 219 ? 42.949 -35.653 -42.944 1.00 192.19 407 GLU B N 1
ATOM 7682 C CA . GLU C 1 219 ? 44.160 -36.248 -42.396 1.00 194.40 407 GLU B CA 1
ATOM 7683 C C . GLU C 1 219 ? 44.058 -36.475 -40.887 1.00 186.86 407 GLU B C 1
ATOM 7684 O O . GLU C 1 219 ? 44.673 -37.396 -40.347 1.00 173.20 407 GLU B O 1
ATOM 7696 N N . ASN C 1 220 ? 43.288 -35.626 -40.214 1.00 233.24 408 ASN B N 1
ATOM 7697 C CA . ASN C 1 220 ? 43.103 -35.699 -38.762 1.00 240.53 408 ASN B CA 1
ATOM 7698 C C . ASN C 1 220 ? 41.997 -36.683 -38.328 1.00 193.86 408 ASN B C 1
ATOM 7699 O O . ASN C 1 220 ? 41.698 -36.788 -37.138 1.00 192.90 408 ASN B O 1
ATOM 7710 N N . LYS C 1 221 ? 41.406 -37.392 -39.293 1.00 243.92 409 LYS B N 1
ATOM 7711 C CA . LYS C 1 221 ? 40.236 -38.267 -39.078 1.00 237.92 409 LYS B CA 1
ATOM 7712 C C . LYS C 1 221 ? 40.156 -38.993 -37.722 1.00 231.79 409 LYS B C 1
ATOM 7713 O O . LYS C 1 221 ? 41.171 -39.460 -37.209 1.00 230.77 409 LYS B O 1
ATOM 7732 N N . PRO C 1 222 ? 38.930 -39.128 -37.160 1.00 190.23 410 PRO B N 1
ATOM 7733 C CA . PRO C 1 222 ? 38.771 -39.782 -35.854 1.00 187.08 410 PRO B CA 1
ATOM 7734 C C . PRO C 1 222 ? 38.978 -41.289 -35.869 1.00 184.18 410 PRO B C 1
ATOM 7735 O O . PRO C 1 222 ? 39.175 -41.897 -36.919 1.00 184.09 410 PRO B O 1
ATOM 7746 N N . ILE C 1 223 ? 38.910 -41.878 -34.682 1.00 207.39 411 ILE B N 1
ATOM 7747 C CA . ILE C 1 223 ? 39.154 -43.300 -34.498 1.00 211.80 411 ILE B CA 1
ATOM 7748 C C . ILE C 1 223 ? 38.060 -44.172 -35.116 1.00 203.73 411 ILE B C 1
ATOM 7749 O O . ILE C 1 223 ? 38.361 -45.174 -35.765 1.00 237.73 411 ILE B O 1
ATOM 7765 N N . TRP C 1 224 ? 36.798 -43.806 -34.913 1.00 171.96 412 TRP B N 1
ATOM 7766 C CA . TRP C 1 224 ? 35.700 -44.584 -35.479 1.00 169.34 412 TRP B CA 1
ATOM 7767 C C . TRP C 1 224 ? 35.666 -44.465 -37.001 1.00 171.65 412 TRP B C 1
ATOM 7768 O O . TRP C 1 224 ? 35.549 -45.474 -37.701 1.00 175.45 412 TRP B O 1
ATOM 7789 N N . MET C 1 225 ? 35.761 -43.239 -37.509 1.00 185.48 413 MET B N 1
ATOM 7790 C CA . MET C 1 225 ? 35.763 -43.009 -38.954 1.00 188.85 413 MET B CA 1
ATOM 7791 C C . MET C 1 225 ? 36.854 -43.789 -39.665 1.00 196.79 413 MET B C 1
ATOM 7792 O O . MET C 1 225 ? 36.713 -44.127 -40.831 1.00 200.32 413 MET B O 1
ATOM 7806 N N . HIS C 1 226 ? 37.938 -44.081 -38.960 1.00 194.19 414 HIS B N 1
ATOM 7807 C CA . HIS C 1 226 ? 39.042 -44.813 -39.558 1.00 198.09 414 HIS B CA 1
ATOM 7808 C C . HIS C 1 226 ? 38.627 -46.260 -39.756 1.00 200.69 414 HIS B C 1
ATOM 7809 O O . HIS C 1 226 ? 38.863 -46.868 -40.805 1.00 241.66 414 HIS B O 1
ATOM 7823 N N . ALA C 1 227 ? 37.956 -46.785 -38.741 1.00 171.59 415 ALA B N 1
ATOM 7824 C CA . ALA C 1 227 ? 37.592 -48.188 -38.702 1.00 194.51 415 ALA B CA 1
ATOM 7825 C C . ALA C 1 227 ? 36.397 -48.482 -39.598 1.00 176.25 415 ALA B C 1
ATOM 7826 O O . ALA C 1 227 ? 36.395 -49.469 -40.335 1.00 195.10 415 ALA B O 1
ATOM 7833 N N . GLU C 1 228 ? 35.375 -47.635 -39.525 1.00 210.61 416 GLU B N 1
ATOM 7834 C CA . GLU C 1 228 ? 34.201 -47.793 -40.378 1.00 223.71 416 GLU B CA 1
ATOM 7835 C C . GLU C 1 228 ? 34.576 -47.678 -41.856 1.00 234.56 416 GLU B C 1
ATOM 7836 O O . GLU C 1 228 ? 33.872 -48.202 -42.719 1.00 235.79 416 GLU B O 1
ATOM 7848 N N . GLU C 1 229 ? 35.688 -47.001 -42.141 1.00 208.73 417 GLU B N 1
ATOM 7849 C CA . GLU C 1 229 ? 36.198 -46.909 -43.509 1.00 215.62 417 GLU B CA 1
ATOM 7850 C C . GLU C 1 229 ? 37.074 -48.109 -43.829 1.00 223.02 417 GLU B C 1
ATOM 7851 O O . GLU C 1 229 ? 37.039 -48.628 -44.947 1.00 227.12 417 GLU B O 1
ATOM 7863 N N . ARG C 1 230 ? 37.862 -48.547 -42.852 1.00 234.33 418 ARG B N 1
ATOM 7864 C CA . ARG C 1 230 ? 38.670 -49.747 -43.030 1.00 233.07 418 ARG B CA 1
ATOM 7865 C C . ARG C 1 230 ? 37.771 -50.947 -43.317 1.00 243.88 418 ARG B C 1
ATOM 7866 O O . ARG C 1 230 ? 38.169 -51.880 -44.014 1.00 251.81 418 ARG B O 1
ATOM 7887 N N . GLU C 1 231 ? 36.556 -50.906 -42.780 1.00 253.62 419 GLU B N 1
ATOM 7888 C CA . GLU C 1 231 ? 35.579 -51.973 -42.970 1.00 249.42 419 GLU B CA 1
ATOM 7889 C C . GLU C 1 231 ? 35.281 -52.232 -44.446 1.00 245.60 419 GLU B C 1
ATOM 7890 O O . GLU C 1 231 ? 35.188 -53.382 -44.874 1.00 244.25 419 GLU B O 1
ATOM 7902 N N . GLU C 1 232 ? 35.134 -51.160 -45.220 1.00 227.60 420 GLU B N 1
ATOM 7903 C CA . GLU C 1 232 ? 34.759 -51.278 -46.628 1.00 228.27 420 GLU B CA 1
ATOM 7904 C C . GLU C 1 232 ? 35.886 -51.883 -47.461 1.00 223.53 420 GLU B C 1
ATOM 7905 O O . GLU C 1 232 ? 35.667 -52.825 -48.224 1.00 223.27 420 GLU B O 1
ATOM 7917 N N . SER C 1 233 ? 37.087 -51.333 -47.311 1.00 188.82 421 SER B N 1
ATOM 7918 C CA . SER C 1 233 ? 38.258 -51.815 -48.037 1.00 185.44 421 SER B CA 1
ATOM 7919 C C . SER C 1 233 ? 39.150 -52.663 -47.137 1.00 254.27 421 SER B C 1
ATOM 7920 O O . SER C 1 233 ? 38.693 -53.630 -46.529 1.00 263.79 421 SER B O 1
ATOM 7928 N N . VAL C 1 255 ? 42.421 -44.580 -25.808 1.00 303.27 443 VAL B N 1
ATOM 7929 C CA . VAL C 1 255 ? 42.225 -43.233 -25.284 1.00 301.05 443 VAL B CA 1
ATOM 7930 C C . VAL C 1 255 ? 42.460 -43.232 -23.774 1.00 305.39 443 VAL B C 1
ATOM 7931 O O . VAL C 1 255 ? 41.922 -44.071 -23.053 1.00 308.75 443 VAL B O 1
ATOM 7943 N N . ASP C 1 256 ? 43.273 -42.286 -23.308 1.00 260.96 444 ASP B N 1
ATOM 7944 C CA . ASP C 1 256 ? 43.697 -42.236 -21.909 1.00 255.97 444 ASP B CA 1
ATOM 7945 C C . ASP C 1 256 ? 42.547 -42.198 -20.907 1.00 255.83 444 ASP B C 1
ATOM 7946 O O . ASP C 1 256 ? 42.715 -42.590 -19.753 1.00 258.35 444 ASP B O 1
ATOM 7955 N N . SER C 1 257 ? 41.386 -41.725 -21.343 1.00 298.03 445 SER B N 1
ATOM 7956 C CA . SER C 1 257 ? 40.235 -41.598 -20.455 1.00 294.29 445 SER B CA 1
ATOM 7957 C C . SER C 1 257 ? 39.537 -42.936 -20.204 1.00 295.09 445 SER B C 1
ATOM 7958 O O . SER C 1 257 ? 39.409 -43.748 -21.120 1.00 295.56 445 SER B O 1
ATOM 7966 N N . PRO C 1 258 ? 39.085 -43.173 -18.958 1.00 264.32 446 PRO B N 1
ATOM 7967 C CA . PRO C 1 258 ? 38.315 -44.392 -18.673 1.00 262.78 446 PRO B CA 1
ATOM 7968 C C . PRO C 1 258 ? 36.891 -44.305 -19.221 1.00 255.71 446 PRO B C 1
ATOM 7969 O O . PRO C 1 258 ? 36.370 -45.269 -19.801 1.00 256.34 446 PRO B O 1
ATOM 7980 N N . THR C 1 259 ? 36.290 -43.129 -19.061 1.00 195.27 447 THR B N 1
ATOM 7981 C CA . THR C 1 259 ? 34.932 -42.874 -19.525 1.00 187.17 447 THR B CA 1
ATOM 7982 C C . THR C 1 259 ? 34.873 -42.970 -21.047 1.00 184.45 447 THR B C 1
ATOM 7983 O O . THR C 1 259 ? 33.814 -43.231 -21.618 1.00 182.74 447 THR B O 1
ATOM 7994 N N . VAL C 1 260 ? 36.016 -42.758 -21.695 1.00 260.06 448 VAL B N 1
ATOM 7995 C CA . VAL C 1 260 ? 36.108 -42.840 -23.151 1.00 258.97 448 VAL B CA 1
ATOM 7996 C C . VAL C 1 260 ? 36.652 -44.202 -23.612 1.00 259.71 448 VAL B C 1
ATOM 7997 O O . VAL C 1 260 ? 36.546 -44.553 -24.786 1.00 262.06 448 VAL B O 1
ATOM 8010 N N . ASN C 1 261 ? 37.206 -44.982 -22.686 1.00 204.77 449 ASN B N 1
ATOM 8011 C CA . ASN C 1 261 ? 37.603 -46.356 -22.994 1.00 198.73 449 ASN B CA 1
ATOM 8012 C C . ASN C 1 261 ? 36.362 -47.239 -22.986 1.00 202.22 449 ASN B C 1
ATOM 8013 O O . ASN C 1 261 ? 36.155 -48.096 -23.873 1.00 209.93 449 ASN B O 1
ATOM 8024 N N . THR C 1 262 ? 35.525 -46.996 -21.983 1.00 225.16 450 THR B N 1
ATOM 8025 C CA . THR C 1 262 ? 34.227 -47.643 -21.895 1.00 230.26 450 THR B CA 1
ATOM 8026 C C . THR C 1 262 ? 33.459 -47.398 -23.188 1.00 235.66 450 THR B C 1
ATOM 8027 O O . THR C 1 262 ? 32.742 -48.271 -23.671 1.00 239.07 450 THR B O 1
ATOM 8038 N N . THR C 1 263 ? 33.624 -46.199 -23.741 1.00 207.59 451 THR B N 1
ATOM 8039 C CA . THR C 1 263 ? 32.976 -45.819 -24.992 1.00 206.13 451 THR B CA 1
ATOM 8040 C C . THR C 1 263 ? 33.512 -46.616 -26.179 1.00 206.14 451 THR B C 1
ATOM 8041 O O . THR C 1 263 ? 32.738 -47.063 -27.028 1.00 209.23 451 THR B O 1
ATOM 8052 N N . LEU C 1 264 ? 34.830 -46.786 -26.244 1.00 209.31 452 LEU B N 1
ATOM 8053 C CA . LEU C 1 264 ? 35.430 -47.571 -27.315 1.00 206.42 452 LEU B CA 1
ATOM 8054 C C . LEU C 1 264 ? 34.862 -48.978 -27.275 1.00 203.77 452 LEU B C 1
ATOM 8055 O O . LEU C 1 264 ? 34.435 -49.522 -28.302 1.00 206.53 452 LEU B O 1
ATOM 8071 N N . ARG C 1 265 ? 34.805 -49.544 -26.075 1.00 199.70 453 ARG B N 1
ATOM 8072 C CA . ARG C 1 265 ? 34.281 -50.897 -25.918 1.00 203.39 453 ARG B CA 1
ATOM 8073 C C . ARG C 1 265 ? 32.780 -50.966 -26.247 1.00 206.97 453 ARG B C 1
ATOM 8074 O O . ARG C 1 265 ? 32.315 -51.859 -26.980 1.00 208.89 453 ARG B O 1
ATOM 8095 N N . SER C 1 266 ? 32.034 -49.991 -25.741 1.00 220.00 454 SER B N 1
ATOM 8096 C CA . SER C 1 266 ? 30.586 -49.967 -25.909 1.00 219.56 454 SER B CA 1
ATOM 8097 C C . SER C 1 266 ? 30.190 -49.801 -27.375 1.00 219.31 454 SER B C 1
ATOM 8098 O O . SER C 1 266 ? 29.262 -50.457 -27.845 1.00 220.59 454 SER B O 1
ATOM 8106 N N . LEU C 1 267 ? 30.888 -48.926 -28.096 1.00 212.29 455 LEU B N 1
ATOM 8107 C CA . LEU C 1 267 ? 30.637 -48.750 -29.527 1.00 212.04 455 LEU B CA 1
ATOM 8108 C C . LEU C 1 267 ? 31.165 -49.970 -30.287 1.00 211.70 455 LEU B C 1
ATOM 8109 O O . LEU C 1 267 ? 30.590 -50.394 -31.307 1.00 213.68 455 LEU B O 1
ATOM 8125 N N . GLY C 1 268 ? 32.239 -50.556 -29.759 1.00 192.23 456 GLY B N 1
ATOM 8126 C CA . GLY C 1 268 ? 32.773 -51.788 -30.308 1.00 189.65 456 GLY B CA 1
ATOM 8127 C C . GLY C 1 268 ? 31.736 -52.896 -30.308 1.00 189.76 456 GLY B C 1
ATOM 8128 O O . GLY C 1 268 ? 31.667 -53.675 -31.261 1.00 200.70 456 GLY B O 1
ATOM 8132 N N . ALA C 1 269 ? 30.921 -52.966 -29.256 1.00 191.25 457 ALA B N 1
ATOM 8133 C CA . ALA C 1 269 ? 29.801 -53.915 -29.239 1.00 197.14 457 ALA B CA 1
ATOM 8134 C C . ALA C 1 269 ? 28.712 -53.586 -30.281 1.00 199.11 457 ALA B C 1
ATOM 8135 O O . ALA C 1 269 ? 28.142 -54.484 -30.921 1.00 199.18 457 ALA B O 1
ATOM 8142 N N . LEU C 1 270 ? 28.429 -52.301 -30.465 1.00 206.51 458 LEU B N 1
ATOM 8143 C CA . LEU C 1 270 ? 27.407 -51.899 -31.422 1.00 207.81 458 LEU B CA 1
ATOM 8144 C C . LEU C 1 270 ? 27.843 -52.272 -32.828 1.00 209.09 458 LEU B C 1
ATOM 8145 O O . LEU C 1 270 ? 27.020 -52.685 -33.650 1.00 212.37 458 LEU B O 1
ATOM 8161 N N . TYR C 1 271 ? 29.137 -52.150 -33.107 1.00 222.51 459 TYR B N 1
ATOM 8162 C CA . TYR C 1 271 ? 29.641 -52.622 -34.391 1.00 212.36 459 TYR B CA 1
ATOM 8163 C C . TYR C 1 271 ? 29.620 -54.146 -34.469 1.00 216.25 459 TYR B C 1
ATOM 8164 O O . TYR C 1 271 ? 29.531 -54.702 -35.560 1.00 225.17 459 TYR B O 1
ATOM 8182 N N . ARG C 1 272 ? 29.701 -54.824 -33.325 1.00 151.54 460 ARG B N 1
ATOM 8183 C CA . ARG C 1 272 ? 29.545 -56.277 -33.324 1.00 245.74 460 ARG B CA 1
ATOM 8184 C C . ARG C 1 272 ? 28.124 -56.622 -33.737 1.00 155.03 460 ARG B C 1
ATOM 8185 O O . ARG C 1 272 ? 27.901 -57.597 -34.459 1.00 181.34 460 ARG B O 1
ATOM 8206 N N . ARG C 1 273 ? 27.165 -55.821 -33.281 1.00 166.19 461 ARG B N 1
ATOM 8207 C CA . ARG C 1 273 ? 25.789 -55.981 -33.750 1.00 182.74 461 ARG B CA 1
ATOM 8208 C C . ARG C 1 273 ? 25.617 -55.482 -35.187 1.00 173.53 461 ARG B C 1
ATOM 8209 O O . ARG C 1 273 ? 24.813 -56.028 -35.942 1.00 175.84 461 ARG B O 1
ATOM 8230 N N . GLN C 1 274 ? 26.380 -54.461 -35.570 1.00 204.56 462 GLN B N 1
ATOM 8231 C CA . GLN C 1 274 ? 26.265 -53.883 -36.909 1.00 209.83 462 GLN B CA 1
ATOM 8232 C C . GLN C 1 274 ? 26.950 -54.743 -37.977 1.00 198.39 462 GLN B C 1
ATOM 8233 O O . GLN C 1 274 ? 26.832 -54.469 -39.172 1.00 197.26 462 GLN B O 1
ATOM 8247 N N . GLY C 1 275 ? 27.655 -55.786 -37.547 1.00 174.89 463 GLY B N 1
ATOM 8248 C CA . GLY C 1 275 ? 28.359 -56.664 -38.468 1.00 202.09 463 GLY B CA 1
ATOM 8249 C C . GLY C 1 275 ? 29.672 -56.079 -38.957 1.00 177.50 463 GLY B C 1
ATOM 8250 O O . GLY C 1 275 ? 30.373 -56.684 -39.771 1.00 232.43 463 GLY B O 1
ATOM 8254 N N . LYS C 1 276 ? 30.000 -54.892 -38.456 1.00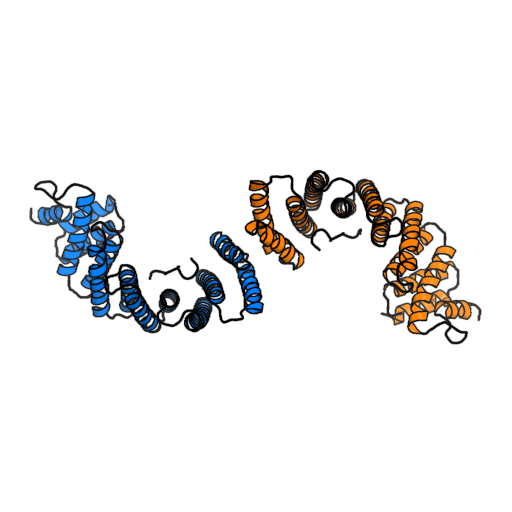 214.89 464 LYS B N 1
ATOM 8255 C CA . LYS C 1 276 ? 31.246 -54.216 -38.793 1.00 224.75 464 LYS B CA 1
ATOM 8256 C C . LYS C 1 276 ? 32.361 -54.709 -37.883 1.00 216.89 464 LYS B C 1
ATOM 8257 O O . LYS C 1 276 ? 32.734 -54.043 -36.919 1.00 208.00 464 LYS B O 1
ATOM 8276 N N . LEU C 1 277 ? 32.890 -55.884 -38.202 1.00 222.72 465 LEU B N 1
ATOM 8277 C CA . LEU C 1 277 ? 33.833 -56.567 -37.326 1.00 239.64 465 LEU B CA 1
ATOM 8278 C C . LEU C 1 277 ? 35.168 -55.832 -37.226 1.00 223.04 465 LEU B C 1
ATOM 8279 O O . LEU C 1 277 ? 35.659 -55.590 -36.120 1.00 217.91 465 LEU B O 1
ATOM 8295 N N . GLU C 1 278 ? 35.748 -55.486 -38.375 1.00 246.46 466 GLU B N 1
ATOM 8296 C CA . GLU C 1 278 ? 37.006 -54.738 -38.419 1.00 253.85 466 GLU B CA 1
ATOM 8297 C C . GLU C 1 278 ? 36.930 -53.520 -37.506 1.00 253.89 466 GLU B C 1
ATOM 8298 O O . GLU C 1 278 ? 37.899 -53.172 -36.817 1.00 257.57 466 GLU B O 1
ATOM 8310 N N . ALA C 1 279 ? 35.762 -52.887 -37.492 1.00 201.47 467 ALA B N 1
ATOM 8311 C CA . ALA C 1 279 ? 35.549 -51.714 -36.667 1.00 197.38 467 ALA B CA 1
ATOM 8312 C C . ALA C 1 279 ? 35.580 -52.062 -35.182 1.00 198.17 467 ALA B C 1
ATOM 8313 O O . ALA C 1 279 ? 36.247 -51.386 -34.382 1.00 194.18 467 ALA B O 1
ATOM 8320 N N . ALA C 1 280 ? 34.897 -53.144 -34.824 1.00 240.21 468 ALA B N 1
ATOM 8321 C CA . ALA C 1 280 ? 34.846 -53.577 -33.437 1.00 244.20 468 ALA B CA 1
ATOM 8322 C C . ALA C 1 280 ? 36.246 -53.964 -32.987 1.00 239.64 468 ALA B C 1
ATOM 8323 O O . ALA C 1 280 ? 36.642 -53.708 -31.845 1.00 244.95 468 ALA B O 1
ATOM 8330 N N . HIS C 1 281 ? 37.005 -54.553 -33.905 1.00 184.77 469 HIS B N 1
ATOM 8331 C CA . HIS C 1 281 ? 38.378 -54.935 -33.611 1.00 272.62 469 HIS B CA 1
ATOM 8332 C C . HIS C 1 281 ? 39.266 -53.719 -33.396 1.00 179.35 469 HIS B C 1
ATOM 8333 O O . HIS C 1 281 ? 39.967 -53.654 -32.391 1.00 180.71 469 HIS B O 1
ATOM 8347 N N . THR C 1 282 ? 39.262 -52.769 -34.330 1.00 241.94 470 THR B N 1
ATOM 8348 C CA . THR C 1 282 ? 40.141 -51.610 -34.189 1.00 248.41 470 THR B CA 1
ATOM 8349 C C . THR C 1 282 ? 39.775 -50.809 -32.941 1.00 253.85 470 THR B C 1
ATOM 8350 O O . THR C 1 282 ? 40.661 -50.315 -32.226 1.00 258.57 470 THR B O 1
ATOM 8361 N N . LEU C 1 283 ? 38.479 -50.717 -32.655 1.00 205.74 471 LEU B N 1
ATOM 8362 C CA . LEU C 1 283 ? 38.043 -50.053 -31.434 1.00 207.44 471 LEU B CA 1
ATOM 8363 C C . LEU C 1 283 ? 38.561 -50.805 -30.203 1.00 206.71 471 LEU B C 1
ATOM 8364 O O . LEU C 1 283 ? 39.155 -50.207 -29.293 1.00 206.43 471 LEU B O 1
ATOM 8380 N N . GLU C 1 284 ? 38.363 -52.122 -30.192 1.00 208.26 472 GLU B N 1
ATOM 8381 C CA . GLU C 1 284 ? 38.837 -52.962 -29.094 1.00 210.29 472 GLU B CA 1
ATOM 8382 C C . GLU C 1 284 ? 40.353 -52.857 -28.903 1.00 214.16 472 GLU B C 1
ATOM 8383 O O . GLU C 1 284 ? 40.846 -52.805 -27.774 1.00 216.26 472 GLU B O 1
ATOM 8395 N N . ASP C 1 285 ? 41.084 -52.835 -30.011 1.00 285.81 473 ASP B N 1
ATOM 8396 C CA . ASP C 1 285 ? 42.536 -52.708 -29.981 1.00 287.51 473 ASP B CA 1
ATOM 8397 C C . ASP C 1 285 ? 42.962 -51.374 -29.380 1.00 291.18 473 ASP B C 1
ATOM 8398 O O . ASP C 1 285 ? 43.825 -51.327 -28.495 1.00 293.73 473 ASP B O 1
ATOM 8407 N N . CYS C 1 286 ? 42.367 -50.290 -29.872 1.00 253.20 474 CYS B N 1
ATOM 8408 C CA . CYS C 1 286 ? 42.661 -48.970 -29.327 1.00 253.42 474 CYS B CA 1
ATOM 8409 C C . CYS C 1 286 ? 42.373 -48.939 -27.826 1.00 252.80 474 CYS B C 1
ATOM 8410 O O . CYS C 1 286 ? 43.149 -48.373 -27.055 1.00 248.64 474 CYS B O 1
ATOM 8418 N N . ALA C 1 287 ? 41.253 -49.535 -27.416 1.00 216.16 475 ALA B N 1
ATOM 8419 C CA . ALA C 1 287 ? 40.939 -49.650 -25.990 1.00 226.20 475 ALA B CA 1
ATOM 8420 C C . ALA C 1 287 ? 41.984 -50.482 -25.245 1.00 237.47 475 ALA B C 1
ATOM 8421 O O . ALA C 1 287 ? 42.352 -50.156 -24.116 1.00 237.51 475 ALA B O 1
ATOM 8428 N N . SER C 1 288 ? 42.442 -51.564 -25.871 1.00 243.67 476 SER B N 1
ATOM 8429 C CA . SER C 1 288 ? 43.479 -52.408 -25.283 1.00 260.04 476 SER B CA 1
ATOM 8430 C C . SER C 1 288 ? 44.782 -51.640 -25.096 1.00 250.38 476 SER B C 1
ATOM 8431 O O . SER C 1 288 ? 45.475 -51.814 -24.092 1.00 249.28 476 SER B O 1
ATOM 8439 N N . ARG C 1 289 ? 45.110 -50.791 -26.066 1.00 267.47 477 ARG B N 1
ATOM 8440 C CA . ARG C 1 289 ? 46.342 -50.006 -26.018 1.00 265.11 477 ARG B CA 1
ATOM 8441 C C . ARG C 1 289 ? 46.339 -48.951 -24.903 1.00 258.42 477 ARG B C 1
ATOM 8442 O O . ARG C 1 289 ? 47.400 -48.466 -24.508 1.00 246.91 477 ARG B O 1
ATOM 8463 N N . SER C 1 290 ? 45.161 -48.614 -24.382 1.00 290.77 478 SER B N 1
ATOM 8464 C CA . SER C 1 290 ? 45.046 -47.568 -23.361 1.00 306.81 478 SER B CA 1
ATOM 8465 C C . SER C 1 290 ? 45.326 -48.074 -21.942 1.00 308.30 478 SER B C 1
ATOM 8466 O O . SER C 1 290 ? 45.666 -47.289 -21.055 1.00 318.64 478 SER B O 1
ATOM 8474 N N . ARG C 1 291 ? 45.181 -49.379 -21.731 1.00 273.94 479 ARG B N 1
ATOM 8475 C CA . ARG C 1 291 ? 45.401 -49.974 -20.416 1.00 253.44 479 ARG B CA 1
ATOM 8476 C C . ARG C 1 291 ? 46.840 -50.456 -20.267 1.00 233.10 479 ARG B C 1
ATOM 8477 O O . ARG C 1 291 ? 47.332 -50.645 -19.155 1.00 280.46 479 ARG B O 1
ATOM 8498 N N . GLN D 2 5 ? 25.659 -46.535 -7.335 1.00 252.82 204 GLN C N 1
ATOM 8499 C CA . GLN D 2 5 ? 24.561 -46.052 -6.505 1.00 235.15 204 GLN C CA 1
ATOM 8500 C C . GLN D 2 5 ? 24.354 -44.548 -6.696 1.00 231.21 204 GLN C C 1
ATOM 8501 O O . GLN D 2 5 ? 25.068 -43.909 -7.471 1.00 236.00 204 GLN C O 1
ATOM 8514 N N . LEU D 2 6 ? 23.371 -43.993 -5.990 1.00 206.18 205 LEU C N 1
ATOM 8515 C CA . LEU D 2 6 ? 23.116 -42.552 -6.014 1.00 204.53 205 LEU C CA 1
ATOM 8516 C C . LEU D 2 6 ? 24.217 -41.753 -5.326 1.00 202.34 205 LEU C C 1
ATOM 8517 O O . LEU D 2 6 ? 25.000 -42.294 -4.546 1.00 202.94 205 LEU C O 1
ATOM 8533 N N . GLU D 2 7 ? 24.266 -40.460 -5.634 1.00 195.95 206 GLU C N 1
ATOM 8534 C CA . GLU D 2 7 ? 25.288 -39.565 -5.104 1.00 193.98 206 GLU C CA 1
ATOM 8535 C C . GLU D 2 7 ? 24.771 -38.684 -3.961 1.00 192.29 206 GLU C C 1
ATOM 8536 O O . GLU D 2 7 ? 23.659 -38.157 -4.010 1.00 192.44 206 GLU C O 1
ATOM 8548 N N . TRP D 2 8 ? 25.613 -38.540 -2.941 1.00 206.36 207 TRP C N 1
ATOM 8549 C CA . TRP D 2 8 ? 25.316 -37.781 -1.729 1.00 204.74 207 TRP C CA 1
ATOM 8550 C C . TRP D 2 8 ? 25.501 -36.286 -1.980 1.00 203.55 207 TRP C C 1
ATOM 8551 O O . TRP D 2 8 ? 26.312 -35.892 -2.818 1.00 206.81 207 TRP C O 1
ATOM 8572 N N . ASP D 2 9 ? 24.755 -35.462 -1.248 1.00 183.51 208 ASP C N 1
ATOM 8573 C CA . ASP D 2 9 ? 24.832 -34.008 -1.395 1.00 182.51 208 ASP C CA 1
ATOM 8574 C C . ASP D 2 9 ? 25.306 -33.324 -0.122 1.00 180.77 208 ASP C C 1
ATOM 8575 O O . ASP D 2 9 ? 24.499 -32.946 0.728 1.00 180.39 208 ASP C O 1
ATOM 8584 N N . ASP D 2 10 ? 26.619 -33.153 -0.004 1.00 218.74 209 ASP C N 1
ATOM 8585 C CA . ASP D 2 10 ? 27.189 -32.480 1.154 1.00 219.94 209 ASP C CA 1
ATOM 8586 C C . ASP D 2 10 ? 27.405 -30.992 0.906 1.00 221.73 209 ASP C C 1
ATOM 8587 O O . ASP D 2 10 ? 28.405 -30.569 0.329 1.00 237.09 209 ASP C O 1
ATOM 8596 N N . SER D 2 11 ? 26.430 -30.216 1.361 1.00 208.52 210 SER C N 1
ATOM 8597 C CA . SER D 2 11 ? 26.515 -28.765 1.444 1.00 214.94 210 SER C CA 1
ATOM 8598 C C . SER D 2 11 ? 26.031 -28.373 2.839 1.00 220.67 210 SER C C 1
ATOM 8599 O O . SER D 2 11 ? 26.103 -27.213 3.241 1.00 223.05 210 SER C O 1
ATOM 8607 N N . THR D 2 12 ? 25.547 -29.379 3.564 1.00 232.11 211 THR C N 1
ATOM 8608 C CA . THR D 2 12 ? 25.063 -29.252 4.934 1.00 233.12 211 THR C CA 1
ATOM 8609 C C . THR D 2 12 ? 26.204 -29.003 5.915 1.00 239.11 211 THR C C 1
ATOM 8610 O O . THR D 2 12 ? 26.009 -28.397 6.969 1.00 245.59 211 THR C O 1
ATOM 8621 N N . LEU D 2 13 ? 27.389 -29.482 5.555 1.00 232.13 212 LEU C N 1
ATOM 8622 C CA . LEU D 2 13 ? 28.600 -29.277 6.344 1.00 225.83 212 LEU C CA 1
ATOM 8623 C C . LEU D 2 13 ? 29.641 -28.530 5.520 1.00 214.97 212 LEU C C 1
ATOM 8624 O O . LEU D 2 13 ? 30.504 -27.838 6.061 1.00 219.98 212 LEU C O 1
ATOM 8640 N N . SER D 2 14 ? 29.551 -28.692 4.204 1.00 227.81 213 SER C N 1
ATOM 8641 C CA . SER D 2 14 ? 30.462 -28.043 3.275 1.00 233.10 213 SER C CA 1
ATOM 8642 C C . SER D 2 14 ? 29.764 -26.898 2.548 1.00 229.40 213 SER C C 1
ATOM 8643 O O . SER D 2 14 ? 29.448 -25.871 3.149 1.00 238.49 213 SER C O 1
#

Nearest PDB structures (foldseek):
  6f9i-assembly1_C  TM=1.111E+00  e=6.417E+00  Mus musculus
  6f9i-assembly1_A  TM=1.004E+00  e=4.822E-34  Mus musculus
  6f9i-assembly1_B  TM=9.850E-01  e=6.958E-31  Mus musculus
  6ejn-assembly1_B  TM=9.535E-01  e=2.461E-30  Mus musculus
  6ejn-assembly1_A  TM=9.401E-01  e=2.356E-30  Mus musculus

Secondary structure (DSSP, 8-state):
-HHHHHHHHHHHHHHHT-HHHHHHHHHHHHHHHHHHT-S-SHHHHHHHHHHHHHHHHTT-HHHHHHHHHHHHHHHHHHH-SS-HHHHHHHHHHHHHHHHTT-HHHHHHHHHHHHHHHHHHT-TT-HHHHHHHHHHHHHHHTTT-HHHHHHHHHHHHHHHHHHS-TT-HHHHHHHHHHHHHHHHHT-HHHHHHHHHHHHHHHHHHHSSSP-TTT--HHHHHHHHHH---HHHHHHHHHHHHHHHHHT-HHHHHHHHHHHHH-/-HHHHHHHHHHHHHHHHT-HHHHHHHHHHHHHHHHHHT-S--HHHHHHHHHHHHHHHHTT-HHHHHHHHHHHHHHHHHHH-SS-HHHHHHHHHHHHHHHHHT-HHHHHHHHHHHHHHHHHHT-TT-HHHHHHHHHHHHHHHHHT-HHHHHHHHHHHHHHHHHHS-SS-HHHHHHHHHHHHHHHHHT-HHHHHHHHHHHHHHHHHHHS-S--TTT--HHHHHHHHHH----HHHHHHHHHHHHHHHHHT-HHHHHHHHHHHHHH-/-PPP---S--/----TTS--

Sequence (544 aa):
ARLRTLHNLVIQYASQGRYEVAVPLCKQALEDLEKTSGHDHPDVATMLNILALVYRDQNKYKDAAHLLNDALAIREKTLGKDHPAVAATLNNLAVLYGKRGKYKEAEPLCKRALEIREKVLGKFHPDVAKQLSNLALLCQNQGKAEEVEYYYRRALEIYATRLGPDDPNVAKTKNNLASCYLKQGKYQDAETLYKEILTRAHEKEFGSVNGENKPIWMHAEEREESDSPTVNTTLRSLGALYRRQGKLEAAHTLEDCASRSLEWDDSTLSPARLRTLHNLVIQYASQGRYEVAVPLCKQALEDLEKTSGHDHPDVATMLNILALVYRDQNKYKDAAHLLNDALAIREKTLGKDHPAVAATLNNLAVLYGKRGKYKEAEPLCKRALEIREKVLGKFHPDVAKQLSNLALLCQNQGKAEEVEYYYRRALEIYATRLGPDDPNVAKTKNNLASCYLKQGKYQDAETLYKEILTRAHEKEFGSVNGENKPIWMHAEEREESVDSPTVNTTLRSLGALYRRQGKLEAAHTLEDCASRSRQLEWDDSTLS

GO terms:
  GO:0005515 protein binding (F, IPI)

B-factor: mean 209.16, std 40.78, range [139.27, 550.0]

Radius of gyration: 39.91 Å; Cα contacts (8 Å, |Δi|>4): 718; chains: 4; bounding box: 61×44×136 Å

Solvent-accessible surface area: 27654 Å² total; per-residue (Å²): 101,170,29,176,17,25,36,63,12,0,56,88,0,18,93,94,45,79,61,150,18,0,36,16,2,2,106,46,6,33,98,55,28,50,168,106,48,23,117,73,59,50,46,0,0,21,1,17,4,5,13,2,38,7,49,46,69,79,113,88,54,149,84,0,2,113,37,4,58,61,0,15,58,13,6,33,157,49,58,24,123,66,58,70,24,0,2,5,0,5,1,0,0,3,2,1,37,1,108,70,43,82,66,146,78,0,18,80,36,2,92,74,0,14,112,3,17,36,143,63,85,24,114,105,36,40,55,0,0,25,1,1,21,6,0,0,45,1,0,44,84,43,60,79,49,105,64,3,12,110,15,6,89,31,0,27,102,0,6,37,114,149,45,38,93,72,39,97,53,2,19,129,4,8,19,44,7,0,44,2,10,68,132,62,43,75,83,135,65,0,10,66,13,6,31,63,4,7,35,82,12,27,74,114,98,132,56,71,54,100,66,171,40,50,2,41,37,75,97,1,38,100,142,45,137,132,149,35,100,44,20,12,63,0,10,128,28,0,0,53,4,0,130,161,75,44,54,100,59,0,0,88,30,0,60,94,50,6,95,203,68,78,90,42,14,56,75,8,30,110,113,46,197,18,142,44,7,27,60,15,0,32,88,0,5,74,97,44,90,56,111,4,1,54,16,0,5,125,36,0,48,96,56,11,62,168,107,53,19,136,62,59,50,45,2,0,20,2,23,1,2,27,0,9,14,68,46,84,103,112,89,48,163,83,0,11,113,39,0,59,61,0,17,60,22,9,34,157,53,55,24,124,66,58,68,28,0,1,9,2,6,1,0,0,1,0,2,47,1,63,167,44,95,69,147,79,0,16,79,40,2,95,76,0,15,113,2,18,36,142,62,85,24,115,104,37,40,56,0,0,33,0,1,22,5,0,0,45,0,0,45,89,45,61,81,50,102,66,4,13,105,13,7,90,31,0,28,100,1,6,38,114,150,53,31,82,92,32,100,54,3,17,129,3,20,17,46,6,0,44,2,10,61,134,61,43,74,82,133,66,0,14,65,14,5,32,70,4,4,30,88,13,16,62,131,122,143,27,104,50,101,52,172,36,69,6,44,37,85,102,0,36,92,141,45,130,132,44,143,40,86,46,11,0,63,0,0,98,29,0,0,51,10,0,157,176,87,43,39,116,67,0,2,102,37,0,52,94,35,2,80,197,31,167,168,17,98,31,12,56,79,27,36,104